Protein AF-A0A2G8K2G1-F1 (afdb_monomer)

Foldseek 3Di:
DDDDDDDDDDDDPPPDDPPDLPQADWECDPNDTHRAQDWDAPAQFWIWHDHRHDIDIGGHDEDPDQLDDPVQWADDRNHPYTHGFFEWEWAAKDKAPWDADEEEAQDKDKTWIKMWTHTDPVNGDQKWFFWQFKFKWKFFALDFLCDDDGALIDRGQDDRCRSGQMDHPVCDPTRMDHGGIRTGGNYDDEVSGGFKIKMFMDTGDPTGTVPNGHYDYAYVVNPRSRRMGIDTNHDYDAWEWEDKDKDKDFDPQDAPWWGKMWMKIWIFTDLPHDFDFFWQWKFKKKFFALDQLRPDDTHQIDGGQDDRVLSGDDGHRGISIRGGRIDTGNLQCACVDSGGQKMKMKMFTDPCIVPDYDYAYPPPQADPVRTIGMGIDGDHNDPDD

Radius of gyration: 37.78 Å; Cα contacts (8 Å, |Δi|>4): 906; chains: 1; bounding box: 91×85×99 Å

Sequence (385 aa):
MAIVAHGVNPGPNNNENSVSILDKNPCSFRGSFLLHKQSTRLDPCTECLCLNGTTTCEIESCPSDAGCAPKEIVVIDSECCPQCPYRMFVADTEIINTQPLVFKEGDKKRIKFGLDITVDKRRTSRIVRGENLWKLGAWISDNDEGTGEKFSFQENVFSEKDTAQEYSKPAYPPWEWSNLKFNAEFTGGVCEDYQYFCVEFNQADEPISTFDLNFTFTAVDNELERLVDCVSLGECQGMIATDLDWEMEAQDPNFGTATPVTMDVDVSFTQDSVDRKGENMWRVGVFASANEDGSGPRIDQVYQTLDEAGASTAKKGSNLELADVSTNFEIGTVGCTPESSYVCVEFAKVDNPDPDFTLGIESGLVSESGDSLIKCKPQKCYPSK

Mean predicted aligned error: 11.45 Å

Solvent-accessible surface area (backbone atoms only — not comparable to full-atom values): 21502 Å² total; per-residue (Å²): 135,90,86,90,88,87,81,84,90,83,84,83,90,79,79,76,88,73,83,59,89,79,82,49,40,54,13,82,52,98,93,41,79,34,48,55,75,37,70,49,71,82,51,57,34,32,42,31,38,16,57,58,47,41,72,49,70,51,73,66,78,68,72,94,68,71,86,60,58,84,91,55,56,42,80,47,92,80,45,62,51,65,42,47,56,32,36,42,29,41,56,36,39,43,81,35,82,60,70,72,39,81,49,41,56,65,38,74,49,74,50,52,28,24,38,39,49,42,60,40,72,87,73,24,44,65,53,44,53,36,45,41,44,40,29,31,26,37,30,31,8,55,42,71,83,55,58,84,70,64,42,50,62,36,76,57,56,57,50,79,69,60,14,30,60,65,47,41,54,93,64,48,83,70,55,67,49,75,80,42,58,44,75,40,46,43,60,95,61,37,49,75,47,53,37,15,43,25,37,34,62,43,71,28,82,83,54,41,38,60,91,74,42,59,73,46,78,43,41,53,95,69,44,61,67,38,28,43,32,49,42,71,35,57,50,63,38,38,34,33,42,68,48,73,49,73,51,76,50,66,68,79,65,39,74,88,39,62,26,62,31,38,29,36,38,38,35,35,44,41,79,84,28,51,74,54,75,39,47,40,44,50,28,38,23,42,27,28,9,52,35,72,73,49,56,78,71,70,40,75,62,39,74,64,43,57,51,76,75,69,12,40,59,51,60,62,67,40,65,37,74,44,68,75,38,54,43,71,39,52,62,25,50,29,29,66,41,73,68,22,30,17,43,28,41,35,42,31,69,38,98,76,30,42,65,71,72,38,70,45,52,46,89,92,53,59,39,100,84,50,60,33,43,54,50,44,48,80,38,73,46,60,79,86,127

Organism: Stichopus japonicus (NCBI:txid307972)

InterPro domains:
  IPR001007 VWFC domain [PS01208] (45-84)
  IPR001007 VWFC domain [PS50184] (25-85)
  IPR001007 VWFC domain [SM00214] (27-84)
  IPR052624 Cysteine-rich motor neuron 1 [PTHR46439] (23-350)

p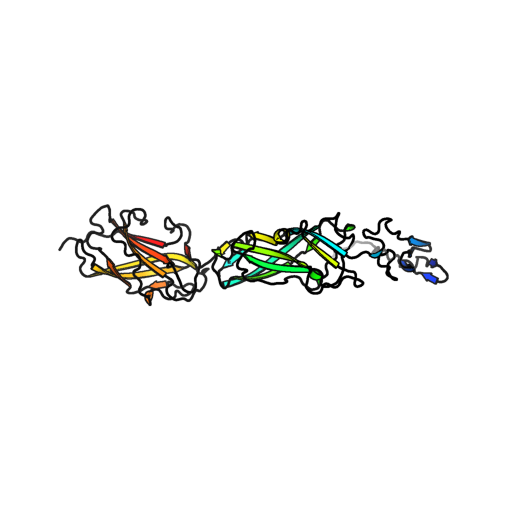LDDT: mean 86.43, std 15.34, range [30.36, 98.88]

Nearest PDB structures (foldseek):
  5nir-assembly2_B  TM=8.638E-01  e=6.352E-03  Homo sapiens
  5nb8-assembly2_B  TM=6.043E-01  e=1.929E-02  Rattus norvegicus
  8wa2-assembly1_C  TM=3.390E-01  e=2.092E-03  Chlamydomonas reinhardtii
  4u4j-assembly1_A  TM=2.643E-01  e=8.139E-04  Salmonella enterica subsp. enterica serovar Typhimurium str. LT2
  5a42-assembly1_A  TM=2.326E-01  e=2.338E-03  Escherichia coli K-12

Structure (mmCIF, N/CA/C/O backbone):
data_AF-A0A2G8K2G1-F1
#
_entry.id   AF-A0A2G8K2G1-F1
#
loop_
_atom_site.group_PDB
_atom_site.id
_atom_site.type_symbol
_atom_site.label_atom_id
_atom_site.label_alt_id
_atom_site.label_comp_id
_atom_site.label_asym_id
_atom_site.label_entity_id
_atom_site.label_seq_id
_atom_site.pdbx_PDB_ins_code
_atom_site.Cartn_x
_atom_site.Cartn_y
_atom_site.Cartn_z
_atom_site.occupancy
_atom_site.B_iso_or_equiv
_atom_site.auth_seq_id
_atom_site.auth_comp_id
_atom_site.auth_asym_id
_atom_site.auth_atom_id
_atom_site.pdbx_PDB_model_num
ATOM 1 N N . MET A 1 1 ? 47.973 66.598 19.229 1.00 32.72 1 MET A N 1
ATOM 2 C CA . MET A 1 1 ? 49.372 66.619 19.700 1.00 32.72 1 MET A CA 1
ATOM 3 C C . MET A 1 1 ? 49.827 65.166 19.781 1.00 32.72 1 MET A C 1
ATOM 5 O O . MET A 1 1 ? 49.277 64.469 20.616 1.00 32.72 1 MET A O 1
ATOM 9 N N . ALA A 1 2 ? 50.744 64.762 18.877 1.00 30.58 2 ALA A N 1
ATOM 10 C CA . ALA A 1 2 ? 51.479 63.475 18.766 1.00 30.58 2 ALA A CA 1
ATOM 11 C C . ALA A 1 2 ? 50.611 62.198 18.521 1.00 30.58 2 ALA A C 1
ATOM 13 O O . ALA A 1 2 ? 49.490 62.154 18.998 1.00 30.58 2 ALA A O 1
ATOM 14 N N . ILE A 1 3 ? 50.957 61.136 17.764 1.00 32.41 3 ILE A N 1
ATOM 15 C CA . ILE A 1 3 ? 52.202 60.445 17.323 1.00 32.41 3 ILE A CA 1
ATOM 16 C C . ILE A 1 3 ? 51.839 59.679 16.002 1.00 32.41 3 ILE A C 1
ATOM 18 O O . ILE A 1 3 ? 50.763 59.096 15.959 1.00 32.41 3 ILE A O 1
ATOM 22 N N . VAL A 1 4 ? 52.460 59.858 14.820 1.00 33.06 4 VAL A N 1
ATOM 23 C CA . VAL A 1 4 ? 53.692 59.275 14.196 1.00 33.06 4 VAL A CA 1
ATOM 24 C C . VAL A 1 4 ? 53.656 57.771 13.776 1.00 33.06 4 VAL A C 1
ATOM 26 O O . VAL A 1 4 ? 53.865 56.894 14.598 1.00 33.06 4 VAL A O 1
ATOM 29 N N . ALA A 1 5 ? 53.491 57.570 12.451 1.00 32.97 5 ALA A N 1
ATOM 30 C CA . ALA A 1 5 ? 54.269 56.796 11.440 1.00 32.97 5 ALA A CA 1
ATOM 31 C C . ALA A 1 5 ? 54.313 55.245 11.276 1.00 32.97 5 ALA A C 1
ATOM 33 O O . ALA A 1 5 ? 54.378 54.479 12.229 1.00 32.97 5 ALA A O 1
ATOM 34 N N . HIS A 1 6 ? 54.498 54.899 9.976 1.00 31.67 6 HIS A N 1
ATOM 35 C CA . HIS A 1 6 ? 55.039 53.691 9.293 1.00 31.67 6 HIS A CA 1
ATOM 36 C C . HIS A 1 6 ? 54.028 52.614 8.830 1.00 31.67 6 HIS A C 1
ATOM 38 O O . HIS A 1 6 ? 53.173 52.218 9.600 1.00 31.67 6 HIS A O 1
ATOM 44 N N . GLY A 1 7 ? 54.050 52.063 7.603 1.00 30.64 7 GLY A N 1
ATOM 45 C CA . GLY A 1 7 ? 54.909 52.222 6.419 1.00 30.64 7 GLY A CA 1
ATOM 46 C C . GLY A 1 7 ? 54.519 51.244 5.271 1.00 30.64 7 GLY A C 1
ATOM 47 O O . GLY A 1 7 ? 53.864 50.246 5.523 1.00 30.64 7 GLY A O 1
ATOM 48 N N . VAL A 1 8 ? 54.945 51.578 4.037 1.00 33.25 8 VAL A N 1
ATOM 49 C CA . VAL A 1 8 ? 55.442 50.727 2.911 1.00 33.25 8 VAL A CA 1
ATOM 50 C C . VAL A 1 8 ? 54.567 49.597 2.281 1.00 33.25 8 VAL A C 1
ATOM 52 O O . VAL A 1 8 ? 54.452 48.537 2.871 1.00 33.25 8 VAL A O 1
ATOM 55 N N . ASN A 1 9 ? 54.110 49.834 1.021 1.00 34.28 9 ASN A N 1
ATOM 56 C CA . ASN A 1 9 ? 54.101 49.022 -0.250 1.00 34.28 9 ASN A CA 1
ATOM 57 C C . ASN A 1 9 ? 53.797 47.486 -0.269 1.00 34.28 9 ASN A C 1
ATOM 59 O O . ASN A 1 9 ? 54.025 46.813 0.722 1.00 34.28 9 ASN A O 1
ATOM 63 N N . PRO A 1 10 ? 53.590 46.828 -1.444 1.00 43.62 10 PRO A N 1
ATOM 64 C CA . PRO A 1 10 ? 52.780 47.129 -2.644 1.00 43.62 10 PRO A CA 1
ATOM 65 C C . PRO A 1 10 ? 51.954 45.904 -3.173 1.00 43.62 10 PRO A C 1
ATOM 67 O O . PRO A 1 10 ? 52.283 44.754 -2.907 1.00 43.62 10 PRO A O 1
ATOM 70 N N . GLY A 1 11 ? 50.962 46.155 -4.043 1.00 30.36 11 GLY A N 1
ATOM 71 C CA . GLY A 1 11 ? 50.523 45.234 -5.116 1.00 30.36 11 GLY A CA 1
ATOM 72 C C . GLY A 1 11 ? 49.373 44.244 -4.835 1.00 30.36 11 GLY A C 1
ATOM 73 O O . GLY A 1 11 ? 49.423 43.494 -3.866 1.00 30.36 11 GLY A O 1
ATOM 74 N N . PRO A 1 12 ? 48.382 44.131 -5.741 1.00 38.91 12 PRO A N 1
ATOM 75 C CA . PRO A 1 12 ? 47.663 42.887 -5.963 1.00 38.91 12 PRO A CA 1
ATOM 76 C C . PRO A 1 12 ? 48.327 42.127 -7.123 1.00 38.91 12 PRO A C 1
ATOM 78 O O . PRO A 1 12 ? 48.314 42.573 -8.271 1.00 38.91 12 PRO A O 1
ATOM 81 N N . ASN A 1 13 ? 48.916 40.969 -6.820 1.00 39.47 13 ASN A N 1
ATOM 82 C CA . ASN A 1 13 ? 49.239 39.952 -7.820 1.00 39.47 13 ASN A CA 1
ATOM 83 C C . ASN A 1 13 ? 47.923 39.330 -8.307 1.00 39.47 13 ASN A C 1
ATOM 85 O O . ASN A 1 13 ? 47.479 38.310 -7.787 1.00 39.47 13 ASN A O 1
ATOM 89 N N . ASN A 1 14 ? 47.304 39.952 -9.307 1.00 44.00 14 ASN A N 1
ATOM 90 C CA . ASN A 1 14 ? 46.308 39.293 -10.140 1.00 44.00 14 ASN A CA 1
ATOM 91 C C . ASN A 1 14 ? 47.049 38.600 -11.280 1.00 44.00 14 ASN A C 1
ATOM 93 O O . ASN A 1 14 ? 47.441 39.242 -12.250 1.00 44.00 14 ASN A O 1
ATOM 97 N N . ASN A 1 15 ? 47.238 37.291 -11.158 1.00 38.72 15 ASN A N 1
ATOM 98 C CA . ASN A 1 15 ? 47.496 36.444 -12.315 1.00 38.72 15 ASN A CA 1
ATOM 99 C C . ASN A 1 15 ? 46.545 35.247 -12.244 1.00 38.72 15 ASN A C 1
ATOM 101 O O . ASN A 1 15 ? 46.936 34.101 -12.033 1.00 38.72 15 ASN A O 1
ATOM 105 N N . GLU A 1 16 ? 45.254 35.561 -12.348 1.00 39.06 16 GLU A N 1
ATOM 106 C CA . GLU A 1 16 ? 44.244 34.588 -12.731 1.00 39.06 16 GLU A CA 1
ATOM 107 C C . GLU A 1 16 ? 44.497 34.186 -14.185 1.00 39.06 16 GLU A C 1
ATOM 109 O O . GLU A 1 16 ? 44.569 35.020 -15.091 1.00 39.06 16 GLU A O 1
ATOM 114 N N . ASN A 1 17 ? 44.650 32.877 -14.374 1.00 46.44 17 ASN A N 1
ATOM 115 C CA . ASN A 1 17 ? 44.736 32.185 -15.649 1.00 46.44 17 ASN A CA 1
ATOM 116 C C . ASN A 1 17 ? 43.580 32.579 -16.579 1.00 46.44 17 ASN A C 1
ATOM 118 O O . ASN A 1 17 ? 42.537 31.932 -16.620 1.00 46.44 17 ASN A O 1
ATOM 122 N N . SER A 1 18 ? 43.821 33.592 -17.399 1.00 49.34 18 SER A N 1
ATOM 123 C CA . SER A 1 18 ? 43.101 33.852 -18.640 1.00 49.34 18 SER A CA 1
ATOM 124 C C . SER A 1 18 ? 43.949 33.353 -19.811 1.00 49.34 18 SER A C 1
ATOM 126 O O . SER A 1 18 ? 44.316 34.103 -20.712 1.00 49.34 18 SER A O 1
ATOM 128 N N . VAL A 1 19 ? 44.281 32.053 -19.820 1.00 51.22 19 VAL A N 1
ATOM 129 C CA . VAL A 1 19 ? 44.788 31.415 -21.045 1.00 51.22 19 VAL A CA 1
ATOM 130 C C . VAL A 1 19 ? 43.600 31.255 -21.982 1.00 51.22 19 VAL A C 1
ATOM 132 O O . VAL A 1 19 ? 42.831 30.294 -21.935 1.00 51.22 19 VAL A O 1
ATOM 135 N N . SER A 1 20 ? 43.426 32.313 -22.760 1.00 51.44 20 SER A N 1
ATOM 136 C CA . SER A 1 20 ? 42.393 32.510 -23.754 1.00 51.44 20 SER A CA 1
ATOM 137 C C . SER A 1 20 ? 42.336 31.357 -24.760 1.00 51.44 20 SER A C 1
ATOM 139 O O . SER A 1 20 ? 43.337 30.740 -25.120 1.00 51.44 20 SER A O 1
ATOM 141 N N . ILE A 1 21 ? 41.137 31.107 -25.276 1.00 54.19 21 ILE A N 1
ATOM 142 C CA . ILE A 1 21 ? 40.820 30.155 -26.352 1.00 54.19 21 ILE A CA 1
ATOM 143 C C . ILE A 1 21 ? 41.544 30.521 -27.682 1.00 54.19 21 ILE A C 1
ATOM 145 O O . ILE A 1 21 ? 41.388 29.830 -28.683 1.00 54.19 21 ILE A O 1
ATOM 149 N N . LEU A 1 22 ? 42.373 31.574 -27.690 1.00 52.59 22 LEU A N 1
ATOM 150 C CA . LEU A 1 22 ? 43.020 32.170 -28.860 1.00 52.59 22 LEU A CA 1
ATOM 151 C C . LEU A 1 22 ? 44.378 31.555 -29.257 1.00 52.59 22 LEU A C 1
ATOM 153 O O . LEU A 1 22 ? 44.794 31.762 -30.390 1.00 52.59 22 LEU A O 1
ATOM 157 N N . ASP A 1 23 ? 45.046 30.785 -28.389 1.00 57.75 23 ASP A N 1
ATOM 158 C CA . ASP A 1 23 ? 46.375 30.191 -28.681 1.00 57.75 23 ASP A CA 1
ATOM 159 C C . ASP A 1 23 ? 46.315 28.754 -29.218 1.00 57.75 23 ASP A C 1
ATOM 161 O O . ASP A 1 23 ? 47.323 28.047 -29.294 1.00 57.75 23 ASP A O 1
ATOM 165 N N . LYS A 1 24 ? 45.119 28.272 -29.560 1.00 75.31 24 LYS A N 1
ATOM 166 C CA . LYS A 1 24 ? 44.932 26.885 -29.980 1.00 75.31 24 LYS A CA 1
ATOM 167 C C . LYS A 1 24 ? 44.692 26.805 -31.472 1.00 75.31 24 LYS A C 1
ATOM 169 O O . LYS A 1 24 ? 43.738 27.376 -31.993 1.00 75.31 24 LYS A O 1
ATOM 174 N N . ASN A 1 25 ? 45.562 26.064 -32.146 1.00 87.12 25 ASN A N 1
ATOM 175 C CA . ASN A 1 25 ? 45.575 25.999 -33.597 1.00 87.12 25 ASN A CA 1
ATOM 176 C C . ASN A 1 25 ? 44.291 25.333 -34.126 1.00 87.12 25 ASN A C 1
ATOM 178 O O . ASN A 1 25 ? 43.897 24.276 -33.609 1.00 87.12 25 ASN A O 1
ATOM 182 N N . PRO A 1 26 ? 43.646 25.910 -35.157 1.00 88.75 26 PRO A N 1
ATOM 183 C CA . PRO A 1 26 ? 42.595 25.224 -35.891 1.00 88.75 26 PRO A CA 1
ATOM 184 C C . PRO A 1 26 ? 43.195 24.052 -36.670 1.00 88.75 26 PRO A C 1
ATOM 186 O O . PRO A 1 26 ? 44.374 24.055 -37.031 1.00 88.75 26 PRO A O 1
ATOM 189 N N . CYS A 1 27 ? 42.378 23.048 -36.950 1.00 92.19 27 CYS A N 1
ATOM 190 C CA . CYS A 1 27 ? 42.776 21.909 -37.754 1.00 92.19 27 CYS A CA 1
ATOM 191 C C . CYS A 1 27 ? 42.309 22.102 -39.195 1.00 92.19 27 CYS A C 1
ATOM 193 O O . CYS A 1 27 ? 41.158 22.460 -39.437 1.00 92.19 27 CYS A O 1
ATOM 195 N N . SER A 1 28 ? 43.191 21.832 -40.154 1.00 91.19 28 SER A N 1
ATOM 196 C CA . SER A 1 28 ? 42.801 21.672 -41.556 1.00 91.19 28 SER A CA 1
ATOM 197 C C . SER A 1 28 ? 42.460 20.204 -41.792 1.00 91.19 28 SER A C 1
ATOM 199 O O . SER A 1 28 ? 43.329 19.340 -41.665 1.00 91.19 28 SER A O 1
ATOM 201 N N . PHE A 1 29 ? 41.196 19.907 -42.098 1.00 88.69 29 PHE A N 1
ATOM 202 C CA . PHE A 1 29 ? 40.702 18.543 -42.260 1.00 88.69 29 PHE A CA 1
ATOM 203 C C . PHE A 1 29 ? 39.797 18.416 -43.490 1.00 88.69 29 PHE A C 1
ATOM 205 O O . PHE A 1 29 ? 38.765 19.078 -43.592 1.00 88.69 29 PHE A O 1
ATOM 212 N N . ARG A 1 30 ? 40.206 17.574 -44.453 1.00 85.25 30 ARG A N 1
ATOM 213 C CA . ARG A 1 30 ? 39.497 17.311 -45.727 1.00 85.25 30 ARG A CA 1
ATOM 214 C C . ARG A 1 30 ? 39.030 18.576 -46.475 1.00 85.25 30 ARG A C 1
ATOM 216 O O . ARG A 1 30 ? 37.959 18.597 -47.067 1.00 85.25 30 ARG A O 1
ATOM 223 N N . GLY A 1 31 ? 39.844 19.634 -46.459 1.00 82.56 31 GLY A N 1
ATOM 224 C CA . GLY A 1 31 ? 39.539 20.903 -47.136 1.00 82.56 31 GLY A CA 1
ATOM 225 C C . GLY A 1 31 ? 38.622 21.850 -46.351 1.00 82.56 31 GLY A C 1
ATOM 226 O O . GLY A 1 31 ? 38.282 22.914 -46.859 1.00 82.56 31 GLY A O 1
ATOM 227 N N . SER A 1 32 ? 38.260 21.495 -45.116 1.00 84.00 32 SER A N 1
ATOM 228 C CA . SER A 1 32 ? 37.520 22.337 -44.171 1.00 84.00 32 SER A CA 1
ATOM 229 C C . SER A 1 32 ? 38.389 22.703 -42.964 1.00 84.00 32 SER A C 1
ATOM 231 O O . SER A 1 32 ? 39.358 22.006 -42.653 1.00 84.00 32 SER A O 1
ATOM 233 N N . PHE A 1 33 ? 38.058 23.803 -42.286 1.00 89.44 33 PHE A N 1
ATOM 234 C CA . PHE A 1 33 ? 38.725 24.206 -41.049 1.00 89.44 33 PHE A CA 1
ATOM 235 C C . PHE A 1 33 ? 37.840 23.864 -39.854 1.00 89.44 33 PHE A C 1
ATOM 237 O O . PHE A 1 33 ? 36.700 24.319 -39.778 1.00 89.44 33 PHE A O 1
ATOM 244 N N . LEU A 1 34 ? 38.383 23.082 -38.924 1.00 90.12 34 LEU A N 1
ATOM 245 C CA . LEU A 1 34 ? 37.762 22.781 -37.639 1.00 90.12 34 LEU A CA 1
ATOM 246 C C . LEU A 1 34 ? 38.435 23.626 -36.557 1.00 90.12 34 LEU A C 1
ATOM 248 O O . LEU A 1 34 ? 39.664 23.676 -36.468 1.00 90.12 34 LEU A O 1
ATOM 252 N N . LEU A 1 35 ? 37.644 24.289 -35.722 1.00 92.12 35 LEU A N 1
ATOM 253 C CA . LEU A 1 35 ? 38.145 24.997 -34.548 1.00 92.12 35 LEU A CA 1
ATOM 254 C C . LEU A 1 35 ? 38.609 24.001 -33.478 1.00 92.12 35 LEU A C 1
ATOM 256 O O . LEU A 1 35 ? 38.166 22.854 -33.433 1.00 92.12 35 LEU A O 1
ATOM 260 N N . HIS A 1 36 ? 39.492 24.432 -32.575 1.00 90.00 36 HIS A N 1
ATOM 261 C CA . HIS A 1 36 ? 39.878 23.596 -31.437 1.00 90.00 36 HIS A CA 1
ATOM 262 C C . HIS A 1 36 ? 38.644 23.174 -30.615 1.00 90.00 36 HIS A C 1
ATOM 264 O O . HIS A 1 36 ? 37.829 24.019 -30.253 1.00 90.00 36 HIS A O 1
ATOM 270 N N . LYS A 1 37 ? 38.559 21.877 -30.285 1.00 90.69 37 LYS A N 1
ATOM 271 C CA . LYS A 1 37 ? 37.426 21.162 -29.660 1.00 90.69 37 LYS A CA 1
ATOM 272 C C . LYS A 1 37 ? 36.180 21.004 -30.529 1.00 90.69 37 LYS A C 1
ATOM 274 O O . LYS A 1 37 ? 35.185 20.477 -30.044 1.00 90.69 37 LYS A O 1
ATOM 279 N N . GLN A 1 38 ? 36.216 21.416 -31.791 1.00 92.62 38 GLN A N 1
ATOM 280 C CA . GLN A 1 38 ? 35.135 21.109 -32.717 1.00 92.62 38 GLN A CA 1
ATOM 281 C C . GLN A 1 38 ? 35.224 19.638 -33.135 1.00 92.62 38 GLN A C 1
ATOM 283 O O . GLN A 1 38 ? 36.295 19.188 -33.563 1.00 92.62 38 GLN A O 1
ATOM 288 N N . SER A 1 39 ? 34.107 18.914 -33.026 1.00 91.56 39 SER A N 1
ATOM 289 C CA . SER A 1 39 ? 33.941 17.596 -33.635 1.00 91.56 39 SER A CA 1
ATOM 290 C C . SER A 1 39 ? 33.160 17.681 -34.948 1.00 91.56 39 SER A C 1
ATOM 292 O O . SER A 1 39 ? 32.408 18.628 -35.196 1.00 91.56 39 SER A O 1
ATOM 294 N N . THR A 1 40 ? 33.397 16.716 -35.831 1.00 91.94 40 THR A N 1
ATOM 295 C CA . THR A 1 40 ? 32.649 16.528 -37.075 1.00 91.94 40 THR A CA 1
ATOM 296 C C . THR A 1 40 ? 32.505 15.039 -37.366 1.00 91.94 40 THR A C 1
ATOM 298 O O . THR A 1 40 ? 33.449 14.274 -37.165 1.00 91.94 40 THR A O 1
ATOM 301 N N . ARG A 1 41 ? 31.337 14.623 -37.858 1.00 89.00 41 ARG A N 1
ATOM 302 C CA . ARG A 1 41 ? 31.081 13.247 -38.300 1.00 89.00 41 ARG A CA 1
ATOM 303 C C . ARG A 1 41 ? 31.281 13.147 -39.808 1.00 89.00 41 ARG A C 1
ATOM 305 O O . ARG A 1 41 ? 30.709 13.931 -40.561 1.00 89.00 41 ARG A O 1
ATOM 312 N N . LEU A 1 42 ? 32.109 12.200 -40.242 1.00 89.88 42 LEU A N 1
ATOM 313 C CA . LEU A 1 42 ? 32.363 11.942 -41.664 1.00 89.88 42 LEU A CA 1
ATOM 314 C C . LEU A 1 42 ? 31.345 10.981 -42.272 1.00 89.88 42 LEU A C 1
ATOM 316 O O . LEU A 1 42 ? 30.938 11.143 -43.420 1.00 89.88 42 LEU A O 1
ATOM 320 N N . ASP A 1 43 ? 30.980 9.983 -41.487 1.00 88.62 43 ASP A N 1
ATOM 321 C CA . ASP A 1 43 ? 30.010 8.939 -41.768 1.00 88.62 43 ASP A CA 1
ATOM 322 C C . ASP A 1 43 ? 29.450 8.459 -40.414 1.00 88.62 43 ASP A C 1
ATOM 324 O O . ASP A 1 43 ? 29.933 8.911 -39.365 1.00 88.62 43 ASP A O 1
ATOM 328 N N . PRO A 1 44 ? 28.429 7.586 -40.392 1.00 89.19 44 PRO A N 1
ATOM 329 C CA . PRO A 1 44 ? 27.847 7.117 -39.137 1.00 89.19 44 PRO A CA 1
ATOM 330 C C . PRO A 1 44 ? 28.846 6.464 -38.165 1.00 89.19 44 PRO A C 1
ATOM 332 O O . PRO A 1 44 ? 28.602 6.493 -36.961 1.00 89.19 44 PRO A O 1
ATOM 335 N N . CYS A 1 45 ? 29.975 5.935 -38.654 1.00 92.25 45 CYS A N 1
ATOM 336 C CA . CYS A 1 45 ? 30.991 5.235 -37.863 1.00 92.25 45 CYS A CA 1
ATOM 337 C C . CYS A 1 45 ? 32.215 6.078 -37.497 1.00 92.25 45 CYS A C 1
ATOM 339 O O . CYS A 1 45 ? 33.031 5.623 -36.702 1.00 92.25 45 CYS A O 1
ATOM 341 N N . THR A 1 46 ? 32.387 7.268 -38.073 1.00 92.56 46 THR A N 1
ATOM 342 C CA . THR A 1 46 ? 33.642 8.021 -37.957 1.00 92.56 46 THR A CA 1
ATOM 343 C C . THR A 1 46 ? 33.394 9.427 -37.427 1.00 92.56 46 THR A C 1
ATOM 345 O O . THR A 1 46 ? 32.902 10.300 -38.152 1.00 92.56 46 THR A O 1
ATOM 348 N N . GLU A 1 47 ? 33.800 9.677 -36.181 1.00 93.12 47 GLU A N 1
ATOM 349 C CA . GLU A 1 47 ? 33.807 11.011 -35.573 1.00 93.12 47 GLU A CA 1
ATOM 350 C C . GLU A 1 47 ? 35.239 11.534 -35.439 1.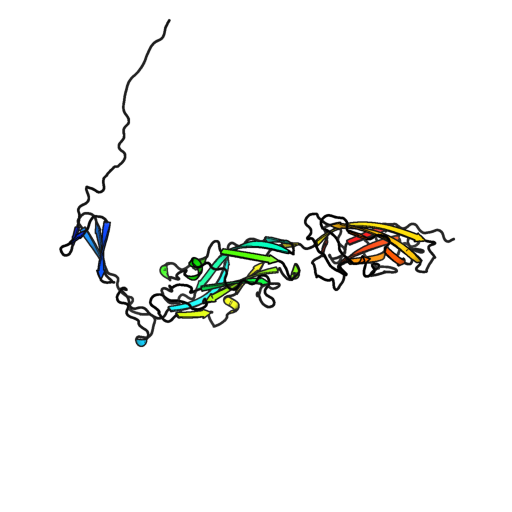00 93.12 47 GLU A C 1
ATOM 352 O O . GLU A 1 47 ? 36.143 10.836 -34.993 1.00 93.12 47 GLU A O 1
ATOM 357 N N . CYS A 1 48 ? 35.460 12.782 -35.840 1.00 93.94 48 CYS A N 1
ATOM 358 C CA . CYS A 1 48 ? 36.765 13.425 -35.807 1.00 93.94 48 CYS A CA 1
ATOM 359 C C . CYS A 1 48 ? 36.741 14.655 -34.907 1.00 93.94 48 CYS A C 1
ATOM 361 O O . CYS A 1 48 ? 35.909 15.539 -35.095 1.00 93.94 48 CYS A O 1
ATOM 363 N N . LEU A 1 49 ? 37.695 14.750 -33.982 1.00 94.75 49 LEU A N 1
ATOM 364 C CA . LEU A 1 49 ? 37.875 15.863 -33.055 1.00 94.75 49 LEU A CA 1
ATOM 365 C C . LEU A 1 49 ? 39.147 16.647 -33.391 1.00 94.75 49 LEU A C 1
ATOM 367 O O . LEU A 1 49 ? 40.238 16.085 -33.512 1.00 94.75 49 LEU A O 1
ATOM 371 N N . CYS A 1 50 ? 39.023 17.969 -33.483 1.00 94.25 50 CYS A N 1
ATOM 372 C CA . CYS A 1 50 ? 40.176 18.850 -33.611 1.00 94.25 50 CYS A CA 1
ATOM 373 C C . CYS A 1 50 ? 40.768 19.212 -32.242 1.00 94.25 50 CYS A C 1
ATOM 375 O O . CYS A 1 50 ? 40.161 19.931 -31.445 1.00 94.25 50 CYS A O 1
ATOM 377 N N . LEU A 1 51 ? 42.010 18.806 -31.984 1.00 93.06 51 LEU A N 1
ATOM 378 C CA . LEU A 1 51 ? 42.775 19.173 -30.797 1.00 93.06 51 LEU A CA 1
ATOM 379 C C . LEU A 1 51 ? 44.078 19.879 -31.190 1.00 93.06 51 LEU A C 1
ATOM 381 O O . LEU A 1 51 ? 45.094 19.251 -31.460 1.00 93.06 51 LEU A O 1
ATOM 385 N N . ASN A 1 52 ? 44.048 21.217 -31.164 1.00 90.12 52 ASN A N 1
ATOM 386 C CA . ASN A 1 52 ? 45.227 22.085 -31.234 1.00 90.12 52 ASN A CA 1
ATOM 387 C C . ASN A 1 52 ? 46.098 21.805 -32.473 1.00 90.12 52 ASN A C 1
ATOM 389 O O . ASN A 1 52 ? 47.270 21.452 -32.369 1.00 90.12 52 ASN A O 1
ATOM 393 N N . GLY A 1 53 ? 45.492 21.928 -33.655 1.00 89.75 53 GLY A N 1
ATOM 394 C CA . GLY A 1 53 ? 46.132 21.693 -34.950 1.00 89.75 53 GLY A CA 1
ATOM 395 C C . GLY A 1 53 ? 46.161 20.231 -35.403 1.00 89.75 53 GLY A C 1
ATOM 396 O O . GLY A 1 53 ? 46.434 19.978 -36.572 1.00 89.75 53 GLY A O 1
ATOM 397 N N . THR A 1 54 ? 45.833 19.276 -34.526 1.00 91.81 54 THR A N 1
ATOM 398 C CA . THR A 1 54 ? 45.763 17.846 -34.867 1.00 91.81 54 THR A CA 1
ATOM 399 C C . THR A 1 54 ? 44.314 17.379 -34.918 1.00 91.81 54 THR A C 1
ATOM 401 O O . THR A 1 54 ? 43.567 17.592 -33.966 1.00 91.81 54 THR A O 1
ATOM 404 N N . THR A 1 55 ? 43.912 16.734 -36.015 1.00 93.31 55 THR A N 1
ATOM 405 C CA . THR A 1 55 ? 42.608 16.055 -36.088 1.00 93.31 55 THR A CA 1
ATOM 406 C C . THR A 1 55 ? 42.792 14.592 -35.724 1.00 93.31 55 THR A C 1
ATOM 408 O O . THR A 1 55 ? 43.559 13.897 -36.389 1.00 93.31 55 THR A O 1
ATOM 411 N N . THR A 1 56 ? 42.079 14.130 -34.703 1.00 94.12 56 THR A N 1
ATOM 412 C CA . THR A 1 56 ? 42.026 12.717 -34.317 1.00 94.12 56 THR A CA 1
ATOM 413 C C . THR A 1 56 ? 40.648 12.187 -34.664 1.00 94.12 56 THR A C 1
ATOM 415 O O . THR A 1 56 ? 39.658 12.780 -34.248 1.00 94.12 56 THR A O 1
ATOM 418 N N . CYS A 1 57 ? 40.581 11.102 -35.431 1.00 93.75 57 CYS A N 1
ATOM 419 C CA . CYS A 1 57 ? 39.324 10.438 -35.756 1.00 93.75 57 CYS A CA 1
ATOM 420 C C . CYS A 1 57 ? 39.211 9.122 -35.000 1.00 93.75 57 CYS A C 1
ATOM 422 O O . CYS A 1 57 ? 40.148 8.323 -35.005 1.00 93.75 57 CYS A O 1
ATOM 424 N N . GLU A 1 58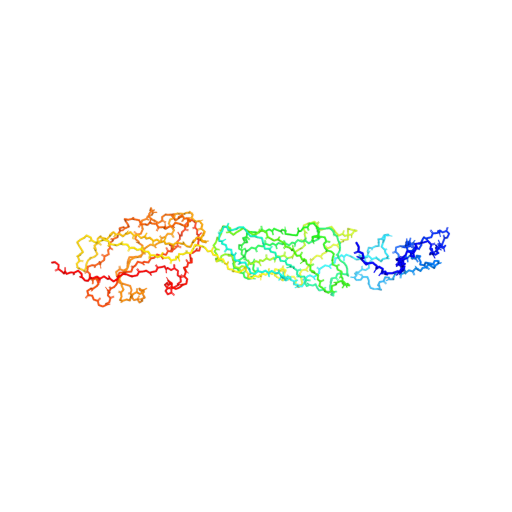 ? 38.056 8.905 -34.396 1.00 92.88 58 GLU A N 1
ATOM 425 C CA . GLU A 1 58 ? 37.657 7.653 -33.780 1.00 92.88 58 GLU A CA 1
ATOM 426 C C . GLU A 1 58 ? 36.698 6.942 -34.732 1.00 92.88 58 GLU A C 1
ATOM 428 O O . GLU A 1 58 ? 35.730 7.530 -35.220 1.00 92.88 58 GLU A O 1
ATOM 433 N N . ILE A 1 59 ? 37.028 5.690 -35.051 1.00 91.38 59 ILE A N 1
ATOM 434 C CA . ILE A 1 59 ? 36.229 4.832 -35.923 1.00 91.38 59 ILE A CA 1
ATOM 435 C C . ILE A 1 59 ? 35.588 3.764 -35.045 1.00 91.38 59 ILE A C 1
ATOM 437 O O . ILE A 1 59 ? 36.285 2.949 -34.437 1.00 91.38 59 ILE A O 1
ATOM 441 N N . GLU A 1 60 ? 34.264 3.759 -34.999 1.00 88.69 60 GLU A N 1
ATOM 442 C CA . GLU A 1 60 ? 33.483 2.724 -34.343 1.00 88.69 60 GLU A CA 1
ATOM 443 C C . GLU A 1 60 ? 33.473 1.450 -35.199 1.00 88.69 60 GLU A C 1
ATOM 445 O O . GLU A 1 60 ? 33.300 1.485 -36.417 1.00 88.69 60 GLU A O 1
ATOM 450 N N . SER A 1 61 ? 33.702 0.302 -34.561 1.00 86.19 61 SER A N 1
ATOM 451 C CA . SER A 1 61 ? 33.638 -1.013 -35.204 1.00 86.19 61 SER A CA 1
ATOM 452 C C . SER A 1 61 ? 32.470 -1.806 -34.641 1.00 86.19 61 SER A C 1
ATOM 454 O O . SER A 1 61 ? 32.316 -1.913 -33.423 1.00 86.19 61 SER A O 1
ATOM 456 N N . CYS A 1 62 ? 31.675 -2.401 -35.525 1.00 82.44 62 CYS A N 1
ATOM 457 C CA . CYS A 1 62 ? 30.501 -3.155 -35.112 1.00 82.44 62 CYS A CA 1
ATOM 458 C C . CYS A 1 62 ? 30.858 -4.541 -34.565 1.00 82.44 62 CYS A C 1
ATOM 460 O O . CYS A 1 62 ? 31.792 -5.177 -35.066 1.00 82.44 62 CYS A O 1
ATOM 462 N N . PRO A 1 63 ? 30.118 -5.040 -33.557 1.00 77.75 63 PRO A N 1
ATOM 463 C CA . PRO A 1 63 ? 30.279 -6.403 -33.068 1.00 77.75 63 PRO A CA 1
ATOM 464 C C . PRO A 1 63 ? 30.123 -7.427 -34.198 1.00 77.75 63 PRO A C 1
ATOM 466 O O . PRO A 1 63 ? 29.270 -7.273 -35.070 1.00 77.75 63 PRO A O 1
ATOM 469 N N . SER A 1 64 ? 30.923 -8.496 -34.172 1.00 75.44 64 SER A N 1
ATOM 470 C CA . SER A 1 64 ? 30.846 -9.563 -35.179 1.00 75.44 64 SER A CA 1
ATOM 471 C C . SER A 1 64 ? 29.583 -10.423 -35.064 1.00 75.44 64 SER A C 1
ATOM 473 O O . SER A 1 64 ? 29.227 -11.109 -36.017 1.00 75.44 64 SER A O 1
ATOM 475 N N . ASP A 1 65 ? 28.921 -10.396 -33.907 1.00 74.44 65 ASP A N 1
ATOM 476 C CA . ASP A 1 65 ? 27.608 -10.995 -33.688 1.00 74.44 65 ASP A CA 1
ATOM 477 C C . ASP A 1 65 ? 26.567 -9.877 -33.551 1.00 74.44 65 ASP A C 1
ATOM 479 O O . ASP A 1 65 ? 26.648 -9.056 -32.635 1.00 74.44 65 ASP A O 1
ATOM 483 N N . ALA A 1 66 ? 25.605 -9.841 -34.475 1.00 68.69 66 ALA A N 1
ATOM 484 C CA . ALA A 1 66 ? 24.506 -8.880 -34.451 1.00 68.69 66 ALA A CA 1
ATOM 485 C C . ALA A 1 66 ? 23.523 -9.155 -33.296 1.00 68.69 66 ALA A C 1
ATOM 487 O O . ALA A 1 66 ? 22.799 -8.256 -32.879 1.00 68.69 66 ALA A O 1
ATOM 488 N N . GLY A 1 67 ? 23.499 -10.380 -32.755 1.00 74.00 67 GLY A N 1
ATOM 489 C CA . GLY A 1 67 ? 22.584 -10.778 -31.683 1.00 74.00 67 GLY A CA 1
ATOM 490 C C . GLY A 1 67 ? 21.178 -11.169 -32.158 1.00 74.00 67 GLY A C 1
ATOM 491 O O . GLY A 1 67 ? 20.298 -11.403 -31.330 1.00 74.00 67 GLY A O 1
ATOM 492 N N . CYS A 1 68 ? 20.949 -11.269 -33.471 1.00 82.81 68 CYS A N 1
ATOM 493 C CA . CYS A 1 68 ? 19.713 -11.777 -34.068 1.00 82.81 68 CYS A CA 1
ATOM 494 C C . CYS A 1 68 ? 19.976 -12.508 -35.396 1.00 82.81 68 CYS A C 1
ATOM 496 O O . CYS A 1 68 ? 21.093 -12.514 -35.919 1.00 82.81 68 CYS A O 1
ATOM 498 N N . ALA A 1 69 ? 18.948 -13.166 -35.943 1.00 85.06 69 ALA A N 1
ATOM 499 C CA . ALA A 1 69 ? 19.078 -13.859 -37.222 1.00 85.06 69 ALA A CA 1
ATOM 500 C C . ALA A 1 69 ? 19.313 -12.852 -38.368 1.00 85.06 69 ALA A C 1
ATOM 502 O O . ALA A 1 69 ? 18.725 -11.774 -38.338 1.00 85.06 69 ALA A O 1
ATOM 503 N N . PRO A 1 70 ? 20.054 -13.204 -39.442 1.00 84.56 70 PRO A N 1
ATOM 504 C CA . PRO A 1 70 ? 20.362 -12.274 -40.537 1.00 84.56 70 PRO A CA 1
ATOM 505 C C . PRO A 1 70 ? 19.153 -11.577 -41.178 1.00 84.56 70 PRO A C 1
ATOM 507 O O . PRO A 1 70 ? 19.269 -10.462 -41.668 1.00 84.56 70 PRO A O 1
ATOM 510 N N . LYS A 1 71 ? 17.984 -12.228 -41.162 1.00 86.00 71 LYS A N 1
ATOM 511 C CA . LYS A 1 71 ? 16.718 -11.694 -41.691 1.00 86.00 71 LYS A CA 1
ATOM 512 C C . LYS A 1 71 ? 16.070 -10.612 -40.812 1.00 86.00 71 LYS A C 1
ATOM 514 O O . LYS A 1 71 ? 15.157 -9.943 -41.271 1.00 86.00 71 LYS A O 1
ATOM 519 N N . GLU A 1 72 ? 16.472 -10.519 -39.546 1.00 86.00 72 GLU A N 1
ATOM 520 C CA . GLU A 1 72 ? 15.944 -9.573 -38.551 1.00 86.00 72 GLU A CA 1
ATOM 521 C C . GLU A 1 72 ? 16.828 -8.325 -38.440 1.00 86.00 72 GLU A C 1
ATOM 523 O O . GLU A 1 72 ? 16.467 -7.380 -37.751 1.00 86.00 72 GLU A O 1
ATOM 528 N N . ILE A 1 73 ? 17.984 -8.320 -39.106 1.00 86.88 73 ILE A N 1
ATOM 529 C CA . ILE A 1 73 ? 18.935 -7.216 -39.072 1.00 86.88 73 ILE A CA 1
ATOM 530 C C . ILE A 1 73 ? 18.348 -6.012 -39.816 1.00 86.88 73 ILE A C 1
ATOM 532 O O . ILE A 1 73 ? 17.992 -6.107 -40.991 1.00 86.88 73 ILE A O 1
ATOM 536 N N . VAL A 1 74 ? 18.312 -4.867 -39.139 1.00 86.94 74 VAL A N 1
ATOM 537 C CA . VAL A 1 74 ? 17.847 -3.586 -39.673 1.00 86.94 74 VAL A CA 1
ATOM 538 C C . VAL A 1 74 ? 19.044 -2.651 -39.831 1.00 86.94 74 VAL A C 1
ATOM 540 O O . VAL A 1 74 ? 19.741 -2.339 -38.866 1.00 86.94 74 VAL A O 1
ATOM 543 N N . VAL A 1 75 ? 19.304 -2.207 -41.061 1.00 86.75 75 VAL A N 1
ATOM 544 C CA . VAL A 1 75 ? 20.336 -1.203 -41.361 1.00 86.75 75 VAL A CA 1
ATOM 545 C C . VAL A 1 75 ? 19.697 0.177 -41.291 1.00 86.75 75 VAL A C 1
ATOM 547 O O . VAL A 1 75 ? 18.641 0.394 -41.881 1.00 86.75 75 VAL A O 1
ATOM 550 N N . ILE A 1 76 ? 20.330 1.093 -40.564 1.00 87.19 76 ILE A N 1
ATOM 551 C CA . ILE A 1 76 ? 19.796 2.426 -40.284 1.00 87.19 76 ILE A CA 1
ATOM 552 C C . ILE A 1 76 ? 20.826 3.446 -40.749 1.00 87.19 76 ILE A C 1
ATOM 554 O O . ILE A 1 76 ? 21.945 3.457 -40.248 1.00 87.19 76 ILE A O 1
ATOM 558 N N . ASP A 1 77 ? 20.450 4.308 -41.693 1.00 84.81 77 ASP A N 1
ATOM 559 C CA . ASP A 1 77 ? 21.387 5.184 -42.412 1.00 84.81 77 ASP A CA 1
ATOM 560 C C . ASP A 1 77 ? 22.191 6.138 -41.507 1.00 84.81 77 ASP A C 1
ATOM 562 O O . ASP A 1 77 ? 23.282 6.569 -41.875 1.00 84.81 77 ASP A O 1
ATOM 566 N N . SER A 1 78 ? 21.666 6.486 -40.328 1.00 84.75 78 SER A N 1
ATOM 567 C CA . SER A 1 78 ? 22.310 7.387 -39.363 1.00 84.75 78 SER A CA 1
ATOM 568 C C . SER A 1 78 ? 23.126 6.682 -38.275 1.00 84.75 78 SER A C 1
ATOM 570 O O . SER A 1 78 ? 23.756 7.363 -37.464 1.00 84.75 78 SER A O 1
ATOM 572 N N . GLU A 1 79 ? 23.103 5.350 -38.223 1.00 86.25 79 GLU A N 1
ATOM 573 C CA . GLU A 1 79 ? 23.791 4.547 -37.208 1.00 86.25 79 GLU A CA 1
ATOM 574 C C . GLU A 1 79 ? 24.971 3.796 -37.821 1.00 86.25 79 GLU A C 1
ATOM 576 O O . GLU A 1 79 ? 24.894 3.294 -38.941 1.00 86.25 79 GLU A O 1
ATOM 581 N N . CYS A 1 80 ? 26.078 3.702 -37.078 1.00 87.31 80 CYS A N 1
ATOM 582 C CA . CYS A 1 80 ? 27.241 2.947 -37.543 1.00 87.31 80 CYS A CA 1
ATOM 583 C C . CYS A 1 80 ? 26.911 1.463 -37.717 1.00 87.31 80 CYS A C 1
ATOM 585 O O . CYS A 1 80 ? 27.281 0.832 -38.710 1.00 87.31 80 CYS A O 1
ATOM 587 N N . CYS A 1 81 ? 26.214 0.909 -36.725 1.00 85.06 81 CYS A N 1
ATOM 588 C CA . CYS A 1 81 ? 25.997 -0.519 -36.619 1.00 85.06 81 CYS A CA 1
ATOM 589 C C . CYS A 1 81 ? 24.553 -0.901 -36.895 1.00 85.06 81 CYS A C 1
ATOM 591 O O . CYS A 1 81 ? 23.635 -0.239 -36.394 1.00 85.06 81 CYS A O 1
ATOM 593 N N . PRO A 1 82 ? 24.344 -1.996 -37.647 1.00 85.38 82 PRO A N 1
ATOM 594 C CA . PRO A 1 82 ? 23.011 -2.504 -37.868 1.00 85.38 82 PRO A CA 1
ATOM 595 C C . PRO A 1 82 ? 22.395 -2.934 -36.535 1.00 85.38 82 PRO A C 1
ATOM 597 O O . PRO A 1 82 ? 23.084 -3.428 -35.638 1.00 85.38 82 PRO A O 1
ATOM 600 N N . GLN A 1 83 ? 21.093 -2.722 -36.414 1.00 85.81 83 GLN A N 1
ATOM 601 C CA . GLN A 1 83 ? 20.328 -2.998 -35.209 1.00 85.81 83 GLN A CA 1
ATOM 602 C C . GLN A 1 83 ? 19.521 -4.283 -35.370 1.00 85.81 83 GLN A C 1
ATOM 604 O O . GLN A 1 83 ? 19.227 -4.735 -36.476 1.00 85.81 83 GLN A O 1
ATOM 609 N N . CYS A 1 84 ? 19.145 -4.858 -34.239 1.00 88.50 84 CYS A N 1
ATOM 610 C CA . CYS A 1 84 ? 18.212 -5.971 -34.156 1.00 88.50 84 CYS A CA 1
ATOM 611 C C . CYS A 1 84 ? 16.955 -5.515 -33.408 1.00 88.50 84 CYS A C 1
ATOM 613 O O . CYS A 1 84 ? 17.041 -4.565 -32.623 1.00 88.50 84 CYS A O 1
ATOM 615 N N . PRO A 1 85 ? 15.817 -6.213 -33.581 1.00 91.56 85 PRO A N 1
ATOM 616 C CA . PRO A 1 85 ? 14.654 -6.060 -32.721 1.00 91.56 85 PRO A CA 1
ATOM 617 C C . PRO A 1 85 ? 15.042 -6.021 -31.242 1.00 91.56 85 PRO A C 1
ATOM 619 O O . PRO A 1 85 ? 15.901 -6.787 -30.784 1.00 91.56 85 PRO A O 1
ATOM 622 N N . TYR A 1 86 ? 14.414 -5.128 -30.489 1.00 94.38 86 TYR A N 1
ATOM 623 C CA . TYR A 1 86 ? 14.665 -4.995 -29.065 1.00 94.38 86 TYR A CA 1
ATOM 624 C C . TYR A 1 86 ? 13.943 -6.100 -28.301 1.00 94.38 86 TYR A C 1
ATOM 626 O O . TYR A 1 86 ? 12.734 -6.277 -28.416 1.00 94.38 86 TYR A O 1
ATOM 634 N N . ARG A 1 87 ? 14.703 -6.855 -27.508 1.00 94.94 87 ARG A N 1
ATOM 635 C CA . ARG A 1 87 ? 14.181 -7.882 -26.611 1.00 94.94 87 ARG A CA 1
ATOM 636 C C . ARG A 1 87 ? 14.553 -7.518 -25.189 1.00 94.94 87 ARG A C 1
ATOM 638 O O . ARG A 1 87 ? 15.733 -7.301 -24.916 1.00 94.94 87 ARG A O 1
ATOM 645 N N . MET A 1 88 ? 13.566 -7.479 -24.306 1.00 97.12 88 MET A N 1
ATOM 646 C CA . MET A 1 88 ? 13.733 -7.184 -22.892 1.00 97.12 88 MET A CA 1
ATOM 647 C C . MET A 1 88 ? 13.286 -8.377 -22.058 1.00 97.12 88 MET A C 1
ATOM 649 O O . MET A 1 88 ? 12.129 -8.781 -22.142 1.00 97.12 88 MET A O 1
ATOM 653 N N . PHE A 1 89 ? 14.207 -8.932 -21.269 1.00 97.56 89 PHE A N 1
ATOM 654 C CA . PHE A 1 89 ? 13.935 -10.030 -20.345 1.00 97.56 89 PHE A CA 1
ATOM 655 C C . PHE A 1 89 ? 14.155 -9.563 -18.909 1.00 97.56 89 PHE A C 1
ATOM 657 O O . PHE A 1 89 ? 15.302 -9.464 -18.463 1.00 97.56 89 PHE A O 1
ATOM 664 N N . VAL A 1 90 ? 13.062 -9.285 -18.200 1.00 98.25 90 VAL A N 1
ATOM 665 C CA . VAL A 1 90 ? 13.097 -8.879 -16.790 1.00 98.25 90 VAL A CA 1
ATOM 666 C C . VAL A 1 90 ? 13.037 -10.114 -15.909 1.00 98.25 90 VAL A C 1
ATOM 668 O O . VAL A 1 90 ? 12.180 -10.975 -16.094 1.00 98.25 90 VAL A O 1
ATOM 671 N N . ALA A 1 91 ? 14.002 -10.221 -15.006 1.00 97.75 91 ALA A N 1
ATOM 672 C CA . ALA A 1 91 ? 14.141 -11.335 -14.087 1.00 97.75 91 ALA A CA 1
ATOM 673 C C . ALA A 1 91 ? 13.480 -11.066 -12.737 1.00 97.75 91 ALA A C 1
ATOM 675 O O . ALA A 1 91 ? 12.997 -12.021 -12.148 1.00 97.75 91 ALA A O 1
ATOM 676 N N . ASP A 1 92 ? 13.495 -9.820 -12.266 1.00 98.00 92 ASP A N 1
ATOM 677 C CA . ASP A 1 92 ? 12.976 -9.459 -10.948 1.00 98.00 92 ASP A CA 1
ATOM 678 C C . ASP A 1 92 ? 12.708 -7.955 -10.858 1.00 98.00 92 ASP A C 1
ATOM 680 O O . ASP A 1 92 ? 13.333 -7.170 -11.586 1.00 98.00 92 ASP A O 1
ATOM 684 N N . THR A 1 93 ? 11.812 -7.574 -9.955 1.00 98.25 93 THR A N 1
ATOM 685 C CA . THR A 1 93 ? 11.470 -6.186 -9.624 1.00 98.25 93 THR A CA 1
ATOM 686 C C . THR A 1 93 ? 11.646 -5.988 -8.126 1.00 98.25 93 THR A C 1
ATOM 688 O O . THR A 1 93 ? 11.181 -6.817 -7.362 1.00 98.25 93 THR A O 1
ATOM 691 N N . GLU A 1 94 ? 12.300 -4.906 -7.699 1.00 98.62 94 GLU A N 1
ATOM 692 C CA . GLU A 1 94 ? 12.535 -4.643 -6.274 1.00 98.62 94 GLU A CA 1
ATOM 693 C C . GLU A 1 94 ? 12.241 -3.176 -5.929 1.00 98.62 94 GLU A C 1
ATOM 695 O O . GLU A 1 94 ? 12.821 -2.240 -6.495 1.00 98.62 94 GLU A O 1
ATOM 700 N N . ILE A 1 95 ? 11.341 -2.955 -4.973 1.00 98.62 95 ILE A N 1
ATOM 701 C CA . ILE A 1 95 ? 11.078 -1.661 -4.356 1.00 98.62 95 ILE A CA 1
ATOM 702 C C . ILE A 1 95 ? 12.243 -1.340 -3.420 1.00 98.62 95 ILE A C 1
ATOM 704 O O . ILE A 1 95 ? 12.463 -1.971 -2.390 1.00 98.62 95 ILE A O 1
ATOM 708 N N . ILE A 1 96 ? 12.941 -0.252 -3.722 1.00 98.31 96 ILE A N 1
ATOM 709 C CA . ILE A 1 96 ? 14.063 0.244 -2.924 1.00 98.31 96 ILE A CA 1
ATOM 710 C C . ILE A 1 96 ? 13.739 1.612 -2.324 1.00 98.31 96 ILE A C 1
ATOM 712 O O . ILE A 1 96 ? 12.864 2.335 -2.793 1.00 98.31 96 ILE A O 1
ATOM 716 N N . ASN A 1 97 ? 14.474 2.027 -1.289 1.00 96.25 97 ASN A N 1
ATOM 717 C CA . ASN A 1 97 ? 14.393 3.384 -0.719 1.00 96.25 97 ASN A CA 1
ATOM 718 C C . ASN A 1 97 ? 12.979 3.837 -0.285 1.00 96.25 97 ASN A C 1
ATOM 720 O O . ASN A 1 97 ? 12.694 5.038 -0.257 1.00 96.25 97 ASN A O 1
ATOM 724 N N . THR A 1 98 ? 12.101 2.891 0.049 1.00 95.81 98 THR A N 1
ATOM 725 C CA . THR A 1 98 ? 10.800 3.148 0.677 1.00 95.81 98 THR A CA 1
ATOM 726 C C . THR A 1 98 ? 10.947 3.241 2.199 1.00 95.81 98 THR A C 1
ATOM 728 O O . THR A 1 98 ? 11.926 2.758 2.771 1.00 95.81 98 THR A O 1
ATOM 731 N N . GLN A 1 99 ? 10.004 3.898 2.870 1.00 93.69 99 GLN A N 1
ATOM 732 C CA . GLN A 1 99 ? 10.000 4.041 4.327 1.00 93.69 99 GLN A CA 1
ATOM 733 C C . GLN A 1 99 ? 8.664 3.568 4.894 1.00 93.69 99 GLN A C 1
ATOM 735 O O . GLN A 1 99 ? 7.635 3.871 4.283 1.00 93.69 99 GLN A O 1
ATOM 740 N N . PRO A 1 100 ? 8.664 2.913 6.072 1.00 94.00 100 PRO A N 1
ATOM 741 C CA . PRO A 1 100 ? 7.434 2.625 6.789 1.00 94.00 100 PRO A CA 1
ATOM 742 C C . PRO A 1 100 ? 6.637 3.904 7.028 1.00 94.00 100 PRO A C 1
ATOM 744 O O . PRO A 1 100 ? 7.183 4.964 7.354 1.00 94.00 100 PRO A O 1
ATOM 747 N N . LEU A 1 101 ? 5.332 3.789 6.860 1.00 94.62 101 LEU A N 1
ATOM 748 C CA . LEU A 1 101 ? 4.375 4.867 6.961 1.00 94.62 101 LEU A CA 1
ATOM 749 C C . LEU A 1 101 ? 3.546 4.683 8.229 1.00 94.62 101 LEU A C 1
ATOM 751 O O . LEU A 1 101 ? 3.101 3.583 8.529 1.00 94.62 101 LEU A O 1
ATOM 755 N N . VAL A 1 102 ? 3.302 5.781 8.942 1.00 92.31 102 VAL A N 1
ATOM 756 C CA . VAL A 1 102 ? 2.239 5.847 9.951 1.00 92.31 102 VAL A CA 1
ATOM 757 C C . VAL A 1 102 ? 1.079 6.612 9.334 1.00 92.31 102 VAL A C 1
ATOM 759 O O . VAL A 1 102 ? 1.229 7.766 8.899 1.00 92.31 102 VAL A O 1
ATOM 762 N N . PHE A 1 103 ? -0.070 5.962 9.238 1.00 92.75 103 PHE A N 1
ATOM 763 C CA . PHE A 1 103 ? -1.248 6.513 8.582 1.00 92.75 103 PHE A CA 1
ATOM 764 C C . PHE A 1 103 ? -2.523 6.019 9.240 1.00 92.75 103 PHE A C 1
ATOM 766 O O . PHE A 1 103 ? -2.515 5.110 10.064 1.00 92.75 103 PHE A O 1
ATOM 773 N N . LYS A 1 104 ? -3.621 6.677 8.893 1.00 89.88 104 LYS A N 1
ATOM 774 C CA . LYS A 1 104 ? -4.938 6.382 9.430 1.00 89.88 104 LYS A CA 1
ATOM 775 C C . LYS A 1 104 ? -5.886 5.965 8.320 1.00 89.88 104 LYS A C 1
ATOM 777 O O . LYS A 1 104 ? -5.710 6.377 7.171 1.00 89.88 104 LYS A O 1
ATOM 782 N N . GLU A 1 105 ? -6.917 5.203 8.660 1.00 91.75 105 GLU A N 1
ATOM 783 C CA . GLU A 1 105 ? -8.025 4.989 7.729 1.00 91.75 105 GLU A CA 1
ATOM 784 C C . GLU A 1 105 ? -8.595 6.335 7.250 1.00 91.75 105 GLU A C 1
ATOM 786 O O . GLU A 1 105 ? -8.738 7.294 8.009 1.00 91.75 105 GLU A O 1
ATOM 791 N N . GLY A 1 106 ? -8.905 6.429 5.963 1.00 89.62 106 GLY A N 1
ATOM 792 C CA . GLY A 1 106 ? -9.366 7.647 5.304 1.00 89.62 106 GLY A CA 1
ATOM 793 C C . GLY A 1 106 ? -8.268 8.661 4.962 1.00 89.62 106 GLY A C 1
ATOM 794 O O . GLY A 1 106 ? -8.565 9.663 4.306 1.00 89.62 106 GLY A O 1
ATOM 795 N N . ASP A 1 107 ? -7.010 8.433 5.360 1.00 93.44 107 ASP A N 1
ATOM 796 C CA . ASP A 1 107 ? -5.910 9.329 5.004 1.00 93.44 107 ASP A CA 1
ATOM 797 C C . ASP A 1 107 ? -5.622 9.317 3.496 1.00 93.44 107 ASP A C 1
ATOM 799 O O . ASP A 1 107 ? -5.835 8.340 2.777 1.00 93.44 107 ASP A O 1
ATOM 803 N N . LYS A 1 108 ? -5.013 10.413 3.033 1.00 96.12 108 LYS A N 1
ATOM 804 C CA . LYS A 1 108 ? -4.288 10.460 1.761 1.00 96.12 108 LYS A CA 1
ATOM 805 C C . LYS A 1 108 ? -2.809 10.651 2.049 1.00 96.12 108 LYS A C 1
ATOM 807 O O . LYS A 1 108 ? -2.425 11.645 2.674 1.00 96.12 108 LYS A O 1
ATOM 812 N N . LYS A 1 109 ? -1.965 9.724 1.603 1.00 97.25 109 LYS A N 1
ATOM 813 C CA . LYS A 1 109 ? -0.511 9.797 1.799 1.00 97.25 109 LYS A CA 1
ATOM 814 C C . LYS A 1 109 ? 0.210 9.680 0.472 1.00 97.25 109 LYS A C 1
ATOM 816 O O . LYS A 1 109 ? -0.259 9.064 -0.475 1.00 97.25 109 LYS A O 1
ATOM 821 N N . ARG A 1 110 ? 1.396 10.279 0.418 1.00 97.56 110 ARG A N 1
ATOM 822 C CA . ARG A 1 110 ? 2.286 10.157 -0.732 1.00 97.56 110 ARG A CA 1
ATOM 823 C C . ARG A 1 110 ? 3.475 9.290 -0.358 1.00 97.56 110 ARG A C 1
ATOM 825 O O . ARG A 1 110 ? 4.352 9.755 0.372 1.00 97.56 110 ARG A O 1
ATOM 832 N N . ILE A 1 111 ? 3.506 8.081 -0.899 1.00 98.00 111 ILE A N 1
ATOM 833 C CA . ILE A 1 111 ? 4.594 7.121 -0.742 1.00 98.00 111 ILE A CA 1
ATOM 834 C C . ILE A 1 111 ? 5.698 7.501 -1.727 1.00 98.00 111 ILE A C 1
ATOM 836 O O . ILE A 1 111 ? 5.440 7.727 -2.911 1.00 98.00 111 ILE A O 1
ATOM 840 N N . LYS A 1 112 ? 6.923 7.648 -1.220 1.00 98.06 112 LYS A N 1
ATOM 841 C CA . LYS A 1 112 ? 8.120 7.876 -2.033 1.00 98.06 112 LYS A CA 1
ATOM 842 C C . LYS A 1 112 ? 8.958 6.614 -2.010 1.00 98.06 112 LYS A C 1
ATOM 844 O O . LYS A 1 112 ? 9.219 6.096 -0.931 1.00 98.06 112 LYS A O 1
ATOM 849 N N . PHE A 1 113 ? 9.400 6.186 -3.179 1.00 98.56 113 PHE A N 1
ATOM 850 C CA . PHE A 1 113 ? 10.168 4.963 -3.333 1.00 98.56 113 PHE A CA 1
ATOM 851 C C . PHE A 1 113 ? 11.104 5.074 -4.543 1.00 98.56 113 PHE A C 1
ATOM 853 O O . PHE A 1 113 ? 11.065 6.046 -5.309 1.00 98.56 113 PHE A O 1
ATOM 860 N N . GLY A 1 114 ? 11.996 4.108 -4.679 1.00 98.62 114 GLY A N 1
ATOM 861 C CA . GLY A 1 114 ? 12.723 3.801 -5.899 1.00 98.62 114 GLY A CA 1
ATOM 862 C C . GLY A 1 114 ? 12.397 2.381 -6.346 1.00 98.62 114 GLY A C 1
ATOM 863 O O . GLY A 1 114 ? 11.761 1.625 -5.616 1.00 98.62 114 GLY A O 1
ATOM 864 N N . LEU A 1 115 ? 12.838 2.039 -7.545 1.00 98.62 115 LEU A N 1
ATOM 865 C CA . LEU A 1 115 ? 12.625 0.728 -8.146 1.00 98.62 115 LEU A CA 1
ATOM 866 C C . LEU A 1 115 ? 13.938 0.282 -8.780 1.00 98.62 115 LEU A C 1
ATOM 868 O O . LEU A 1 115 ? 14.483 1.054 -9.568 1.00 98.62 115 LEU A O 1
ATOM 872 N N . ASP A 1 116 ? 14.429 -0.911 -8.459 1.00 98.62 116 ASP A N 1
ATOM 873 C CA . ASP A 1 116 ? 15.478 -1.586 -9.230 1.00 98.62 116 ASP A CA 1
ATOM 874 C C . ASP A 1 116 ? 14.856 -2.719 -10.044 1.00 98.62 116 ASP A C 1
ATOM 876 O O . ASP A 1 116 ? 13.936 -3.403 -9.595 1.00 98.62 116 ASP A O 1
ATOM 880 N N . ILE A 1 117 ? 15.349 -2.900 -11.265 1.00 98.50 117 ILE A N 1
ATOM 881 C CA . ILE A 1 117 ? 14.893 -3.953 -12.164 1.00 98.50 117 ILE A CA 1
ATOM 882 C C . ILE A 1 117 ? 16.076 -4.848 -12.510 1.00 98.50 117 ILE A C 1
ATOM 884 O O . ILE A 1 117 ? 17.036 -4.452 -13.187 1.00 98.50 117 ILE A O 1
ATOM 888 N N . THR A 1 118 ? 15.973 -6.115 -12.115 1.00 98.44 118 THR A N 1
ATOM 889 C CA . THR A 1 118 ? 16.954 -7.125 -12.497 1.00 98.44 118 THR A CA 1
ATOM 890 C C . THR A 1 118 ? 16.652 -7.625 -13.902 1.00 98.44 118 THR A C 1
ATOM 892 O O . THR A 1 118 ? 15.550 -8.064 -14.217 1.00 98.44 118 THR A O 1
ATOM 895 N N . VAL A 1 119 ? 17.659 -7.602 -14.773 1.00 98.19 119 VAL A N 1
ATOM 896 C CA . VAL A 1 119 ? 17.529 -7.936 -16.193 1.00 98.19 119 VAL A CA 1
ATOM 897 C C . VAL A 1 119 ? 18.420 -9.122 -16.536 1.00 98.19 119 VAL A C 1
ATOM 899 O O . VAL A 1 119 ? 19.620 -9.130 -16.236 1.00 98.19 119 VAL A O 1
ATOM 902 N N . ASP A 1 120 ? 17.883 -10.102 -17.267 1.00 97.06 120 ASP A N 1
ATOM 903 C CA . ASP A 1 120 ? 18.706 -11.166 -17.838 1.00 97.06 120 ASP A CA 1
ATOM 904 C C . ASP A 1 120 ? 19.561 -10.607 -18.985 1.00 97.06 120 ASP A C 1
ATOM 906 O O . ASP A 1 120 ? 19.149 -10.529 -20.150 1.00 97.06 120 ASP A O 1
ATOM 910 N N . LYS A 1 121 ? 20.806 -10.248 -18.652 1.00 93.75 121 LYS A N 1
ATOM 911 C CA . LYS A 1 121 ? 21.800 -9.712 -19.594 1.00 93.75 121 LYS A CA 1
ATOM 912 C C . LYS A 1 121 ? 22.085 -10.630 -20.780 1.00 93.75 121 LYS A C 1
ATOM 914 O O . LYS A 1 121 ? 22.575 -10.141 -21.800 1.00 93.75 121 LYS A O 1
ATOM 919 N N . ARG A 1 122 ? 21.895 -11.948 -20.660 1.00 91.75 122 ARG A N 1
ATOM 920 C CA . ARG A 1 122 ? 22.222 -12.893 -21.739 1.00 91.75 122 ARG A CA 1
ATOM 921 C C . ARG A 1 122 ? 21.160 -12.862 -22.828 1.00 91.75 122 ARG A C 1
ATOM 923 O O . ARG A 1 122 ? 21.517 -12.927 -23.999 1.00 91.75 122 ARG A O 1
ATOM 930 N N . ARG A 1 123 ? 19.887 -12.743 -22.440 1.00 92.00 123 ARG A N 1
ATOM 931 C CA . ARG A 1 123 ? 18.742 -12.746 -23.364 1.00 92.00 123 ARG A CA 1
ATOM 932 C C . ARG A 1 123 ? 18.317 -11.351 -23.827 1.00 92.00 123 ARG A C 1
ATOM 934 O O . ARG A 1 123 ? 17.788 -11.221 -24.927 1.00 92.00 123 ARG A O 1
ATOM 941 N N . THR A 1 124 ? 18.570 -10.321 -23.022 1.00 93.19 124 THR A N 1
ATOM 942 C CA . THR A 1 124 ? 18.201 -8.933 -23.337 1.00 93.19 124 THR A CA 1
ATOM 943 C C . THR A 1 124 ? 19.117 -8.320 -24.399 1.00 93.19 124 THR A C 1
ATOM 945 O O . THR A 1 124 ? 20.321 -8.603 -24.436 1.00 93.19 124 THR A O 1
ATOM 948 N N . SER A 1 125 ? 18.568 -7.462 -25.263 1.00 91.44 125 SER A N 1
ATOM 949 C CA . SER A 1 125 ? 19.324 -6.686 -26.255 1.00 91.44 125 SER A CA 1
ATOM 950 C C . SER A 1 125 ? 20.380 -5.792 -25.592 1.00 91.44 125 SER A C 1
ATOM 952 O O . SER A 1 125 ? 20.306 -5.469 -24.409 1.00 91.44 125 SER A O 1
ATOM 954 N N . ARG A 1 126 ? 21.437 -5.413 -26.326 1.00 88.69 126 ARG A N 1
ATOM 955 C CA . ARG A 1 126 ? 22.522 -4.581 -25.761 1.00 88.69 126 ARG A CA 1
ATOM 956 C C . ARG A 1 126 ? 22.011 -3.229 -25.257 1.00 88.69 126 ARG A C 1
ATOM 958 O O . ARG A 1 126 ? 22.506 -2.754 -24.238 1.00 88.69 126 ARG A O 1
ATOM 965 N N . ILE A 1 127 ? 21.071 -2.649 -25.995 1.00 90.38 127 ILE A N 1
ATOM 966 C CA . ILE A 1 127 ? 20.391 -1.387 -25.714 1.00 90.38 127 ILE A CA 1
ATOM 967 C C . ILE A 1 127 ? 18.902 -1.609 -25.999 1.00 90.38 127 ILE A C 1
ATOM 969 O O . ILE A 1 127 ? 18.571 -2.337 -26.940 1.00 90.38 127 ILE A O 1
ATOM 973 N N . VAL A 1 128 ? 18.029 -1.000 -25.200 1.00 95.00 128 VAL A N 1
ATOM 974 C CA . VAL A 1 128 ? 16.589 -0.885 -25.456 1.00 95.00 128 VAL A CA 1
ATOM 975 C C . VAL A 1 128 ? 16.191 0.559 -25.177 1.00 95.00 128 VAL A C 1
ATOM 977 O O . VAL A 1 128 ? 16.321 1.026 -24.048 1.00 95.00 128 VAL A O 1
ATOM 980 N N . ARG A 1 129 ? 15.746 1.265 -26.218 1.00 95.00 129 ARG A N 1
ATOM 981 C CA . ARG A 1 129 ? 15.439 2.700 -26.179 1.00 95.00 129 ARG A CA 1
ATOM 982 C C . ARG A 1 129 ? 14.221 3.035 -27.025 1.00 95.00 129 ARG A C 1
ATOM 984 O O . ARG A 1 129 ? 13.923 2.347 -28.005 1.00 95.00 129 ARG A O 1
ATOM 991 N N . GLY A 1 130 ? 13.522 4.088 -26.638 1.00 94.62 130 GLY A N 1
ATOM 992 C CA . GLY A 1 130 ? 12.248 4.456 -27.225 1.00 94.62 130 GLY A CA 1
ATOM 993 C C . GLY A 1 130 ? 11.478 5.411 -26.331 1.00 94.62 130 GLY A C 1
ATOM 994 O O . GLY A 1 130 ? 11.991 5.889 -25.321 1.00 94.62 130 GLY A O 1
ATOM 995 N N . GLU A 1 131 ? 10.242 5.660 -26.718 1.00 95.56 131 GLU A N 1
ATOM 996 C CA . GLU A 1 131 ? 9.271 6.445 -25.976 1.00 95.56 131 GLU A CA 1
ATOM 997 C C . GLU A 1 131 ? 8.186 5.508 -25.454 1.00 95.56 131 GLU A C 1
ATOM 999 O O . GLU A 1 131 ? 7.789 4.563 -26.143 1.00 95.56 131 GLU A O 1
ATOM 1004 N N . ASN A 1 132 ? 7.716 5.777 -24.234 1.00 96.44 132 ASN A N 1
ATOM 1005 C CA . ASN A 1 132 ? 6.620 5.036 -23.620 1.00 96.44 132 ASN A CA 1
ATOM 1006 C C . ASN A 1 132 ? 6.825 3.510 -23.673 1.00 96.44 132 ASN A C 1
ATOM 1008 O O . ASN A 1 132 ? 5.982 2.780 -24.171 1.00 96.44 132 ASN A O 1
ATOM 1012 N N . LEU A 1 133 ? 7.980 3.015 -23.229 1.00 97.88 133 LEU A N 1
ATOM 1013 C CA . LEU A 1 133 ? 8.283 1.580 -23.256 1.00 97.88 133 LEU A CA 1
ATOM 1014 C C . LEU A 1 133 ? 7.781 0.855 -22.005 1.00 97.88 133 LEU A C 1
ATOM 1016 O O . LEU A 1 133 ? 7.415 -0.320 -22.075 1.00 97.88 133 LEU A O 1
ATOM 1020 N N . TRP A 1 134 ? 7.766 1.552 -20.868 1.00 98.19 134 TRP A N 1
ATOM 1021 C CA . TRP A 1 134 ? 7.556 0.963 -19.545 1.00 98.19 134 TRP A CA 1
ATOM 1022 C C . TRP A 1 134 ? 6.341 1.563 -18.849 1.00 98.19 134 TRP A C 1
ATOM 1024 O O . TRP A 1 134 ? 6.125 2.773 -18.918 1.00 98.19 134 TRP A O 1
ATOM 1034 N N . LYS A 1 135 ? 5.593 0.734 -18.124 1.00 98.06 135 LYS A N 1
ATOM 1035 C CA . LYS A 1 135 ? 4.574 1.168 -17.167 1.00 98.06 135 LYS A CA 1
ATOM 1036 C C . LYS A 1 135 ? 4.818 0.527 -15.809 1.00 98.06 135 LYS A C 1
ATOM 1038 O O . LYS A 1 135 ? 5.350 -0.579 -15.732 1.00 98.06 135 LYS A O 1
ATOM 1043 N N . LEU A 1 136 ? 4.429 1.235 -14.756 1.00 98.75 136 LEU A N 1
ATOM 1044 C CA . LEU A 1 136 ? 4.518 0.753 -13.382 1.00 98.75 136 LEU A CA 1
ATOM 1045 C C . LEU A 1 136 ? 3.156 0.878 -12.711 1.00 98.75 136 LEU A C 1
ATOM 1047 O O . LEU A 1 136 ? 2.747 1.984 -12.353 1.00 98.75 136 LEU A O 1
ATOM 1051 N N . GLY A 1 137 ? 2.473 -0.249 -12.540 1.00 98.69 137 GLY A N 1
ATOM 1052 C CA . GLY A 1 137 ? 1.267 -0.316 -11.724 1.00 98.69 137 GLY A CA 1
ATOM 1053 C C . GLY A 1 137 ? 1.622 -0.201 -10.243 1.00 98.69 137 GLY A C 1
ATOM 1054 O O . GLY A 1 137 ? 2.686 -0.656 -9.836 1.00 98.69 137 GLY A O 1
ATOM 1055 N N . ALA A 1 138 ? 0.750 0.399 -9.436 1.00 98.81 138 ALA A N 1
ATOM 1056 C CA . ALA A 1 138 ? 0.937 0.513 -7.990 1.00 98.81 138 ALA A CA 1
ATOM 1057 C C . ALA A 1 138 ? -0.399 0.400 -7.245 1.00 98.81 138 ALA A C 1
ATOM 1059 O O . ALA A 1 138 ? -1.403 0.962 -7.691 1.00 98.81 138 ALA A O 1
ATOM 1060 N N . TRP A 1 139 ? -0.422 -0.321 -6.124 1.00 98.81 139 TRP A N 1
ATOM 1061 C CA . TRP A 1 139 ? -1.612 -0.485 -5.281 1.00 98.81 139 TRP A CA 1
ATOM 1062 C C . TRP A 1 139 ? -1.262 -0.825 -3.833 1.00 98.81 139 TRP A C 1
ATOM 1064 O O . TRP A 1 139 ? -0.106 -1.074 -3.490 1.00 98.81 139 TRP A O 1
ATOM 1074 N N . ILE A 1 140 ? -2.290 -0.809 -2.989 1.00 98.62 140 ILE A N 1
ATOM 1075 C CA . ILE A 1 140 ? -2.262 -1.301 -1.617 1.00 98.62 140 ILE A CA 1
ATOM 1076 C C . ILE A 1 140 ? -2.977 -2.656 -1.547 1.00 98.62 140 ILE A C 1
ATOM 1078 O O . ILE A 1 140 ? -4.010 -2.834 -2.197 1.00 98.62 140 ILE A O 1
ATOM 1082 N N . SER A 1 141 ? -2.400 -3.585 -0.787 1.00 98.50 141 SER A N 1
ATOM 1083 C CA . SER A 1 141 ? -2.808 -4.988 -0.659 1.00 98.50 141 SER A CA 1
ATOM 1084 C C . SER A 1 141 ? -2.871 -5.413 0.813 1.00 98.50 141 SER A C 1
ATOM 1086 O O . SER A 1 141 ? -2.138 -4.880 1.652 1.00 98.50 141 SER A O 1
ATOM 1088 N N . ASP A 1 142 ? -3.701 -6.409 1.106 1.00 98.12 142 ASP A N 1
ATOM 1089 C CA . ASP A 1 142 ? -3.788 -7.102 2.398 1.00 98.12 142 ASP A CA 1
ATOM 1090 C C . ASP A 1 142 ? -2.714 -8.202 2.546 1.00 98.12 142 ASP A C 1
ATOM 1092 O O . ASP A 1 142 ? -2.363 -8.593 3.657 1.00 98.12 142 ASP A O 1
ATOM 1096 N N . ASN A 1 143 ? -2.139 -8.666 1.430 1.00 98.06 143 ASN A N 1
ATOM 1097 C CA . ASN A 1 143 ? -1.123 -9.723 1.373 1.00 98.06 143 ASN A CA 1
ATOM 1098 C C . ASN A 1 143 ? 0.175 -9.288 0.672 1.00 98.06 143 ASN A C 1
ATOM 1100 O O . ASN A 1 143 ? 0.176 -8.368 -0.154 1.00 98.06 143 ASN A O 1
ATOM 1104 N N . ASP A 1 144 ? 1.264 -9.993 0.987 1.00 97.50 144 ASP A N 1
ATOM 1105 C CA . ASP A 1 144 ? 2.623 -9.788 0.466 1.00 97.50 144 ASP A CA 1
ATOM 1106 C C . ASP A 1 144 ? 2.823 -10.257 -0.979 1.00 97.50 144 ASP A C 1
ATOM 1108 O O . ASP A 1 144 ? 3.815 -9.899 -1.599 1.00 97.50 144 ASP A O 1
ATOM 1112 N N . GLU A 1 145 ? 1.874 -10.991 -1.549 1.00 97.25 145 GLU A N 1
ATOM 1113 C CA . GLU A 1 145 ? 1.893 -11.385 -2.964 1.00 97.25 145 GLU A CA 1
ATOM 1114 C C . GLU A 1 145 ? 1.201 -10.341 -3.867 1.00 97.25 145 GLU A C 1
ATOM 1116 O O . GLU A 1 145 ? 1.207 -10.448 -5.095 1.00 97.25 145 GLU A O 1
ATOM 1121 N N . GLY A 1 146 ? 0.542 -9.333 -3.280 1.00 97.25 146 GLY A N 1
ATOM 1122 C CA . GLY A 1 146 ? -0.166 -8.287 -4.024 1.00 97.25 146 GLY A CA 1
ATOM 1123 C C . GLY A 1 146 ? -1.402 -8.775 -4.787 1.00 97.25 146 GLY A C 1
ATOM 1124 O O . GLY A 1 146 ? -1.854 -8.110 -5.726 1.00 97.25 146 GLY A O 1
ATOM 1125 N N . THR A 1 147 ? -1.936 -9.941 -4.424 1.00 96.88 147 THR A N 1
ATOM 1126 C CA . THR A 1 147 ? -3.090 -10.567 -5.088 1.00 96.88 147 THR A CA 1
ATOM 1127 C C . THR A 1 147 ? -4.420 -10.080 -4.508 1.00 96.88 147 THR A C 1
ATOM 1129 O O . THR A 1 147 ? -4.452 -9.483 -3.441 1.00 96.88 147 THR A O 1
ATOM 1132 N N . GLY A 1 148 ? -5.538 -10.342 -5.192 1.00 96.62 148 GLY A N 1
ATOM 1133 C CA . GLY A 1 148 ? -6.868 -9.993 -4.679 1.00 96.62 148 GLY A CA 1
ATOM 1134 C C . GLY A 1 148 ? -7.297 -8.558 -4.992 1.00 96.62 148 GLY A C 1
ATOM 1135 O O . GLY A 1 148 ? -7.086 -8.068 -6.107 1.00 96.62 148 GLY A O 1
ATOM 1136 N N . GLU A 1 149 ? -7.988 -7.923 -4.045 1.00 97.38 149 GLU A N 1
ATOM 1137 C CA . GLU A 1 149 ? -8.490 -6.557 -4.196 1.00 97.38 149 GLU A CA 1
ATOM 1138 C C . GLU A 1 149 ? -7.339 -5.543 -4.160 1.00 97.38 149 GLU A C 1
ATOM 1140 O O . GLU A 1 149 ? -6.449 -5.607 -3.319 1.00 97.38 149 GLU A O 1
ATOM 1145 N N . LYS A 1 150 ? -7.346 -4.595 -5.105 1.00 98.12 150 LYS A N 1
ATOM 1146 C CA . LYS A 1 150 ? -6.298 -3.578 -5.234 1.00 98.12 150 LYS A CA 1
ATOM 1147 C C . LYS A 1 150 ? -6.816 -2.223 -4.767 1.00 98.12 150 LYS A C 1
ATOM 1149 O O . LYS A 1 150 ? -7.472 -1.506 -5.528 1.00 98.12 150 LYS A O 1
ATOM 1154 N N . PHE A 1 151 ? -6.470 -1.830 -3.548 1.00 98.25 151 PHE A N 1
ATOM 1155 C CA . PHE A 1 151 ? -6.816 -0.512 -3.020 1.00 98.25 151 PHE A CA 1
ATOM 1156 C C . PHE A 1 151 ? -5.906 0.569 -3.612 1.00 98.25 151 PHE A C 1
ATOM 1158 O O . PHE A 1 151 ? -4.724 0.344 -3.875 1.00 98.25 151 PHE A O 1
ATOM 1165 N N . SER A 1 152 ? -6.442 1.775 -3.830 1.00 97.69 152 SER A N 1
ATOM 1166 C CA . SER A 1 152 ? -5.692 2.901 -4.422 1.00 97.69 152 SER A CA 1
ATOM 1167 C C . SER A 1 152 ? -5.012 2.608 -5.769 1.00 97.69 152 SER A C 1
ATOM 1169 O O . SER A 1 152 ? -4.022 3.258 -6.106 1.00 97.69 152 SER A O 1
ATOM 1171 N N . PHE A 1 153 ? -5.517 1.644 -6.541 1.00 98.44 153 PHE A N 1
ATOM 1172 C CA . PHE A 1 153 ? -4.842 1.192 -7.754 1.00 98.44 153 PHE A CA 1
ATOM 1173 C C . PHE A 1 153 ? -4.613 2.325 -8.765 1.00 98.44 153 PHE A C 1
ATOM 1175 O O . PHE A 1 153 ? -5.539 3.027 -9.175 1.00 98.44 153 PHE A O 1
ATOM 1182 N N . GLN A 1 154 ? -3.359 2.467 -9.191 1.00 98.44 154 GLN A N 1
ATOM 1183 C CA . GLN A 1 154 ? -2.941 3.308 -10.305 1.00 98.44 154 GLN A CA 1
ATOM 1184 C C . GLN A 1 154 ? -2.250 2.432 -11.342 1.00 98.44 154 GLN A C 1
ATOM 1186 O O . GLN A 1 154 ? -1.265 1.764 -11.037 1.00 98.44 154 GLN A O 1
ATOM 1191 N N . GLU A 1 155 ? -2.762 2.453 -12.572 1.00 97.62 155 GLU A N 1
ATOM 1192 C CA . GLU A 1 155 ? -2.248 1.624 -13.668 1.00 97.62 155 GLU A CA 1
ATOM 1193 C C . GLU A 1 155 ? -0.830 2.018 -14.097 1.00 97.62 155 GLU A C 1
ATOM 1195 O O . GLU A 1 155 ? -0.039 1.160 -14.483 1.00 97.62 155 GLU A O 1
ATOM 1200 N N . ASN A 1 156 ? -0.496 3.309 -14.019 1.00 97.94 156 ASN A N 1
ATOM 1201 C CA . ASN A 1 156 ? 0.848 3.780 -14.309 1.00 97.94 156 ASN A CA 1
ATOM 1202 C C . ASN A 1 156 ? 1.229 4.974 -13.427 1.00 97.94 156 ASN A C 1
ATOM 1204 O O . ASN A 1 156 ? 0.609 6.035 -13.511 1.00 97.94 156 ASN A O 1
ATOM 1208 N N . VAL A 1 157 ? 2.267 4.810 -12.606 1.00 98.06 157 VAL A N 1
ATOM 1209 C CA . VAL A 1 157 ? 2.832 5.884 -11.768 1.00 98.06 157 VAL A CA 1
ATOM 1210 C C . VAL A 1 157 ? 4.107 6.502 -12.348 1.00 98.06 157 VAL A C 1
ATOM 1212 O O . VAL A 1 157 ? 4.645 7.453 -11.778 1.00 98.06 157 VAL A O 1
ATOM 1215 N N . PHE A 1 158 ? 4.601 5.989 -13.478 1.00 98.19 158 PHE A N 1
ATOM 1216 C CA . PHE A 1 158 ? 5.729 6.582 -14.189 1.00 98.19 158 PHE A CA 1
ATOM 1217 C C . PHE A 1 158 ? 5.347 7.894 -14.880 1.00 98.19 158 PHE A C 1
ATOM 1219 O O . PHE A 1 158 ? 4.272 8.033 -15.460 1.00 98.19 158 PHE A O 1
ATOM 1226 N N . SER A 1 159 ? 6.263 8.865 -14.850 1.00 96.75 159 SER A N 1
ATOM 1227 C CA . SER A 1 159 ? 6.180 10.049 -15.710 1.00 96.75 159 SER A CA 1
ATOM 1228 C C . SER A 1 159 ? 6.640 9.731 -17.136 1.00 96.75 159 SER A C 1
ATOM 1230 O O . SER A 1 159 ? 7.325 8.737 -17.353 1.00 96.75 159 SER A O 1
ATOM 1232 N N . GLU A 1 160 ? 6.371 10.614 -18.104 1.00 94.56 160 GLU A N 1
ATOM 1233 C CA . GLU A 1 160 ? 6.854 10.470 -19.495 1.00 94.56 160 GLU A CA 1
ATOM 1234 C C . GLU A 1 160 ? 8.370 10.229 -19.592 1.00 94.56 160 GLU A C 1
ATOM 1236 O O . GLU A 1 160 ? 8.849 9.511 -20.465 1.00 94.56 160 GLU A O 1
ATOM 1241 N N . LYS A 1 161 ? 9.146 10.816 -18.674 1.00 96.00 161 LYS A N 1
ATOM 1242 C CA . LYS A 1 161 ? 10.591 10.590 -18.615 1.00 96.00 161 LYS A CA 1
ATOM 1243 C C . LYS A 1 161 ? 10.918 9.173 -18.140 1.00 96.00 161 LYS A C 1
ATOM 1245 O O . LYS A 1 161 ? 11.847 8.558 -18.656 1.00 96.00 161 LYS A O 1
ATOM 1250 N N . ASP A 1 162 ? 10.187 8.686 -17.144 1.00 98.00 162 ASP A N 1
ATOM 1251 C CA . ASP A 1 162 ? 10.416 7.375 -16.540 1.00 98.00 162 ASP A CA 1
ATOM 1252 C C . ASP A 1 162 ? 10.023 6.253 -17.513 1.00 98.00 162 ASP A C 1
ATOM 1254 O O . ASP A 1 162 ? 10.758 5.272 -17.635 1.00 98.00 162 ASP A O 1
ATOM 1258 N N . THR A 1 163 ? 8.930 6.428 -18.270 1.00 97.44 163 THR A N 1
ATOM 1259 C CA . THR A 1 163 ? 8.480 5.458 -19.287 1.00 97.44 163 THR A CA 1
ATOM 1260 C C . THR A 1 163 ? 9.434 5.353 -20.480 1.00 97.44 163 THR A C 1
ATOM 1262 O O . THR A 1 163 ? 9.439 4.337 -21.173 1.00 97.44 163 THR A O 1
ATOM 1265 N N . ALA A 1 164 ? 10.262 6.373 -20.718 1.00 97.12 164 ALA A N 1
ATOM 1266 C CA . ALA A 1 164 ? 11.264 6.423 -21.784 1.00 97.12 164 ALA A CA 1
ATOM 1267 C C . ALA A 1 164 ? 12.689 6.078 -21.305 1.00 97.12 164 ALA A C 1
ATOM 1269 O O . ALA A 1 164 ? 13.659 6.273 -22.042 1.00 97.12 164 ALA A O 1
ATOM 1270 N N . GLN A 1 165 ? 12.855 5.594 -20.067 1.00 97.31 165 GLN A N 1
ATOM 1271 C CA . GLN A 1 165 ? 14.176 5.281 -19.524 1.00 97.31 165 GLN A CA 1
ATOM 1272 C C . GLN A 1 165 ? 14.881 4.195 -20.357 1.00 97.31 165 GLN A C 1
ATOM 1274 O O . GLN A 1 165 ? 14.405 3.071 -20.482 1.00 97.31 165 GLN A O 1
ATOM 1279 N N . GLU A 1 166 ? 16.041 4.520 -20.927 1.00 96.94 166 GLU A N 1
ATOM 1280 C CA . GLU A 1 166 ? 16.823 3.576 -21.731 1.00 96.94 166 GLU A CA 1
ATOM 1281 C C . GLU A 1 166 ? 17.451 2.485 -20.849 1.00 96.94 166 GLU A C 1
ATOM 1283 O O . GLU A 1 166 ? 18.011 2.764 -19.785 1.00 96.94 166 GLU A O 1
ATOM 1288 N N . TYR A 1 167 ? 17.413 1.241 -21.326 1.00 97.00 167 TYR A N 1
ATOM 1289 C CA . TYR A 1 167 ? 18.256 0.164 -20.814 1.00 97.00 167 TYR A CA 1
ATOM 1290 C C . TYR A 1 167 ? 19.518 0.034 -21.670 1.00 97.00 167 TYR A C 1
ATOM 1292 O O . TYR A 1 167 ? 19.445 -0.005 -22.899 1.00 97.00 167 T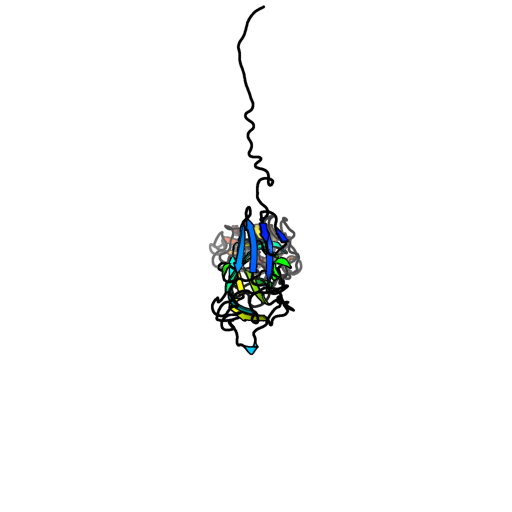YR A O 1
ATOM 1300 N N . SER A 1 168 ? 20.680 -0.121 -21.031 1.00 94.00 168 SER A N 1
ATOM 1301 C CA . SER A 1 168 ? 21.962 -0.288 -21.720 1.00 94.00 168 SER A CA 1
ATOM 1302 C C . SER A 1 168 ? 22.904 -1.189 -20.920 1.00 94.00 168 SER A C 1
ATOM 1304 O O . SER A 1 168 ? 23.247 -0.890 -19.777 1.00 94.00 168 SER A O 1
ATOM 1306 N N . LYS A 1 169 ? 23.382 -2.292 -21.518 1.00 91.75 169 LYS A N 1
ATOM 1307 C CA . LYS A 1 169 ? 24.295 -3.241 -20.845 1.00 91.75 169 LYS A CA 1
ATOM 1308 C C . LYS A 1 169 ? 25.564 -2.590 -20.269 1.00 91.75 169 LYS A C 1
ATOM 1310 O O . LYS A 1 169 ? 25.954 -2.994 -19.178 1.00 91.75 169 LYS A O 1
ATOM 1315 N N . PRO A 1 170 ? 26.230 -1.634 -20.951 1.00 91.00 170 PRO A N 1
ATOM 1316 C CA . PRO A 1 170 ? 27.373 -0.913 -20.387 1.00 91.00 170 PRO A CA 1
ATOM 1317 C C . PRO A 1 170 ? 27.074 -0.129 -19.104 1.00 91.00 170 PRO A C 1
ATOM 1319 O O . PRO A 1 170 ? 27.983 0.052 -18.301 1.00 91.00 170 PRO A O 1
ATOM 1322 N N . ALA A 1 171 ? 25.833 0.330 -18.919 1.00 92.38 171 ALA A N 1
ATOM 1323 C CA . ALA A 1 171 ? 25.405 1.095 -17.748 1.00 92.38 171 ALA A CA 1
ATOM 1324 C C . ALA A 1 171 ? 24.751 0.221 -16.658 1.00 92.38 171 ALA A C 1
ATOM 1326 O O . ALA A 1 171 ? 24.406 0.739 -15.605 1.00 92.38 171 ALA A O 1
ATOM 1327 N N . TYR A 1 172 ? 24.597 -1.087 -16.899 1.00 94.75 172 TYR A N 1
ATOM 1328 C CA . TYR A 1 172 ? 23.879 -2.021 -16.029 1.00 94.75 172 TYR A CA 1
ATOM 1329 C C . TYR A 1 172 ? 24.827 -3.077 -15.412 1.00 94.75 172 TYR A C 1
ATOM 1331 O O . TYR A 1 172 ? 25.621 -3.688 -16.146 1.00 94.75 172 TYR A O 1
ATOM 1339 N N . PRO A 1 173 ? 24.723 -3.426 -14.110 1.00 94.06 173 PRO A N 1
ATOM 1340 C CA . PRO A 1 173 ? 23.821 -2.877 -13.089 1.00 94.06 173 PRO A CA 1
ATOM 1341 C C . PRO A 1 173 ? 24.319 -1.569 -12.451 1.00 94.06 173 PRO A C 1
ATOM 1343 O O . PRO A 1 173 ? 25.531 -1.323 -12.478 1.00 94.06 173 PRO A O 1
ATOM 1346 N N . PRO A 1 174 ? 23.421 -0.785 -11.821 1.00 95.25 174 PRO A N 1
ATOM 1347 C CA . PRO A 1 174 ? 21.972 -1.027 -11.672 1.00 95.25 174 PRO A CA 1
ATOM 1348 C C . PRO A 1 174 ? 21.118 -0.440 -12.816 1.00 95.25 174 PRO A C 1
ATOM 1350 O O . PRO A 1 174 ? 21.634 0.304 -13.651 1.00 95.25 174 PRO A O 1
ATOM 1353 N N . TRP A 1 175 ? 19.826 -0.787 -12.892 1.00 98.00 175 TRP A N 1
ATOM 1354 C CA . TRP A 1 175 ? 18.865 -0.110 -13.779 1.00 98.00 175 TRP A CA 1
ATOM 1355 C C . TRP A 1 175 ? 17.660 0.338 -12.958 1.00 98.00 175 TRP A C 1
ATOM 1357 O O . TRP A 1 175 ? 16.659 -0.361 -12.841 1.00 98.00 175 TRP A O 1
ATOM 1367 N N . GLU A 1 176 ? 17.812 1.525 -12.378 1.00 97.69 176 GLU A N 1
ATOM 1368 C CA . GLU A 1 176 ? 16.958 2.010 -11.300 1.00 97.69 176 GLU A CA 1
ATOM 1369 C C . GLU A 1 176 ? 16.179 3.269 -11.676 1.00 97.69 176 GLU A C 1
ATOM 1371 O O . GLU A 1 176 ? 16.670 4.149 -12.393 1.00 97.69 176 GLU A O 1
ATOM 1376 N N . TRP A 1 177 ? 15.000 3.408 -11.077 1.00 98.31 177 TRP A N 1
ATOM 1377 C CA . TRP A 1 177 ? 14.268 4.662 -10.972 1.00 98.31 177 TRP A CA 1
ATOM 1378 C C . TRP A 1 177 ? 14.394 5.202 -9.555 1.00 98.31 177 TRP A C 1
ATOM 1380 O O . TRP A 1 177 ? 14.268 4.480 -8.566 1.00 98.31 177 TRP A O 1
ATOM 1390 N N . SER A 1 178 ? 14.590 6.512 -9.448 1.00 95.88 178 SER A N 1
ATOM 1391 C CA . SER A 1 178 ? 14.692 7.194 -8.160 1.00 95.88 178 SER A CA 1
ATOM 1392 C C . SER A 1 178 ? 13.596 8.239 -8.013 1.00 95.88 178 SER A C 1
ATOM 1394 O O . SER A 1 178 ? 13.233 8.920 -8.970 1.00 95.88 178 SER A O 1
ATOM 1396 N N . ASN A 1 179 ? 13.133 8.440 -6.778 1.00 95.25 179 ASN A N 1
ATOM 1397 C CA . ASN A 1 179 ? 12.150 9.469 -6.427 1.00 95.25 179 ASN A CA 1
ATOM 1398 C C . ASN A 1 179 ? 10.767 9.279 -7.074 1.00 95.25 179 ASN A C 1
ATOM 1400 O O . ASN A 1 179 ? 10.062 10.271 -7.310 1.00 95.25 179 ASN A O 1
ATOM 1404 N N . LEU A 1 180 ? 10.372 8.026 -7.308 1.00 98.31 180 LEU A N 1
ATOM 1405 C CA . LEU A 1 180 ? 9.014 7.673 -7.701 1.00 98.31 180 LEU A CA 1
ATOM 1406 C C . LEU A 1 180 ? 8.031 8.045 -6.589 1.00 98.31 180 LEU A C 1
ATOM 1408 O O . LEU A 1 180 ? 8.389 8.148 -5.408 1.00 98.31 180 LEU A O 1
ATOM 1412 N N . LYS A 1 181 ? 6.787 8.322 -6.982 1.00 98.06 181 LYS A N 1
ATOM 1413 C CA . LYS A 1 181 ? 5.738 8.790 -6.076 1.00 98.06 181 LYS A CA 1
ATOM 1414 C C . LYS A 1 181 ? 4.435 8.086 -6.393 1.00 98.06 181 LYS A C 1
ATOM 1416 O O . LYS A 1 181 ? 3.953 8.179 -7.514 1.00 98.06 181 LYS A O 1
ATOM 1421 N N . PHE A 1 182 ? 3.835 7.505 -5.369 1.00 98.31 182 PHE A N 1
ATOM 1422 C CA . PHE A 1 182 ? 2.491 6.955 -5.419 1.00 98.31 182 PHE A CA 1
ATOM 1423 C C . PHE A 1 182 ? 1.611 7.712 -4.421 1.00 98.31 182 PHE A C 1
ATOM 1425 O O . PHE A 1 182 ? 1.990 7.903 -3.263 1.00 98.31 182 PHE A O 1
ATOM 1432 N N . ASN A 1 183 ? 0.470 8.222 -4.883 1.00 97.88 183 ASN A N 1
ATOM 1433 C CA . ASN A 1 183 ? -0.498 8.897 -4.018 1.00 97.88 183 ASN A CA 1
ATOM 1434 C C . ASN A 1 183 ? -1.562 7.878 -3.600 1.00 97.88 183 ASN A C 1
ATOM 1436 O O . ASN A 1 183 ? -2.440 7.572 -4.399 1.00 97.88 183 ASN A O 1
ATOM 1440 N N . ALA A 1 184 ? -1.461 7.363 -2.378 1.00 97.81 184 ALA A N 1
ATOM 1441 C CA . ALA A 1 184 ? -2.392 6.393 -1.815 1.00 97.81 184 ALA A CA 1
ATOM 1442 C C . ALA A 1 184 ? -3.545 7.095 -1.078 1.00 97.81 184 ALA A C 1
ATOM 1444 O O . ALA A 1 184 ? -3.331 8.077 -0.357 1.00 97.81 184 ALA A O 1
ATOM 1445 N N . GLU A 1 185 ? -4.751 6.562 -1.239 1.00 97.06 185 GLU A N 1
ATOM 1446 C CA . GLU A 1 185 ? -5.979 6.915 -0.527 1.00 97.06 185 GLU A CA 1
ATOM 1447 C C . GLU A 1 185 ? -6.485 5.694 0.265 1.00 97.06 185 GLU A C 1
ATOM 1449 O O . GLU A 1 185 ? -6.929 4.698 -0.303 1.00 97.06 185 GLU A O 1
ATOM 1454 N N . PHE A 1 186 ? -6.440 5.761 1.594 1.00 95.19 186 PHE A N 1
ATOM 1455 C CA . PHE A 1 186 ? -6.800 4.643 2.477 1.00 95.19 186 PHE A CA 1
ATOM 1456 C C . PHE A 1 186 ? -8.306 4.612 2.758 1.00 95.19 186 PHE A C 1
ATOM 1458 O O . PHE A 1 186 ? -8.750 4.652 3.902 1.00 95.19 186 PHE A O 1
ATOM 1465 N N . THR A 1 187 ? -9.111 4.625 1.698 1.00 92.19 187 THR A N 1
ATOM 1466 C CA . THR A 1 187 ? -10.578 4.624 1.755 1.00 92.19 187 THR A CA 1
ATOM 1467 C C . THR A 1 187 ? -11.143 3.359 1.122 1.00 92.19 187 THR A C 1
ATOM 1469 O O . THR A 1 187 ? -10.612 2.901 0.116 1.00 92.19 187 THR A O 1
ATOM 1472 N N . GLY A 1 188 ? -12.278 2.874 1.629 1.00 89.88 188 GLY A N 1
ATOM 1473 C CA . GLY A 1 188 ? -12.989 1.717 1.067 1.00 89.88 188 GLY A CA 1
ATOM 1474 C C . GLY A 1 188 ? -12.729 0.396 1.794 1.00 89.88 188 GLY A C 1
ATOM 1475 O O . GLY A 1 188 ? -13.516 -0.520 1.622 1.00 89.88 188 GLY A O 1
ATOM 1476 N N . GLY A 1 189 ? -11.705 0.347 2.643 1.00 92.31 189 GLY A N 1
ATOM 1477 C CA . GLY A 1 189 ? -11.373 -0.762 3.542 1.00 92.31 189 GLY A CA 1
ATOM 1478 C C . GLY A 1 189 ? -10.925 -0.297 4.936 1.00 92.31 189 GLY A C 1
ATOM 1479 O O . GLY A 1 189 ? -10.977 0.906 5.254 1.00 92.31 189 GLY A O 1
ATOM 1480 N N . VAL A 1 190 ? -10.474 -1.256 5.738 1.00 93.12 190 VAL A N 1
ATOM 1481 C CA . VAL A 1 190 ? -9.989 -1.128 7.122 1.00 93.12 190 VAL A CA 1
ATOM 1482 C C . VAL A 1 190 ? -8.480 -1.370 7.210 1.00 93.12 190 VAL A C 1
ATOM 1484 O O . VAL A 1 190 ? -7.838 -1.693 6.216 1.00 93.12 190 VAL A O 1
ATOM 1487 N N . CYS A 1 191 ? -7.868 -1.212 8.386 1.00 93.75 191 CYS A N 1
ATOM 1488 C CA . CYS A 1 191 ? -6.418 -1.388 8.503 1.00 93.75 191 CYS A CA 1
ATOM 1489 C C . CYS A 1 191 ? -5.909 -2.773 8.079 1.00 93.75 191 CYS A C 1
ATOM 1491 O O . CYS A 1 191 ? -4.811 -2.849 7.532 1.00 93.75 191 CYS A O 1
ATOM 1493 N N . GLU A 1 192 ? -6.679 -3.844 8.278 1.00 94.19 192 GLU A N 1
ATOM 1494 C CA . GLU A 1 192 ? -6.318 -5.197 7.818 1.00 94.19 192 GLU A CA 1
ATOM 1495 C C . GLU A 1 192 ? -6.205 -5.297 6.287 1.00 94.19 192 GLU A C 1
ATOM 1497 O O . GLU A 1 192 ? -5.419 -6.099 5.796 1.00 94.19 192 GLU A O 1
ATOM 1502 N N . ASP A 1 193 ? -6.876 -4.414 5.541 1.00 96.88 193 ASP A N 1
ATOM 1503 C CA . ASP A 1 193 ? -6.789 -4.346 4.078 1.00 96.88 193 ASP A CA 1
ATOM 1504 C C . ASP A 1 193 ? -5.545 -3.577 3.586 1.00 96.88 193 ASP A C 1
ATOM 1506 O O . ASP A 1 193 ? -5.186 -3.615 2.407 1.00 96.88 193 ASP A O 1
ATOM 1510 N N . TYR A 1 194 ? -4.882 -2.827 4.475 1.00 97.44 194 TYR A N 1
ATOM 1511 C CA . TYR A 1 194 ? -3.804 -1.892 4.140 1.00 97.44 194 TYR A CA 1
ATOM 1512 C C . TYR A 1 194 ? -2.449 -2.324 4.712 1.00 97.44 194 TYR A C 1
ATOM 1514 O O . TYR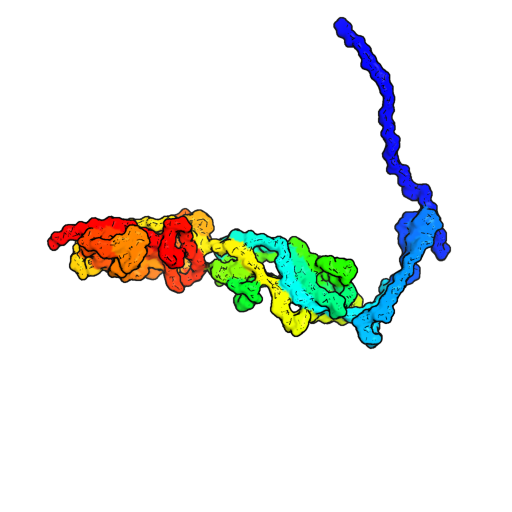 A 1 194 ? -1.817 -1.586 5.472 1.00 97.44 194 TYR A O 1
ATOM 1522 N N . GLN A 1 195 ? -1.984 -3.515 4.343 1.00 97.81 195 GLN A N 1
ATOM 1523 C CA . GLN A 1 195 ? -0.783 -4.122 4.933 1.00 97.81 195 GLN A CA 1
ATOM 1524 C C . GLN A 1 195 ? 0.474 -3.934 4.072 1.00 97.81 195 GLN A C 1
ATOM 1526 O O . GLN A 1 195 ? 1.567 -3.699 4.600 1.00 97.81 195 GLN A O 1
ATOM 1531 N N . TYR A 1 196 ? 0.325 -3.972 2.746 1.00 98.56 196 TYR A N 1
ATOM 1532 C CA . TYR A 1 196 ? 1.434 -3.958 1.793 1.00 98.56 196 TYR A CA 1
ATOM 1533 C C . TYR A 1 196 ? 1.261 -2.895 0.710 1.00 98.56 196 TYR A C 1
ATOM 1535 O O . TYR A 1 196 ? 0.166 -2.656 0.203 1.00 98.56 196 TYR A O 1
ATOM 1543 N N . PHE A 1 197 ? 2.367 -2.252 0.344 1.00 98.75 197 PHE A N 1
ATOM 1544 C CA . PHE A 1 197 ? 2.486 -1.405 -0.835 1.00 98.75 197 PHE A CA 1
ATOM 1545 C C . PHE A 1 197 ? 3.145 -2.224 -1.936 1.00 98.75 197 PHE A C 1
ATOM 1547 O O . PHE A 1 197 ? 4.284 -2.657 -1.775 1.00 98.75 197 PHE A O 1
ATOM 1554 N N . CYS A 1 198 ? 2.426 -2.405 -3.037 1.00 98.88 198 CYS A N 1
ATOM 1555 C CA . CYS A 1 198 ? 2.833 -3.258 -4.138 1.00 98.88 198 CYS A CA 1
ATOM 1556 C C . CYS A 1 198 ? 3.010 -2.463 -5.429 1.00 98.88 198 CYS A C 1
ATOM 1558 O O . CYS A 1 198 ? 2.301 -1.479 -5.677 1.00 98.88 198 CYS A O 1
ATOM 1560 N N . VAL A 1 199 ? 3.926 -2.926 -6.276 1.00 98.81 199 VAL A N 1
ATOM 1561 C CA . VAL A 1 199 ? 4.133 -2.414 -7.632 1.00 98.81 199 VAL A CA 1
ATOM 1562 C C . VAL A 1 199 ? 4.209 -3.552 -8.641 1.00 98.81 199 VAL A C 1
ATOM 1564 O O . VAL A 1 199 ? 4.594 -4.657 -8.288 1.00 98.81 199 VAL A O 1
ATOM 1567 N N . GLU A 1 200 ? 3.871 -3.275 -9.900 1.00 98.69 200 GLU A N 1
ATOM 1568 C CA . GLU A 1 200 ? 4.021 -4.211 -11.020 1.00 98.69 200 GLU A CA 1
ATOM 1569 C C . GLU A 1 200 ? 4.726 -3.522 -12.189 1.00 98.69 200 GLU A C 1
ATOM 1571 O O . GLU A 1 200 ? 4.183 -2.577 -12.772 1.00 98.69 200 GLU A O 1
ATOM 1576 N N . PHE A 1 201 ? 5.920 -3.991 -12.551 1.00 98.62 201 PHE A N 1
ATOM 1577 C CA . PHE A 1 201 ? 6.647 -3.476 -13.710 1.00 98.62 201 PHE A CA 1
ATOM 1578 C C . PHE A 1 201 ? 6.212 -4.188 -14.990 1.00 98.62 201 PHE A C 1
ATOM 1580 O O . PHE A 1 201 ? 6.288 -5.408 -15.096 1.00 98.62 201 PHE A O 1
ATOM 1587 N N . ASN A 1 202 ? 5.793 -3.438 -16.006 1.00 97.62 202 ASN A N 1
ATOM 1588 C CA . ASN A 1 202 ? 5.312 -4.030 -17.249 1.00 97.62 202 ASN A CA 1
ATOM 1589 C C . ASN A 1 202 ? 5.676 -3.180 -18.475 1.00 97.62 202 ASN A C 1
ATOM 1591 O O . ASN A 1 202 ? 6.151 -2.046 -18.379 1.00 97.62 202 ASN A O 1
ATOM 1595 N N . GLN A 1 203 ? 5.435 -3.734 -19.659 1.00 97.00 203 GLN A N 1
ATOM 1596 C CA . GLN A 1 203 ? 5.470 -2.989 -20.909 1.00 97.00 203 GLN A CA 1
ATOM 1597 C C . GLN A 1 203 ? 4.301 -1.996 -20.960 1.00 97.00 203 GLN A C 1
ATOM 1599 O O . GLN A 1 203 ? 3.165 -2.361 -20.654 1.00 97.00 203 GLN A O 1
ATOM 1604 N N . ALA A 1 204 ? 4.567 -0.756 -21.375 1.00 96.75 204 ALA A N 1
ATOM 1605 C CA . ALA A 1 204 ? 3.515 0.239 -21.560 1.00 96.75 204 ALA A CA 1
ATOM 1606 C C . ALA A 1 204 ? 2.576 -0.106 -22.724 1.00 96.75 204 ALA A C 1
ATOM 1608 O O . ALA A 1 204 ? 2.899 -0.900 -23.613 1.00 96.75 204 ALA A O 1
ATOM 1609 N N . ASP A 1 205 ? 1.415 0.539 -22.740 1.00 94.12 205 ASP A N 1
ATOM 1610 C CA . ASP A 1 205 ? 0.496 0.435 -23.866 1.00 94.12 205 ASP A CA 1
ATOM 1611 C C . ASP A 1 205 ? 1.069 1.232 -25.046 1.00 94.12 205 ASP A C 1
ATOM 1613 O O . ASP A 1 205 ? 1.527 2.354 -24.862 1.00 94.12 205 ASP A O 1
ATOM 1617 N N . GLU A 1 206 ? 1.066 0.653 -26.248 1.00 93.69 206 GLU A N 1
ATOM 1618 C CA . GLU A 1 206 ? 1.616 1.280 -27.466 1.00 93.69 206 GLU A CA 1
ATOM 1619 C C . GLU A 1 206 ? 3.095 1.725 -27.341 1.00 93.69 206 GLU A C 1
ATOM 1621 O O . GLU A 1 206 ? 3.408 2.912 -27.469 1.00 93.69 206 GLU A O 1
ATOM 1626 N N . PRO A 1 207 ? 4.042 0.794 -27.110 1.00 95.75 207 PRO A N 1
ATOM 1627 C CA . PRO A 1 207 ? 5.451 1.146 -26.985 1.00 95.75 207 PRO A CA 1
ATOM 1628 C C . PRO A 1 207 ? 6.057 1.563 -28.324 1.00 95.75 207 PRO A C 1
ATOM 1630 O O . PRO A 1 207 ? 5.904 0.869 -29.333 1.00 95.75 207 PRO A O 1
ATOM 1633 N N . ILE A 1 208 ? 6.815 2.659 -28.317 1.00 95.25 208 ILE A N 1
ATOM 1634 C CA . ILE A 1 208 ? 7.453 3.206 -29.517 1.00 95.25 208 ILE A CA 1
ATOM 1635 C C . ILE A 1 208 ? 8.961 3.037 -29.382 1.00 95.25 208 ILE A C 1
ATOM 1637 O O . ILE A 1 208 ? 9.645 3.816 -28.723 1.00 95.25 208 ILE A O 1
ATOM 1641 N N . SER A 1 209 ? 9.518 2.012 -30.015 1.00 93.81 209 SER A N 1
ATOM 1642 C CA . SER A 1 209 ? 10.968 1.832 -30.052 1.00 93.81 209 SER A CA 1
ATOM 1643 C C . SER A 1 209 ? 11.629 2.846 -30.993 1.00 93.81 209 SER A C 1
ATOM 1645 O O . SER A 1 209 ? 11.054 3.307 -31.985 1.00 93.81 209 SER A O 1
ATOM 1647 N N . THR A 1 210 ? 12.889 3.187 -30.722 1.00 91.00 210 THR A N 1
ATOM 1648 C CA . THR A 1 210 ? 13.655 4.010 -31.663 1.00 91.00 210 THR A CA 1
ATOM 1649 C C . THR A 1 210 ? 13.781 3.298 -33.013 1.00 91.00 210 THR A C 1
ATOM 1651 O O . THR A 1 210 ? 14.134 2.121 -33.068 1.00 91.00 210 THR A O 1
ATOM 1654 N N . PHE A 1 211 ? 13.538 4.042 -34.097 1.00 87.62 211 PHE A N 1
ATOM 1655 C CA . PHE A 1 211 ? 13.532 3.555 -35.484 1.00 87.62 211 PHE A CA 1
ATOM 1656 C C . PHE A 1 211 ? 12.449 2.518 -35.815 1.00 87.62 211 PHE A C 1
ATOM 1658 O O . PHE A 1 211 ? 12.590 1.821 -36.818 1.00 87.62 211 PHE A O 1
ATOM 1665 N N . ASP A 1 212 ? 11.387 2.430 -35.006 1.00 84.94 212 ASP A N 1
ATOM 1666 C CA . ASP A 1 212 ? 10.259 1.514 -35.237 1.00 84.94 212 ASP A CA 1
ATOM 1667 C C . ASP A 1 212 ? 10.704 0.040 -35.332 1.00 84.94 212 ASP A C 1
ATOM 1669 O O . ASP A 1 212 ? 10.215 -0.770 -36.119 1.00 84.94 212 ASP A O 1
ATOM 1673 N N . LEU A 1 213 ? 11.718 -0.310 -34.536 1.00 88.38 213 LEU A N 1
ATOM 1674 C CA . LEU A 1 213 ? 12.191 -1.680 -34.404 1.00 88.38 213 LEU A CA 1
ATOM 1675 C C . LEU A 1 213 ? 11.150 -2.518 -33.657 1.00 88.38 213 LEU A C 1
ATOM 1677 O O . LEU A 1 213 ? 10.615 -2.100 -32.631 1.00 88.38 213 LEU A O 1
ATOM 1681 N N . ASN A 1 214 ? 10.931 -3.760 -34.084 1.00 90.88 214 ASN A N 1
ATOM 1682 C CA . ASN A 1 214 ? 10.108 -4.684 -33.303 1.00 90.88 214 ASN A CA 1
ATOM 1683 C C . ASN A 1 214 ? 10.623 -4.770 -31.857 1.00 90.88 214 ASN A C 1
ATOM 1685 O O . ASN A 1 214 ? 11.822 -4.957 -31.631 1.00 90.88 214 ASN A O 1
ATOM 1689 N N . PHE A 1 215 ? 9.709 -4.662 -30.896 1.00 93.88 215 PHE A N 1
ATOM 1690 C CA . PHE A 1 215 ? 10.004 -4.694 -29.471 1.00 93.88 215 PHE A CA 1
ATOM 1691 C C . PHE A 1 215 ? 9.222 -5.815 -28.786 1.00 93.88 215 PHE A C 1
ATOM 1693 O O . PHE A 1 215 ? 8.035 -6.005 -29.047 1.00 93.88 215 PHE A O 1
ATOM 1700 N N . THR A 1 216 ? 9.898 -6.575 -27.927 1.00 94.81 216 THR A N 1
ATOM 1701 C CA . THR A 1 216 ? 9.281 -7.626 -27.114 1.00 94.81 216 THR A CA 1
ATOM 1702 C C . THR A 1 216 ? 9.745 -7.528 -25.670 1.00 94.81 216 THR A C 1
ATOM 1704 O O . THR A 1 216 ? 10.950 -7.586 -25.405 1.00 94.81 216 THR A O 1
ATOM 1707 N N . PHE A 1 217 ? 8.789 -7.474 -24.751 1.00 97.31 217 PHE A N 1
ATOM 1708 C CA . PHE A 1 217 ? 8.992 -7.594 -23.314 1.00 97.31 217 PHE A CA 1
ATOM 1709 C C . PHE A 1 217 ? 8.597 -8.990 -22.822 1.00 97.31 217 PHE A C 1
ATOM 1711 O O . PHE A 1 217 ? 7.621 -9.573 -23.297 1.00 97.31 217 PHE A O 1
ATOM 1718 N N . THR A 1 218 ? 9.367 -9.570 -21.904 1.00 97.12 218 THR A N 1
ATOM 1719 C CA . THR A 1 218 ? 9.104 -10.911 -21.371 1.00 97.12 218 THR A CA 1
ATOM 1720 C C . THR A 1 218 ? 9.632 -11.036 -19.944 1.00 97.12 218 THR A C 1
ATOM 1722 O O . THR A 1 218 ? 10.797 -10.731 -19.685 1.00 97.12 218 THR A O 1
ATOM 1725 N N . ALA A 1 219 ? 8.801 -11.533 -19.026 1.00 97.56 219 ALA A N 1
ATOM 1726 C CA . ALA A 1 219 ? 9.273 -12.002 -17.727 1.00 97.56 219 ALA A CA 1
ATOM 1727 C C . ALA A 1 219 ? 10.113 -13.270 -17.914 1.00 97.56 219 ALA A C 1
ATOM 1729 O O . ALA A 1 219 ? 9.773 -14.143 -18.720 1.00 97.56 219 ALA A O 1
ATOM 1730 N N . VAL A 1 220 ? 11.217 -13.398 -17.186 1.00 96.31 220 VAL A N 1
ATOM 1731 C CA . VAL A 1 220 ? 12.034 -14.611 -17.234 1.00 96.31 220 VAL A CA 1
ATOM 1732 C C . VAL A 1 220 ? 11.181 -15.822 -16.852 1.00 96.31 220 VAL A C 1
ATOM 1734 O O . VAL A 1 220 ? 10.503 -15.823 -15.834 1.00 96.31 220 VAL A O 1
ATOM 1737 N N . ASP A 1 221 ? 11.225 -16.844 -17.708 1.00 94.50 221 ASP A N 1
ATOM 1738 C CA . ASP A 1 221 ? 10.459 -18.096 -17.596 1.00 94.50 221 ASP A CA 1
ATOM 1739 C C . ASP A 1 221 ? 8.933 -17.927 -17.741 1.00 94.50 221 ASP A C 1
ATOM 1741 O O . ASP A 1 221 ? 8.190 -18.899 -17.644 1.00 94.50 221 ASP A O 1
ATOM 1745 N N . ASN A 1 222 ? 8.481 -16.726 -18.128 1.00 93.50 222 ASN A N 1
ATOM 1746 C CA . ASN A 1 222 ? 7.078 -16.300 -18.175 1.00 93.50 222 ASN A CA 1
ATOM 1747 C C . ASN A 1 222 ? 6.383 -16.303 -16.799 1.00 93.50 222 ASN A C 1
ATOM 1749 O O . ASN A 1 222 ? 5.160 -16.406 -16.740 1.00 93.50 222 ASN A O 1
ATOM 1753 N N . GLU A 1 223 ? 7.158 -16.175 -15.722 1.00 94.75 223 GLU A N 1
ATOM 1754 C CA . GLU A 1 223 ? 6.677 -16.005 -14.346 1.00 94.75 223 GLU A CA 1
ATOM 1755 C C . GLU A 1 223 ? 6.391 -14.513 -14.114 1.00 94.75 223 GLU A C 1
ATOM 1757 O O . GLU A 1 223 ? 7.296 -13.734 -13.811 1.00 94.75 223 GLU A O 1
ATOM 1762 N N . LEU A 1 224 ? 5.149 -14.088 -14.366 1.00 94.38 224 LEU A N 1
ATOM 1763 C CA . LEU A 1 224 ? 4.735 -12.679 -14.275 1.00 94.38 224 LEU A CA 1
ATOM 1764 C C . LEU A 1 224 ? 4.733 -12.164 -12.832 1.00 94.38 224 LEU A C 1
ATOM 1766 O O . LEU A 1 224 ? 4.922 -10.974 -12.613 1.00 94.38 224 LEU A O 1
ATOM 1770 N N . GLU A 1 225 ? 4.569 -13.056 -11.862 1.00 95.19 225 GLU A N 1
ATOM 1771 C CA . GLU A 1 225 ? 4.661 -12.782 -10.430 1.00 95.19 225 GLU A CA 1
ATOM 1772 C C . GLU A 1 225 ? 6.013 -12.172 -10.028 1.00 95.19 225 GLU A C 1
ATOM 1774 O O . GLU A 1 225 ? 6.052 -11.335 -9.140 1.00 95.19 225 GLU A O 1
ATOM 1779 N N . ARG A 1 226 ? 7.104 -12.466 -10.755 1.00 96.06 226 ARG A N 1
ATOM 1780 C CA . ARG A 1 226 ? 8.432 -11.846 -10.544 1.00 96.06 226 ARG A CA 1
ATOM 1781 C C . ARG A 1 226 ? 8.492 -10.362 -10.903 1.00 96.06 226 ARG A C 1
ATOM 1783 O O . ARG A 1 226 ? 9.499 -9.692 -10.690 1.00 96.06 226 ARG A O 1
ATOM 1790 N N . LEU A 1 227 ? 7.462 -9.867 -11.581 1.00 98.06 227 LEU A N 1
ATOM 1791 C CA . LEU A 1 227 ? 7.344 -8.459 -11.933 1.00 98.06 227 LEU A CA 1
ATOM 1792 C C . LEU A 1 227 ? 6.558 -7.674 -10.884 1.00 98.06 227 LEU A C 1
ATOM 1794 O O . LEU A 1 227 ? 6.428 -6.458 -11.028 1.00 98.06 227 LEU A O 1
ATOM 1798 N N . VAL A 1 228 ? 6.037 -8.367 -9.868 1.00 98.69 228 VAL A N 1
ATOM 1799 C CA . VAL A 1 228 ? 5.353 -7.789 -8.722 1.00 98.69 228 VAL A CA 1
ATOM 1800 C C . VAL A 1 228 ? 6.299 -7.806 -7.533 1.00 98.69 228 VAL A C 1
ATOM 1802 O O . VAL A 1 228 ? 6.915 -8.826 -7.246 1.00 98.69 228 VAL A O 1
ATOM 1805 N N . ASP A 1 229 ? 6.386 -6.680 -6.838 1.00 98.75 229 ASP A N 1
ATOM 1806 C CA . ASP A 1 229 ? 7.057 -6.609 -5.545 1.00 98.75 229 ASP A CA 1
ATOM 1807 C C . ASP A 1 229 ? 6.189 -5.859 -4.547 1.00 98.75 229 ASP A C 1
ATOM 1809 O O . ASP A 1 229 ? 5.512 -4.888 -4.904 1.00 98.75 229 ASP A O 1
ATOM 1813 N N . CYS A 1 230 ? 6.212 -6.321 -3.303 1.00 98.75 230 CYS A N 1
ATOM 1814 C CA . CYS A 1 230 ? 5.383 -5.822 -2.224 1.00 98.75 230 CYS A CA 1
ATOM 1815 C C . CYS A 1 230 ? 6.214 -5.645 -0.959 1.00 98.75 230 CYS A C 1
ATOM 1817 O O . CYS A 1 230 ? 6.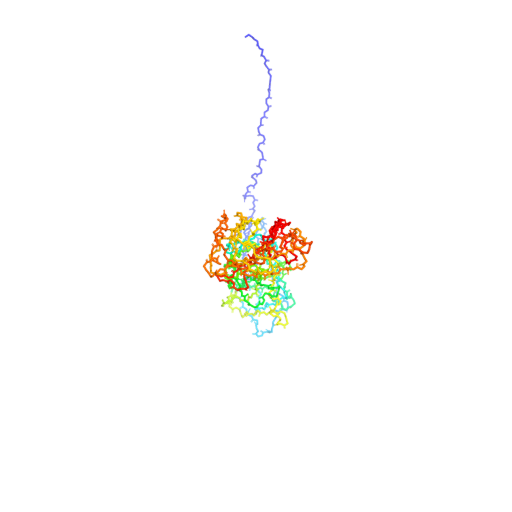900 -6.547 -0.482 1.00 98.75 230 CYS A O 1
ATOM 1819 N N . VAL A 1 231 ? 6.080 -4.473 -0.352 1.00 98.44 231 VAL A N 1
ATOM 1820 C CA . VAL A 1 231 ? 6.753 -4.124 0.900 1.00 98.44 231 VAL A CA 1
ATOM 1821 C C . VAL A 1 231 ? 5.727 -3.769 1.960 1.00 98.44 231 VAL A C 1
ATOM 1823 O O . VAL A 1 231 ? 4.683 -3.191 1.662 1.00 98.44 231 VAL A O 1
ATOM 1826 N N . SER A 1 232 ? 6.032 -4.079 3.219 1.00 97.94 232 SER A N 1
ATOM 1827 C CA . SER A 1 232 ? 5.167 -3.689 4.335 1.00 97.94 232 SER A CA 1
ATOM 1828 C C . SER A 1 232 ? 4.981 -2.168 4.367 1.00 97.94 232 SER A C 1
ATOM 1830 O O . SER A 1 232 ? 5.951 -1.404 4.311 1.00 97.94 232 SER A O 1
ATOM 1832 N N . LEU A 1 233 ? 3.724 -1.730 4.457 1.00 96.12 233 LEU A N 1
ATOM 1833 C CA . LEU A 1 233 ? 3.349 -0.317 4.484 1.00 96.12 233 LEU A CA 1
ATOM 1834 C C . LEU A 1 233 ? 3.771 0.381 5.777 1.00 96.12 233 LEU A C 1
ATOM 1836 O O . LEU A 1 233 ? 4.107 1.563 5.736 1.00 96.12 233 LEU A O 1
ATOM 1840 N N . GLY A 1 234 ? 3.754 -0.321 6.910 1.00 94.81 234 GLY A N 1
ATOM 1841 C CA . GLY A 1 234 ? 3.981 0.242 8.240 1.00 94.81 234 GLY A CA 1
ATOM 1842 C C . GLY A 1 234 ? 2.752 0.121 9.141 1.00 94.81 234 GLY A C 1
ATOM 1843 O O . GLY A 1 234 ? 2.076 -0.901 9.138 1.00 94.81 234 GLY A O 1
ATOM 1844 N N . GLU A 1 235 ? 2.486 1.153 9.939 1.00 92.50 235 GLU A N 1
ATOM 1845 C CA . GLU A 1 235 ? 1.444 1.137 10.969 1.00 92.50 235 GLU A CA 1
ATOM 1846 C C . GLU A 1 235 ? 0.193 1.890 10.499 1.00 92.50 235 GLU A C 1
ATOM 1848 O O . GLU A 1 235 ? 0.217 3.110 10.289 1.00 92.50 235 GLU A O 1
ATOM 1853 N N . CYS A 1 236 ? -0.913 1.156 10.380 1.00 92.56 236 CYS A N 1
ATOM 1854 C CA . CYS A 1 236 ? -2.240 1.716 10.160 1.00 92.56 236 CYS A CA 1
ATOM 1855 C C . CYS A 1 236 ? -2.979 1.906 11.490 1.00 92.56 236 CYS A C 1
ATOM 1857 O O . CYS A 1 236 ? -2.943 1.046 12.368 1.00 92.56 236 CYS A O 1
ATOM 1859 N N . GLN A 1 237 ? -3.673 3.034 11.626 1.00 88.06 237 GLN A N 1
ATOM 1860 C CA . GLN A 1 237 ? -4.475 3.375 12.796 1.00 88.06 237 GLN A CA 1
ATOM 1861 C C . GLN A 1 237 ? -5.943 3.602 12.412 1.00 88.06 237 GLN A C 1
ATOM 1863 O O . GLN A 1 237 ? -6.267 4.448 11.576 1.00 88.06 237 GLN A O 1
ATOM 1868 N N . GLY A 1 238 ? -6.836 2.869 13.071 1.00 86.88 238 GLY A N 1
ATOM 1869 C CA . GLY A 1 238 ? -8.274 3.117 13.027 1.00 86.88 238 GLY A CA 1
ATOM 1870 C C . GLY A 1 238 ? -8.721 4.108 14.108 1.00 86.88 238 GLY A C 1
ATOM 1871 O O . GLY A 1 238 ? -8.062 5.114 14.389 1.00 86.88 238 GLY A O 1
ATOM 1872 N N . MET A 1 239 ? -9.856 3.824 14.741 1.00 84.75 239 MET A N 1
ATOM 1873 C CA . MET A 1 239 ? -10.282 4.516 15.960 1.00 84.75 239 MET A CA 1
ATOM 1874 C C . MET A 1 239 ? -9.580 3.911 17.170 1.00 84.75 239 MET A C 1
ATOM 1876 O O .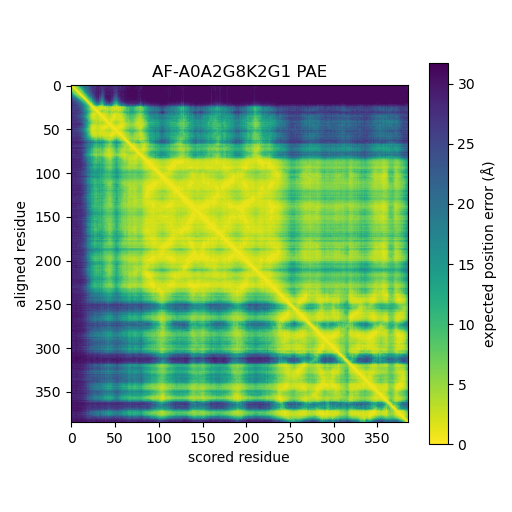 MET A 1 239 ? -9.517 2.696 17.274 1.00 84.75 239 MET A O 1
ATOM 1880 N N . ILE A 1 240 ? -9.068 4.730 18.087 1.00 84.38 240 ILE A N 1
ATOM 1881 C CA . ILE A 1 240 ? -8.337 4.258 19.268 1.00 84.38 240 ILE A CA 1
ATOM 1882 C C . ILE A 1 240 ? -9.073 4.710 20.522 1.00 84.38 240 ILE A C 1
ATOM 1884 O O . ILE A 1 240 ? -9.107 5.907 20.821 1.00 84.38 240 ILE A O 1
ATOM 1888 N N . ALA A 1 241 ? -9.650 3.757 21.246 1.00 86.62 241 ALA A N 1
ATOM 1889 C CA . ALA A 1 241 ? -10.312 4.013 22.516 1.00 86.62 241 ALA A CA 1
ATOM 1890 C C . ALA A 1 241 ? -9.288 4.016 23.668 1.00 86.62 241 ALA A C 1
ATOM 1892 O O . ALA A 1 241 ? -8.388 3.174 23.714 1.00 86.62 241 ALA A O 1
ATOM 1893 N N . THR A 1 242 ? -9.406 4.986 24.576 1.00 86.56 242 THR A N 1
ATOM 1894 C CA . THR A 1 242 ? -8.409 5.265 25.629 1.00 86.56 242 THR A CA 1
ATOM 1895 C C . THR A 1 242 ? -8.959 5.160 27.035 1.00 86.56 242 THR A C 1
ATOM 1897 O O . THR A 1 242 ? -8.204 4.906 27.959 1.00 86.56 242 THR A O 1
ATOM 1900 N N . ASP A 1 243 ? -10.247 5.426 27.230 1.00 88.56 243 ASP A N 1
ATOM 1901 C CA . ASP A 1 243 ? -10.871 5.319 28.543 1.00 88.56 243 ASP A CA 1
ATOM 1902 C C . ASP A 1 243 ? -12.331 4.918 28.384 1.00 88.56 243 ASP A C 1
ATOM 1904 O O . ASP A 1 243 ? -12.972 5.208 27.371 1.00 88.56 243 ASP A O 1
ATOM 1908 N N . LEU A 1 244 ? -12.829 4.245 29.407 1.00 91.50 244 LEU A N 1
ATOM 1909 C CA . LEU A 1 244 ? -14.219 3.870 29.569 1.00 91.50 244 LEU A CA 1
ATOM 1910 C C . LEU A 1 244 ? -14.617 4.357 30.956 1.00 91.50 244 LEU A C 1
ATOM 1912 O O . LEU A 1 244 ? -13.964 4.013 31.935 1.00 91.50 244 LEU A O 1
ATOM 1916 N N . ASP A 1 245 ? -15.681 5.128 31.088 1.00 93.25 245 ASP A N 1
ATOM 1917 C CA . ASP A 1 245 ? -16.326 5.382 32.367 1.00 93.25 245 ASP A CA 1
ATOM 1918 C C . ASP A 1 245 ? -17.806 5.062 32.276 1.00 93.25 245 ASP A C 1
ATOM 1920 O O . ASP A 1 245 ? -18.388 5.039 31.197 1.00 93.25 245 ASP A O 1
ATOM 1924 N N . TRP A 1 246 ? -18.396 4.701 33.407 1.00 95.38 246 TRP A N 1
ATOM 1925 C CA . TRP A 1 246 ? -19.800 4.325 33.424 1.00 95.38 246 TRP A CA 1
ATOM 1926 C C . TRP A 1 246 ? -20.435 4.511 34.793 1.00 95.38 246 TRP A C 1
ATOM 1928 O O . TRP A 1 246 ? -19.814 4.234 35.822 1.00 95.38 246 TRP A O 1
ATOM 1938 N N . GLU A 1 247 ? -21.695 4.906 34.822 1.00 94.94 247 GLU A N 1
ATOM 1939 C CA . GLU A 1 247 ? -22.531 4.909 36.020 1.00 94.94 247 GLU A CA 1
ATOM 1940 C C . GLU A 1 247 ? -23.707 3.957 35.811 1.00 94.94 247 GLU A C 1
ATOM 1942 O O . GLU A 1 247 ? -24.152 3.750 34.687 1.00 94.94 247 GLU A O 1
ATOM 1947 N N . MET A 1 248 ? -24.165 3.300 36.878 1.00 93.06 248 MET A N 1
ATOM 1948 C CA . MET A 1 248 ? -25.284 2.361 36.808 1.00 93.06 248 MET A CA 1
ATOM 1949 C C . MET A 1 248 ? -26.217 2.565 37.988 1.00 93.06 248 MET A C 1
ATOM 1951 O O . MET A 1 248 ? -25.785 2.613 39.143 1.00 93.06 248 MET A O 1
ATOM 1955 N N . GLU A 1 249 ? -27.507 2.594 37.689 1.00 91.81 249 GLU A N 1
ATOM 1956 C CA . GLU A 1 249 ? -28.576 2.670 38.664 1.00 91.81 249 GLU A CA 1
ATOM 1957 C C . GLU A 1 249 ? -29.488 1.447 38.548 1.00 91.81 249 GLU A C 1
ATOM 1959 O O . GLU A 1 249 ? -29.874 1.018 37.461 1.00 91.81 249 GLU A O 1
ATOM 1964 N N . ALA A 1 250 ? -29.846 0.878 39.699 1.00 87.62 250 ALA A N 1
ATOM 1965 C CA . ALA A 1 250 ? -30.783 -0.231 39.800 1.00 87.62 250 ALA A CA 1
ATOM 1966 C C . ALA A 1 250 ? -31.991 0.197 40.636 1.00 87.62 250 ALA A C 1
ATOM 1968 O O . ALA A 1 250 ? -31.840 0.622 41.787 1.00 87.62 250 ALA A O 1
ATOM 1969 N N . GLN A 1 251 ? -33.193 0.056 40.079 1.00 80.50 251 GLN A N 1
ATOM 1970 C CA . GLN A 1 251 ? -34.433 0.291 40.818 1.00 80.50 251 GLN A CA 1
ATOM 1971 C C . GLN A 1 251 ? -34.887 -1.014 41.477 1.00 80.50 251 GLN A C 1
ATOM 1973 O O . GLN A 1 251 ? -35.220 -1.973 40.788 1.00 80.50 251 GLN A O 1
ATOM 1978 N N . ASP A 1 252 ? -34.890 -1.039 42.814 1.00 81.69 252 ASP A N 1
ATOM 1979 C CA . ASP A 1 252 ? -35.323 -2.180 43.637 1.00 81.69 252 ASP A CA 1
ATOM 1980 C C . ASP A 1 252 ? -34.695 -3.534 43.220 1.00 81.69 252 ASP A C 1
ATOM 1982 O O . ASP A 1 252 ? -35.402 -4.447 42.783 1.00 81.69 252 ASP A O 1
ATOM 1986 N N . PRO A 1 253 ? -33.362 -3.693 43.362 1.00 81.94 253 PRO A N 1
ATOM 1987 C CA . PRO A 1 253 ? -32.659 -4.912 42.971 1.00 81.94 253 PRO A CA 1
ATOM 1988 C C . PRO A 1 253 ? -33.188 -6.142 43.723 1.00 81.94 253 PRO A C 1
ATOM 1990 O O . PRO A 1 253 ? -33.188 -6.193 44.956 1.00 81.94 253 PRO A O 1
ATOM 1993 N N . ASN A 1 254 ? -33.631 -7.146 42.964 1.00 81.62 254 ASN A N 1
ATOM 1994 C CA . ASN A 1 254 ? -34.200 -8.386 43.479 1.00 81.62 254 ASN A CA 1
ATOM 1995 C C . ASN A 1 254 ? -33.155 -9.499 43.447 1.00 81.62 254 ASN A C 1
ATOM 1997 O O . ASN A 1 254 ? -32.524 -9.748 42.424 1.00 81.62 254 ASN A O 1
ATOM 2001 N N . PHE A 1 255 ? -33.008 -10.205 44.564 1.00 84.69 255 PHE A N 1
ATOM 2002 C CA . PHE A 1 255 ? -32.058 -11.306 44.687 1.00 84.69 255 PHE A CA 1
ATOM 2003 C C . PHE A 1 255 ? -32.386 -12.468 43.742 1.00 84.69 255 PHE A C 1
ATOM 2005 O O . PHE A 1 255 ? -33.467 -13.054 43.8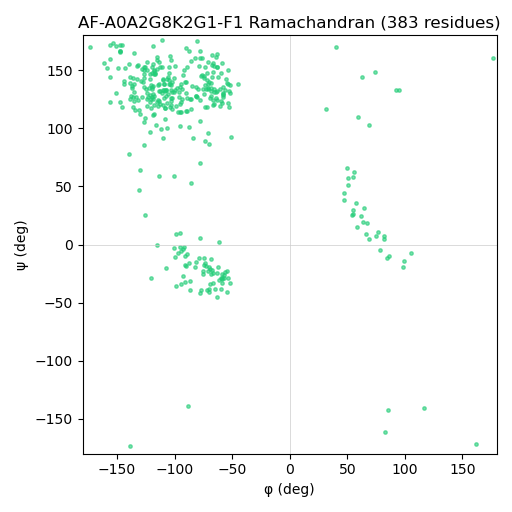27 1.00 84.69 255 PHE A O 1
ATOM 2012 N N . GLY A 1 256 ? -31.415 -12.857 42.912 1.00 82.44 256 GLY A N 1
ATOM 2013 C CA . GLY A 1 256 ? -31.486 -14.050 42.068 1.00 82.44 256 GLY A CA 1
ATOM 2014 C C . GLY A 1 256 ? -32.359 -13.890 40.823 1.00 82.44 256 GLY A C 1
ATOM 2015 O O . GLY A 1 256 ? -32.667 -14.885 40.168 1.00 82.44 256 GLY A O 1
ATOM 2016 N N . THR A 1 257 ? -32.779 -12.665 40.498 1.00 86.31 257 THR A N 1
ATOM 2017 C CA . THR A 1 257 ? -33.551 -12.360 39.288 1.00 86.31 257 THR A CA 1
ATOM 2018 C C . THR A 1 257 ? -33.027 -11.098 38.628 1.00 86.31 257 THR A C 1
ATOM 2020 O O . THR A 1 257 ? -32.811 -10.100 39.313 1.00 86.31 257 THR A O 1
ATOM 2023 N N . ALA A 1 258 ? -32.895 -11.114 37.302 1.00 90.56 258 ALA A N 1
ATOM 2024 C CA . ALA A 1 258 ? -32.519 -9.927 36.550 1.00 90.56 258 ALA A CA 1
ATOM 2025 C C . ALA A 1 258 ? -33.523 -8.786 36.784 1.00 90.56 258 ALA A C 1
ATOM 2027 O O . ALA A 1 258 ? -34.737 -8.980 36.665 1.00 90.56 258 ALA A O 1
ATOM 2028 N N . THR A 1 259 ? -33.011 -7.605 37.122 1.00 89.88 259 THR A N 1
ATOM 2029 C CA . THR A 1 259 ? -33.801 -6.383 37.308 1.00 89.88 259 THR A CA 1
ATOM 2030 C C . THR A 1 259 ? -33.425 -5.336 36.270 1.00 89.88 259 THR A C 1
ATOM 2032 O O . THR A 1 259 ? -32.269 -5.322 35.841 1.00 89.88 259 THR A O 1
ATOM 2035 N N . PRO A 1 260 ? -34.355 -4.443 35.888 1.00 91.25 260 PRO A N 1
ATOM 2036 C CA . PRO A 1 260 ? -34.025 -3.311 35.039 1.00 91.25 260 PRO A CA 1
ATOM 2037 C C . PRO A 1 260 ? -32.948 -2.445 35.697 1.00 91.25 260 PRO A C 1
ATOM 2039 O O . PRO A 1 260 ? -33.130 -1.945 36.811 1.00 91.25 260 PRO A O 1
ATOM 2042 N N . VAL A 1 261 ? -31.838 -2.278 34.992 1.00 92.06 261 VAL A N 1
ATOM 2043 C CA . VAL A 1 261 ? -30.779 -1.328 35.317 1.00 92.06 261 VAL A CA 1
ATOM 2044 C C . VAL A 1 261 ? -30.677 -0.305 34.194 1.00 92.06 261 VAL A C 1
ATOM 2046 O O . VAL A 1 261 ? -30.930 -0.620 33.027 1.00 92.06 261 VAL A O 1
ATOM 2049 N N . THR A 1 262 ? -30.334 0.922 34.559 1.00 92.00 262 THR A N 1
ATOM 2050 C CA . THR A 1 262 ? -29.994 1.999 33.627 1.00 92.00 262 THR A CA 1
ATOM 2051 C C . THR A 1 262 ? -28.527 2.337 33.798 1.00 92.00 262 THR A C 1
ATOM 2053 O O . THR A 1 262 ? -28.029 2.354 34.924 1.00 92.00 262 THR A O 1
ATOM 2056 N N . MET A 1 263 ? -27.825 2.561 32.695 1.00 92.44 263 MET A N 1
ATOM 2057 C CA . MET A 1 263 ? -26.409 2.885 32.704 1.00 92.44 263 MET A CA 1
ATOM 2058 C C . MET A 1 263 ? -26.099 4.036 31.755 1.00 92.44 263 MET A C 1
ATOM 2060 O O . MET A 1 263 ? -26.593 4.069 30.629 1.00 92.44 263 MET A O 1
ATOM 2064 N N . ASP A 1 264 ? -25.245 4.935 32.223 1.00 91.81 264 ASP A N 1
ATOM 2065 C CA . ASP A 1 264 ? -24.623 5.972 31.411 1.00 91.81 264 ASP A CA 1
ATOM 2066 C C . ASP A 1 264 ? -23.189 5.524 31.136 1.00 91.81 264 ASP A C 1
ATOM 2068 O O . ASP A 1 264 ? -22.473 5.159 32.070 1.00 91.81 264 ASP A O 1
ATOM 2072 N N . VAL A 1 265 ? -22.788 5.469 29.866 1.00 91.50 265 VAL A N 1
ATOM 2073 C CA . VAL A 1 265 ? -21.467 4.983 29.444 1.00 91.50 265 VAL A CA 1
ATOM 2074 C C . VAL A 1 265 ? -20.753 6.044 28.628 1.00 91.50 265 VAL A C 1
ATOM 2076 O O . VAL A 1 265 ? -21.241 6.483 27.592 1.00 91.50 265 VAL A O 1
ATOM 2079 N N . ASP A 1 266 ? -19.554 6.385 29.068 1.00 90.81 266 ASP A N 1
ATOM 2080 C CA . ASP A 1 266 ? -18.680 7.377 28.474 1.00 90.81 266 ASP A CA 1
ATOM 2081 C C . ASP A 1 266 ? -17.421 6.705 27.932 1.00 90.81 266 ASP A C 1
ATOM 2083 O O . ASP A 1 266 ? -16.647 6.113 28.683 1.00 90.81 266 ASP A O 1
ATOM 2087 N N . VAL A 1 267 ? -17.177 6.811 26.626 1.00 89.62 267 VAL A N 1
ATOM 2088 C CA . VAL A 1 267 ? -15.957 6.278 26.001 1.00 89.62 267 VAL A CA 1
ATOM 2089 C C . VAL A 1 267 ? -15.122 7.414 25.440 1.00 89.62 267 VAL A C 1
ATOM 2091 O O . VAL A 1 267 ? -15.578 8.167 24.577 1.00 89.62 267 VAL A O 1
ATOM 2094 N N . SER A 1 268 ? -13.878 7.518 25.897 1.00 87.69 268 SER A N 1
ATOM 2095 C CA . SER A 1 268 ? -12.905 8.467 25.363 1.00 87.69 268 SER A CA 1
ATOM 2096 C C . SER A 1 268 ? -12.091 7.842 24.237 1.00 87.69 268 SER A C 1
ATOM 2098 O O . SER A 1 268 ? -11.656 6.693 24.324 1.00 87.69 268 SER A O 1
ATOM 2100 N N . PHE A 1 269 ? -11.830 8.634 23.200 1.00 85.44 269 PHE A N 1
ATOM 2101 C CA . PHE A 1 269 ? -10.965 8.267 22.081 1.00 85.44 269 PHE A CA 1
ATOM 2102 C C . PHE A 1 269 ? -9.780 9.227 21.978 1.00 85.44 269 PHE A C 1
ATOM 2104 O O . PHE A 1 269 ? -9.887 10.406 22.337 1.00 85.44 269 PHE A O 1
ATOM 2111 N N . THR A 1 270 ? -8.657 8.761 21.425 1.00 82.25 270 THR A N 1
ATOM 2112 C CA . THR A 1 270 ? -7.505 9.638 21.167 1.00 82.25 270 THR A CA 1
ATOM 2113 C C . THR A 1 270 ? -7.897 10.774 20.212 1.00 82.25 270 THR A C 1
ATOM 2115 O O . THR A 1 270 ? -8.678 10.585 19.276 1.00 82.25 270 THR A O 1
ATOM 2118 N N . GLN A 1 271 ? -7.290 11.957 20.365 1.00 76.38 271 GLN A N 1
ATOM 2119 C CA . GLN A 1 271 ? -7.445 13.047 19.380 1.00 76.38 271 GLN A CA 1
ATOM 2120 C C . GLN A 1 271 ? -6.909 12.666 17.990 1.00 76.38 271 GLN A C 1
ATOM 2122 O O . GLN A 1 271 ? -7.270 13.274 16.979 1.00 76.38 271 GLN A O 1
ATOM 2127 N N . ASP A 1 272 ? -6.056 11.644 17.952 1.00 71.38 272 ASP A N 1
ATOM 2128 C CA . ASP A 1 272 ? -5.516 11.057 16.744 1.00 71.38 272 ASP A CA 1
ATOM 2129 C C . ASP A 1 272 ? -6.485 10.103 16.034 1.00 71.38 272 ASP A C 1
ATOM 2131 O O . ASP A 1 272 ? -6.246 9.787 14.873 1.00 71.38 272 ASP A O 1
ATOM 2135 N N . SER A 1 273 ? -7.594 9.702 16.647 1.00 72.75 273 SER A N 1
ATOM 2136 C CA . SER A 1 273 ? -8.555 8.788 16.024 1.00 72.75 273 SER A CA 1
ATOM 2137 C C . SER A 1 273 ? -9.218 9.370 14.770 1.00 72.75 273 SER A C 1
ATOM 2139 O O . SER A 1 273 ? -9.368 10.589 14.607 1.00 72.75 273 SER A O 1
ATOM 2141 N N . VAL A 1 274 ? -9.633 8.479 13.869 1.00 70.44 274 VAL A N 1
ATOM 2142 C CA . VAL A 1 274 ? -10.393 8.825 12.660 1.00 70.44 274 VAL A CA 1
ATOM 2143 C C . VAL A 1 274 ? -11.840 9.167 13.015 1.00 70.44 274 VAL A C 1
ATOM 2145 O O . VAL A 1 274 ? -12.437 8.563 13.901 1.00 70.44 274 VAL A O 1
ATOM 2148 N N . ASP A 1 275 ? -12.413 10.140 12.306 1.00 69.50 275 ASP A N 1
ATOM 2149 C CA . ASP A 1 275 ? -13.855 10.392 12.325 1.00 69.50 275 ASP A CA 1
ATOM 2150 C C . ASP A 1 275 ? -14.584 9.276 11.572 1.00 69.50 275 ASP A C 1
ATOM 2152 O O . ASP A 1 275 ? -14.412 9.146 10.357 1.00 69.50 275 ASP A O 1
ATOM 2156 N N . ARG A 1 276 ? -15.453 8.521 12.246 1.00 72.25 276 ARG A N 1
ATOM 2157 C CA . ARG A 1 276 ? -16.336 7.554 11.583 1.00 72.25 276 ARG A CA 1
ATOM 2158 C C . ARG A 1 276 ? -17.794 7.843 11.898 1.00 72.25 276 ARG A C 1
ATOM 2160 O O . ARG A 1 276 ? -18.193 7.966 13.049 1.00 72.25 276 ARG A O 1
ATOM 2167 N N . LYS A 1 277 ? -18.588 7.956 10.835 1.00 74.62 277 LYS A N 1
ATOM 2168 C CA . LYS A 1 277 ? -20.048 8.023 10.902 1.00 74.62 277 LYS A CA 1
ATOM 2169 C C . LYS A 1 277 ? -20.601 6.724 10.359 1.00 74.62 277 LYS A C 1
ATOM 2171 O O . LYS A 1 277 ? -20.173 6.312 9.285 1.00 74.62 277 LYS A O 1
ATOM 2176 N N . GLY A 1 278 ? -21.540 6.145 11.087 1.00 75.25 278 GLY A N 1
ATOM 2177 C CA . GLY A 1 278 ? -22.120 4.858 10.761 1.00 75.25 278 GLY A CA 1
ATOM 2178 C C . GLY A 1 278 ? -23.280 4.507 11.675 1.00 75.25 278 GLY A C 1
ATOM 2179 O O . GLY A 1 278 ? -23.534 5.180 12.685 1.00 75.25 278 GLY A O 1
ATOM 2180 N N . GLU A 1 279 ? -23.964 3.448 11.287 1.00 75.31 279 GLU A N 1
ATOM 2181 C CA . GLU A 1 279 ? -25.035 2.801 12.026 1.00 75.31 279 GLU A CA 1
ATOM 2182 C C . GLU A 1 279 ? -24.494 1.503 12.626 1.00 75.31 279 GLU A C 1
ATOM 2184 O O . GLU A 1 279 ? -23.609 0.867 12.054 1.00 75.31 279 GLU A O 1
ATOM 2189 N N . ASN A 1 280 ? -25.016 1.120 13.794 1.00 80.25 280 ASN A N 1
ATOM 2190 C CA . ASN A 1 280 ? -24.632 -0.118 14.468 1.00 80.25 280 ASN A CA 1
ATOM 2191 C C . ASN A 1 280 ? -23.104 -0.277 14.598 1.00 80.25 280 ASN A C 1
ATOM 2193 O O . ASN A 1 280 ? -22.520 -1.222 14.095 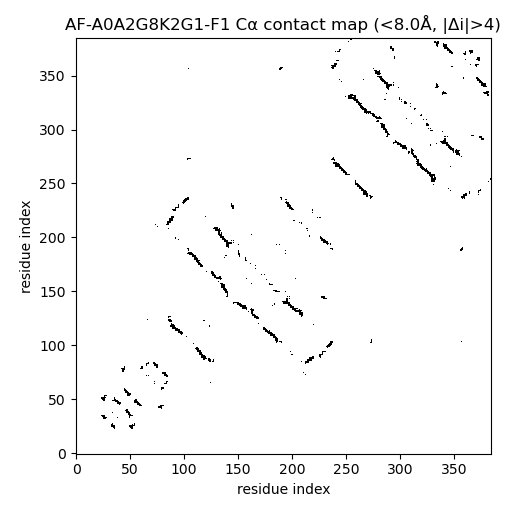1.00 80.25 280 ASN A O 1
ATOM 2197 N N . MET A 1 281 ? -22.432 0.680 15.227 1.00 84.31 281 MET A N 1
ATOM 2198 C CA . MET A 1 281 ? -20.968 0.703 15.322 1.00 84.31 281 MET A CA 1
ATOM 2199 C C . MET A 1 281 ? -20.460 -0.004 16.584 1.00 84.31 281 MET A C 1
ATOM 2201 O O . MET A 1 281 ? -19.374 -0.587 16.596 1.00 84.31 281 MET A O 1
ATOM 2205 N N . TRP A 1 282 ? -21.250 0.062 17.657 1.00 87.62 282 TRP A N 1
ATOM 2206 C CA . TRP A 1 282 ? -20.786 -0.175 19.019 1.00 87.62 282 TRP A CA 1
ATOM 2207 C C . TRP A 1 282 ? -21.568 -1.274 19.725 1.00 87.62 282 TRP A C 1
ATOM 2209 O O . TRP A 1 282 ? -22.770 -1.466 19.524 1.00 87.62 282 TRP A O 1
ATOM 2219 N N . ARG A 1 283 ? -20.877 -1.949 20.635 1.00 90.06 283 ARG A N 1
ATOM 2220 C CA . ARG A 1 283 ? -21.448 -2.875 21.598 1.00 90.06 283 ARG A CA 1
ATOM 2221 C C . ARG A 1 283 ? -21.067 -2.457 23.002 1.00 90.06 283 ARG A C 1
ATOM 2223 O O . ARG A 1 283 ? -19.888 -2.257 23.285 1.00 90.06 283 ARG A O 1
ATOM 2230 N N . VAL A 1 284 ? -22.068 -2.393 23.872 1.00 91.75 284 VAL A N 1
ATOM 2231 C CA . VAL A 1 284 ? -21.873 -2.303 25.319 1.00 91.75 284 VAL A CA 1
ATOM 2232 C C . VAL A 1 284 ? -22.395 -3.589 25.940 1.00 91.75 284 VAL A C 1
ATOM 2234 O O . VAL A 1 284 ? -23.542 -3.967 25.728 1.00 91.75 284 VAL A O 1
ATOM 2237 N N . GLY A 1 285 ? -21.543 -4.288 26.679 1.00 93.69 285 GLY A N 1
ATOM 2238 C CA . GLY A 1 285 ? -21.905 -5.469 27.452 1.00 93.69 285 GLY A CA 1
ATOM 2239 C C . GLY A 1 285 ? -21.790 -5.209 28.949 1.00 93.69 285 GLY A C 1
ATOM 2240 O O . GLY A 1 285 ? -20.966 -4.405 29.380 1.00 93.69 285 GLY A O 1
ATOM 2241 N N . VAL A 1 286 ? -22.580 -5.924 29.748 1.00 95.81 286 VAL A N 1
ATOM 2242 C CA . VAL A 1 286 ? -22.480 -5.928 31.215 1.00 95.81 286 VAL A CA 1
ATOM 2243 C C . VAL A 1 286 ? -22.367 -7.359 31.727 1.00 95.81 286 VAL A C 1
ATOM 2245 O O . VAL A 1 286 ? -23.010 -8.266 31.201 1.00 95.81 286 VAL A O 1
ATOM 2248 N N . PHE A 1 287 ? -21.523 -7.580 32.731 1.00 96.12 287 PHE A N 1
ATOM 2249 C CA . PHE A 1 287 ? -21.393 -8.869 33.410 1.00 96.12 287 PHE A CA 1
ATOM 2250 C C . PHE A 1 287 ? -20.841 -8.696 34.827 1.00 96.12 287 PHE A C 1
ATOM 2252 O O . PHE A 1 287 ? -20.198 -7.693 35.135 1.00 96.12 287 PHE A O 1
ATOM 2259 N N . ALA A 1 288 ? -21.049 -9.691 35.688 1.00 95.44 288 ALA A N 1
ATOM 2260 C CA . ALA A 1 288 ? -20.372 -9.774 36.979 1.00 95.44 288 ALA A CA 1
ATOM 2261 C C . ALA A 1 288 ? -19.088 -10.616 36.885 1.00 95.44 288 ALA A C 1
ATOM 2263 O O . ALA A 1 288 ? -19.035 -11.597 36.138 1.00 95.44 288 ALA A O 1
ATOM 2264 N N . SER A 1 289 ? -18.064 -10.240 37.655 1.00 95.19 289 SER A N 1
ATOM 2265 C CA . SER A 1 289 ? -16.785 -10.956 37.734 1.00 95.19 289 SER A CA 1
ATOM 2266 C C . SER A 1 289 ? -16.251 -11.026 39.165 1.00 95.19 289 SER A C 1
ATOM 2268 O O . SER A 1 289 ? -16.551 -10.185 40.019 1.00 95.19 289 SER A O 1
ATOM 2270 N N . ALA A 1 290 ? -15.423 -12.037 39.420 1.00 95.19 290 ALA A N 1
ATOM 2271 C CA . ALA A 1 290 ? -14.623 -12.149 40.632 1.00 95.19 290 ALA A CA 1
ATOM 2272 C C . ALA A 1 290 ? -13.409 -11.203 40.620 1.00 95.19 290 ALA A C 1
ATOM 2274 O O . ALA A 1 290 ? -12.917 -10.830 41.685 1.00 95.19 290 ALA A O 1
ATOM 2275 N N . ASN A 1 291 ? -12.929 -10.827 39.430 1.00 93.50 291 ASN A N 1
ATOM 2276 C CA . ASN A 1 291 ? -11.670 -10.116 39.238 1.00 93.50 291 ASN A CA 1
ATOM 2277 C C . ASN A 1 291 ? -11.902 -8.638 38.892 1.00 93.50 291 ASN A C 1
ATOM 2279 O O . ASN A 1 291 ? -12.833 -8.293 38.166 1.00 93.50 291 ASN A O 1
ATOM 2283 N N . GLU A 1 292 ? -11.022 -7.768 39.390 1.00 91.88 292 GLU A N 1
ATOM 2284 C CA . GLU A 1 292 ? -11.089 -6.309 39.195 1.00 91.88 292 GLU A CA 1
ATOM 2285 C C . GLU A 1 292 ? -10.864 -5.875 37.736 1.00 91.88 292 GLU A C 1
ATOM 2287 O O . GLU A 1 292 ? -11.335 -4.820 37.325 1.00 91.88 292 GLU A O 1
ATOM 2292 N N . ASP A 1 293 ? -10.179 -6.694 36.941 1.00 88.62 293 ASP A N 1
ATOM 2293 C CA . ASP A 1 293 ? -9.947 -6.479 35.508 1.00 88.62 293 ASP A CA 1
ATOM 2294 C C . ASP A 1 293 ? -11.015 -7.143 34.618 1.00 88.62 293 ASP A C 1
ATOM 2296 O O . ASP A 1 293 ? -10.973 -7.029 33.395 1.00 88.62 293 ASP A O 1
ATOM 2300 N N . GLY A 1 294 ? -11.976 -7.855 35.216 1.00 89.50 294 GLY A N 1
ATOM 2301 C CA . GLY A 1 294 ? -13.018 -8.576 34.489 1.00 89.50 294 GLY A CA 1
ATOM 2302 C C . GLY A 1 294 ? -12.548 -9.864 33.808 1.00 89.50 294 GLY A C 1
ATOM 2303 O O . GLY A 1 294 ? -13.344 -10.481 33.098 1.00 89.50 294 GLY A O 1
ATOM 2304 N N . SER A 1 295 ? -11.304 -10.300 34.036 1.00 89.25 295 SER A N 1
ATOM 2305 C CA . SER A 1 295 ? -10.796 -11.593 33.564 1.00 89.25 295 SER A CA 1
ATOM 2306 C C . SER A 1 295 ? -11.546 -12.766 34.213 1.00 89.25 295 SER A C 1
ATOM 2308 O O . SER A 1 295 ? -12.175 -12.629 35.267 1.00 89.25 295 SER A O 1
ATOM 2310 N N . GLY A 1 296 ? -11.460 -13.955 33.612 1.00 88.81 296 GLY A N 1
ATOM 2311 C CA . GLY A 1 296 ? -12.102 -15.165 34.132 1.00 88.81 296 GLY A CA 1
ATOM 2312 C C . GLY A 1 296 ? -13.589 -15.311 33.761 1.00 88.81 296 GLY A C 1
ATOM 2313 O O . GLY A 1 296 ? -14.049 -14.732 32.776 1.00 88.81 296 GLY A O 1
ATOM 2314 N N . PRO A 1 297 ? -14.349 -16.154 34.491 1.00 91.38 297 PRO A N 1
ATOM 2315 C CA . PRO A 1 297 ? -15.749 -16.430 34.174 1.00 91.38 297 PRO A CA 1
ATOM 2316 C C . PRO A 1 297 ? -16.636 -15.186 34.288 1.00 91.38 297 PRO A C 1
ATOM 2318 O O . PRO A 1 297 ? -16.619 -14.496 35.305 1.00 91.38 297 PRO A O 1
ATOM 2321 N N . ARG A 1 298 ? -17.461 -14.948 33.262 1.00 94.12 298 ARG A N 1
ATOM 2322 C CA . ARG A 1 298 ? -18.463 -13.875 33.239 1.00 94.12 298 ARG A CA 1
ATOM 2323 C C . ARG A 1 298 ? -19.811 -14.409 33.729 1.00 94.12 298 ARG A C 1
ATOM 2325 O O . ARG A 1 298 ? -20.313 -15.396 33.190 1.00 94.12 298 ARG A O 1
ATOM 2332 N N . ILE A 1 299 ? -20.394 -13.767 34.739 1.00 93.31 299 ILE A N 1
ATOM 2333 C CA . ILE A 1 299 ? -21.680 -14.155 35.341 1.00 93.31 299 ILE A CA 1
ATOM 2334 C C . ILE A 1 299 ? -22.781 -13.211 34.850 1.00 93.31 299 ILE A C 1
ATOM 2336 O O . ILE A 1 299 ? -22.565 -12.002 34.775 1.00 93.31 299 ILE A O 1
ATOM 2340 N N . ASP A 1 300 ? -23.945 -13.785 34.523 1.00 91.31 300 ASP A N 1
ATOM 2341 C CA . ASP A 1 300 ? -25.131 -13.079 34.009 1.00 91.31 300 ASP A CA 1
ATOM 2342 C C . ASP A 1 300 ? -24.803 -12.090 32.879 1.00 91.31 300 ASP A C 1
ATOM 2344 O O . ASP A 1 300 ? -25.222 -10.937 32.863 1.00 91.31 300 ASP A O 1
ATOM 2348 N N . GLN A 1 301 ? -23.965 -12.537 31.940 1.00 93.94 301 GLN A N 1
ATOM 2349 C CA . GLN A 1 301 ? -23.482 -11.679 30.872 1.00 93.94 301 GLN A CA 1
ATOM 2350 C C . GLN A 1 301 ? -24.627 -11.253 29.950 1.00 93.94 301 GLN A C 1
ATOM 2352 O O . GLN A 1 301 ? -25.222 -12.073 29.247 1.00 93.94 301 GLN A O 1
ATOM 2357 N N . VAL A 1 302 ? -24.830 -9.944 29.855 1.00 94.06 302 VAL A N 1
ATOM 2358 C CA . VAL A 1 302 ? -25.566 -9.319 28.762 1.00 94.06 302 VAL A CA 1
ATOM 2359 C C . VAL A 1 302 ? -24.554 -8.866 27.720 1.00 94.06 302 VAL A C 1
ATOM 2361 O O . VAL A 1 302 ? -23.724 -7.995 27.969 1.00 94.06 302 VAL A O 1
ATOM 2364 N N . TYR A 1 303 ? -24.601 -9.490 26.546 1.00 90.44 303 TYR A N 1
ATOM 2365 C CA . TYR A 1 303 ? -23.607 -9.265 25.497 1.00 90.44 303 TYR A CA 1
ATOM 2366 C C . TYR A 1 303 ? -23.735 -7.890 24.825 1.00 90.44 303 TYR A C 1
ATOM 2368 O O . TYR A 1 303 ? -22.713 -7.269 24.542 1.00 90.44 303 TYR A O 1
ATOM 2376 N N . GLN A 1 304 ? -24.963 -7.425 24.587 1.00 88.31 304 GLN A N 1
ATOM 2377 C CA . GLN A 1 304 ? -25.276 -6.136 23.970 1.00 88.31 304 GLN A CA 1
ATOM 2378 C C . GLN A 1 304 ? -26.452 -5.504 24.717 1.00 88.31 304 GLN A C 1
ATOM 2380 O O . GLN A 1 304 ? -27.504 -6.132 24.849 1.00 88.31 304 GLN A O 1
ATOM 2385 N N . THR A 1 305 ? -26.261 -4.280 25.196 1.00 85.94 305 THR A N 1
ATOM 2386 C CA . THR A 1 305 ? -27.271 -3.484 25.902 1.00 85.94 305 THR A CA 1
ATOM 2387 C C . THR A 1 305 ? -27.808 -2.337 25.054 1.00 85.94 305 THR A C 1
ATOM 2389 O O . THR A 1 305 ? -28.896 -1.845 25.337 1.00 85.94 305 THR A O 1
ATOM 2392 N N . LEU A 1 306 ? -27.081 -1.921 24.012 1.00 85.00 306 LEU A N 1
ATOM 2393 C CA . LEU A 1 306 ? -27.519 -0.850 23.123 1.00 85.00 306 LEU A CA 1
ATOM 2394 C C . LEU A 1 306 ? -28.642 -1.333 22.204 1.00 85.00 306 LEU A C 1
ATOM 2396 O O . LEU A 1 306 ? -28.574 -2.430 21.642 1.00 85.00 306 LEU A O 1
ATOM 2400 N N . ASP A 1 307 ? -29.655 -0.487 22.027 1.00 75.94 307 ASP A N 1
ATOM 2401 C CA . ASP A 1 307 ? -30.610 -0.622 20.934 1.00 75.94 307 ASP A CA 1
ATOM 2402 C C . ASP A 1 307 ? -30.025 -0.052 19.627 1.00 75.94 307 ASP A C 1
ATOM 2404 O O . ASP A 1 307 ? -28.926 0.504 19.590 1.00 75.94 307 ASP A O 1
ATOM 2408 N N . GLU A 1 308 ? -30.754 -0.202 18.521 1.00 66.75 308 GLU A N 1
ATOM 2409 C CA . GLU A 1 308 ? -30.303 0.234 17.191 1.00 66.75 308 GLU A CA 1
ATOM 2410 C C . GLU A 1 308 ? -30.003 1.747 17.131 1.00 66.75 308 GLU A C 1
ATOM 2412 O O . GLU A 1 308 ? -29.117 2.179 16.393 1.00 66.75 308 GLU A O 1
ATOM 2417 N N . ALA A 1 309 ? -30.687 2.555 17.952 1.00 62.19 309 ALA A N 1
ATOM 2418 C CA . ALA A 1 309 ? -30.465 3.996 18.044 1.00 62.19 309 ALA A CA 1
ATOM 2419 C C . ALA A 1 309 ? -29.217 4.340 18.881 1.00 62.19 309 ALA A C 1
ATOM 2421 O O . ALA A 1 309 ? -28.431 5.201 18.477 1.00 62.19 309 ALA A O 1
ATOM 2422 N N . GLY A 1 310 ? -29.004 3.654 20.007 1.00 59.97 310 GLY A N 1
ATOM 2423 C CA . GLY A 1 310 ? -27.839 3.799 20.884 1.00 59.97 310 GLY A CA 1
ATOM 2424 C C . GLY A 1 310 ? -26.548 3.238 20.286 1.00 59.97 310 GLY A C 1
ATOM 2425 O O . GLY A 1 310 ? -25.462 3.691 20.628 1.00 59.97 310 GLY A O 1
ATOM 2426 N N . ALA A 1 311 ? -26.643 2.313 19.329 1.00 60.59 311 ALA A N 1
ATOM 2427 C CA . ALA A 1 311 ? -25.498 1.790 18.585 1.00 60.59 311 ALA A CA 1
ATOM 2428 C C . ALA A 1 311 ? -24.990 2.741 17.474 1.00 60.59 311 ALA A C 1
ATOM 2430 O O . ALA A 1 311 ? -24.104 2.365 16.705 1.00 60.59 311 ALA A O 1
ATOM 2431 N N . SER A 1 312 ? -25.524 3.965 17.360 1.00 63.12 312 SER A N 1
ATOM 2432 C CA . SER A 1 312 ? -25.183 4.914 16.290 1.00 63.12 312 SER A CA 1
ATOM 2433 C C . SER A 1 312 ? -24.179 6.013 16.707 1.00 63.12 312 SER A C 1
ATOM 2435 O O . SER A 1 312 ? -24.176 6.504 17.827 1.00 63.12 312 SER A O 1
ATOM 2437 N N . THR A 1 313 ? -23.301 6.370 15.759 1.00 59.88 313 THR A N 1
ATOM 2438 C CA . THR A 1 313 ? -22.294 7.462 15.681 1.00 59.88 313 THR A CA 1
ATOM 2439 C C . THR A 1 313 ? -21.569 7.985 16.948 1.00 59.88 313 THR A C 1
ATOM 2441 O O . THR A 1 313 ? -22.127 8.740 17.738 1.00 59.88 313 THR A O 1
ATOM 2444 N N . ALA A 1 314 ? -20.237 7.810 16.991 1.00 53.19 314 ALA A N 1
ATOM 2445 C CA . ALA A 1 314 ? -19.308 8.671 17.749 1.00 53.19 314 ALA A CA 1
ATOM 2446 C C . ALA A 1 314 ? -18.764 9.818 16.864 1.00 53.19 314 ALA A C 1
ATOM 2448 O O . ALA A 1 314 ? -18.642 9.664 15.650 1.00 53.19 314 ALA A O 1
ATOM 2449 N N . LYS A 1 315 ? -18.425 10.981 17.438 1.00 50.19 315 LYS A N 1
ATOM 2450 C CA . LYS A 1 315 ? -17.745 12.096 16.733 1.00 50.19 315 LYS A CA 1
ATOM 2451 C C . LYS A 1 315 ? -16.262 12.170 17.149 1.00 50.19 315 LYS A C 1
ATOM 2453 O O . LYS A 1 315 ? -15.928 11.776 18.263 1.00 50.19 315 LYS A O 1
ATOM 2458 N N . LYS A 1 316 ? -15.367 12.692 16.291 1.00 44.25 316 LYS A N 1
ATOM 2459 C CA . LYS A 1 316 ? -13.933 12.885 16.607 1.00 44.25 316 LYS A CA 1
ATOM 2460 C C . LYS A 1 316 ? -13.717 13.634 17.901 1.00 44.25 316 LYS A C 1
ATOM 2462 O O . LYS A 1 316 ? -14.283 14.713 18.084 1.00 44.25 316 LYS A O 1
ATOM 2467 N N . GLY A 1 317 ? -12.750 13.159 18.686 1.00 47.53 317 GLY A N 1
ATOM 2468 C CA . GLY A 1 317 ? -12.184 13.914 19.806 1.00 47.53 317 GLY A CA 1
ATOM 2469 C C . GLY A 1 317 ? -13.215 14.325 20.859 1.00 47.53 317 GLY A C 1
ATOM 2470 O O . GLY A 1 317 ? -12.933 15.205 21.669 1.00 47.53 317 GLY A O 1
ATOM 2471 N N . SER A 1 318 ? -14.400 13.718 20.820 1.00 61.88 318 SER A N 1
ATOM 2472 C CA . SER A 1 318 ? -15.432 13.816 21.837 1.00 61.88 318 SER A CA 1
ATOM 2473 C C . SER A 1 318 ? -15.557 12.475 22.536 1.00 61.88 318 SER A C 1
ATOM 2475 O O . SER A 1 318 ? -15.302 11.435 21.925 1.00 61.88 318 SER A O 1
ATOM 2477 N N . ASN A 1 319 ? -16.003 12.512 23.788 1.00 75.31 319 ASN A N 1
ATOM 2478 C CA . ASN A 1 319 ? -16.563 11.323 24.402 1.00 75.31 319 ASN A CA 1
ATOM 2479 C C . ASN A 1 319 ? -17.740 10.829 23.559 1.00 75.31 319 ASN A C 1
ATOM 2481 O O . ASN A 1 319 ? -18.570 11.621 23.103 1.00 75.31 319 ASN A O 1
ATOM 2485 N N . LEU A 1 320 ? -17.786 9.521 23.336 1.00 83.44 320 LEU A N 1
ATOM 2486 C CA . LEU A 1 320 ? -19.027 8.852 22.993 1.00 83.44 320 LEU A CA 1
ATOM 2487 C C . LEU A 1 320 ? -19.808 8.696 24.297 1.00 83.44 320 LEU A C 1
ATOM 2489 O O . LEU A 1 320 ? -19.425 7.891 25.140 1.00 83.44 320 LEU A O 1
ATOM 2493 N N . GLU A 1 321 ? -20.853 9.503 24.448 1.00 85.31 321 GLU A N 1
ATOM 2494 C CA . GLU A 1 321 ? -21.760 9.475 25.595 1.00 85.31 321 GLU A CA 1
ATOM 2495 C C . GLU A 1 321 ? -22.993 8.647 25.210 1.00 85.31 321 GLU A C 1
ATOM 2497 O O . GLU A 1 321 ? -23.753 9.014 24.308 1.00 85.31 321 GLU A O 1
ATOM 2502 N N . LEU A 1 322 ? -23.172 7.507 25.868 1.00 85.69 322 LEU A N 1
ATOM 2503 C CA . LEU A 1 322 ? -24.302 6.598 25.707 1.00 85.69 322 LEU A CA 1
ATOM 2504 C C . LEU A 1 322 ? -25.145 6.689 26.978 1.00 85.69 322 LEU A C 1
ATOM 2506 O O . LEU A 1 322 ? -24.872 6.001 27.960 1.00 85.69 322 LEU A O 1
ATOM 2510 N N . ALA A 1 323 ? -26.130 7.582 26.964 1.00 85.38 323 ALA A N 1
ATOM 2511 C CA . ALA A 1 323 ? -26.985 7.851 28.116 1.00 85.38 323 ALA A CA 1
ATOM 2512 C C . ALA A 1 323 ? -28.218 6.937 28.158 1.00 85.38 323 ALA A C 1
ATOM 2514 O O . ALA A 1 323 ? -28.719 6.512 27.112 1.00 85.38 323 ALA A O 1
ATOM 2515 N N . ASP A 1 324 ? -28.732 6.700 29.367 1.00 84.31 324 ASP A N 1
ATOM 2516 C CA . ASP A 1 324 ? -29.986 5.984 29.633 1.00 84.31 324 ASP A CA 1
ATOM 2517 C C . ASP A 1 324 ? -30.048 4.571 29.009 1.00 84.31 324 ASP A C 1
ATOM 2519 O O . ASP A 1 324 ? -31.124 4.060 28.671 1.00 84.31 324 ASP A O 1
ATOM 2523 N N . VAL A 1 325 ? -28.902 3.898 28.862 1.00 87.38 325 VAL A N 1
ATOM 2524 C CA . VAL A 1 325 ? -28.842 2.536 28.317 1.00 87.38 325 VAL A CA 1
ATOM 2525 C C . VAL A 1 325 ? -29.532 1.593 29.298 1.00 87.38 325 VAL A C 1
ATOM 2527 O O . VAL A 1 325 ? -29.131 1.481 30.454 1.00 87.38 325 VAL A O 1
ATOM 2530 N N . SER A 1 326 ? -30.587 0.907 28.860 1.00 88.31 326 SER A N 1
ATOM 2531 C CA . SER A 1 326 ? -31.406 0.072 29.742 1.00 88.31 326 SER A CA 1
ATOM 2532 C C . SER A 1 326 ? -31.297 -1.406 29.397 1.00 88.31 326 SER A C 1
ATOM 2534 O O . SER A 1 326 ? -31.450 -1.807 28.246 1.00 88.31 326 SER A O 1
ATOM 2536 N N . THR A 1 327 ? -31.075 -2.236 30.413 1.00 92.06 327 THR A N 1
ATOM 2537 C CA . THR A 1 327 ? -31.040 -3.694 30.269 1.00 92.06 327 THR A CA 1
ATOM 2538 C C . THR A 1 327 ? -31.548 -4.392 31.529 1.00 92.06 327 THR A C 1
ATOM 2540 O O . THR A 1 327 ? -31.677 -3.776 32.584 1.00 92.06 327 THR A O 1
ATOM 2543 N N . ASN A 1 328 ? -31.837 -5.690 31.437 1.00 92.44 328 ASN A N 1
ATOM 2544 C CA . ASN A 1 328 ? -32.101 -6.522 32.607 1.00 92.44 328 ASN A CA 1
ATOM 2545 C C . ASN A 1 328 ? -30.811 -7.236 33.014 1.00 92.44 328 ASN A C 1
ATOM 2547 O O . ASN A 1 328 ? -30.269 -8.003 32.224 1.00 92.44 328 ASN A O 1
ATOM 2551 N N . PHE A 1 329 ? -30.361 -7.006 34.245 1.00 93.62 329 PHE A N 1
ATOM 2552 C CA . PHE A 1 329 ? -29.150 -7.606 34.805 1.00 93.62 329 PHE A CA 1
ATOM 2553 C C . PHE A 1 329 ? -29.397 -8.019 36.260 1.00 93.62 329 PHE A C 1
ATOM 2555 O O . PHE A 1 329 ? -30.065 -7.311 37.021 1.00 93.62 329 PHE A O 1
ATOM 2562 N N . GLU A 1 330 ? -28.903 -9.186 36.661 1.00 90.88 330 GLU A N 1
ATOM 2563 C CA . GLU A 1 330 ? -29.008 -9.728 38.017 1.00 90.88 330 GLU A CA 1
ATOM 2564 C C . GLU A 1 330 ? -27.992 -9.046 38.936 1.00 90.88 330 GLU A C 1
ATOM 2566 O O . GLU A 1 330 ? -27.013 -9.623 39.386 1.00 90.88 330 GLU A O 1
ATOM 2571 N N . ILE A 1 331 ? -28.238 -7.771 39.231 1.00 90.56 331 ILE A N 1
ATOM 2572 C CA . ILE A 1 331 ? -27.392 -6.958 40.113 1.00 90.56 331 ILE A CA 1
ATOM 2573 C C . ILE A 1 331 ? -27.553 -7.331 41.602 1.00 90.56 331 ILE A C 1
ATOM 2575 O O . ILE A 1 331 ? -26.727 -6.955 42.434 1.00 90.56 331 ILE A O 1
ATOM 2579 N N . GLY A 1 332 ? -28.618 -8.059 41.959 1.00 87.25 332 GLY A N 1
ATOM 2580 C CA . GLY A 1 332 ? -29.018 -8.331 43.341 1.00 87.25 332 GLY A CA 1
ATOM 2581 C C . GLY A 1 332 ? -28.018 -9.173 44.133 1.00 87.25 332 GLY A C 1
ATOM 2582 O O . GLY A 1 332 ? -27.798 -8.895 45.312 1.00 87.25 332 GLY A O 1
ATOM 2583 N N . THR A 1 333 ? -27.390 -10.176 43.509 1.00 87.94 333 THR A N 1
ATOM 2584 C CA . THR A 1 333 ? -26.378 -11.018 44.177 1.00 87.94 333 THR A CA 1
ATOM 2585 C C . THR A 1 333 ? -24.942 -10.508 44.038 1.00 87.94 333 THR A C 1
ATOM 2587 O O . THR A 1 333 ? -24.040 -11.009 44.723 1.00 87.94 333 THR A O 1
ATOM 2590 N N . VAL A 1 334 ? -24.705 -9.508 43.186 1.00 90.94 334 VAL A N 1
ATOM 2591 C CA . VAL A 1 334 ? -23.363 -8.977 42.928 1.00 90.94 334 VAL A CA 1
ATOM 2592 C C . VAL A 1 334 ? -22.840 -8.256 44.177 1.00 90.94 334 VAL A C 1
ATOM 2594 O O . VAL A 1 334 ? -23.537 -7.485 44.836 1.00 90.94 334 VAL A O 1
ATOM 2597 N N . GLY A 1 335 ? -21.605 -8.564 44.558 1.00 89.25 335 GLY A N 1
ATOM 2598 C CA . GLY A 1 335 ? -20.949 -8.112 45.781 1.00 89.25 335 GLY A CA 1
ATOM 2599 C C . GLY A 1 335 ? -21.230 -8.979 47.010 1.00 89.25 335 GLY A C 1
ATOM 2600 O O . GLY A 1 335 ? -20.591 -8.788 48.045 1.00 89.25 335 GLY A O 1
ATOM 2601 N N . CYS A 1 336 ? -22.175 -9.925 46.934 1.00 90.12 336 CYS A N 1
ATOM 2602 C CA . CYS A 1 336 ? -22.524 -10.811 48.049 1.00 90.12 336 CYS A CA 1
ATOM 2603 C C . CYS A 1 336 ? -21.714 -12.114 48.066 1.00 90.12 336 CYS A C 1
ATOM 2605 O O . CYS A 1 336 ? -21.655 -12.783 49.101 1.00 90.12 336 CYS A O 1
ATOM 2607 N N . THR A 1 337 ? -21.086 -12.478 46.944 1.00 89.25 337 THR A N 1
ATOM 2608 C CA . THR A 1 337 ? -20.232 -13.665 46.837 1.00 89.25 337 THR A CA 1
ATOM 2609 C C . THR A 1 337 ? -18.868 -13.305 46.251 1.00 89.25 337 THR A C 1
ATOM 2611 O O . THR A 1 337 ? -18.786 -12.373 45.451 1.00 89.25 337 THR A O 1
ATOM 2614 N N . PRO A 1 338 ? -17.795 -14.043 46.596 1.00 89.00 338 PRO A N 1
ATOM 2615 C CA . PRO A 1 338 ? -16.477 -13.807 46.009 1.00 89.00 338 PRO A CA 1
ATOM 2616 C C . PRO A 1 338 ? -16.453 -13.956 44.482 1.00 89.00 338 PRO A C 1
ATOM 2618 O O . PRO A 1 338 ? -15.671 -13.281 43.822 1.00 89.00 338 PRO A O 1
ATOM 2621 N N . GLU A 1 339 ? -17.320 -14.809 43.928 1.00 89.94 339 GLU A N 1
ATOM 2622 C CA . GLU A 1 339 ? -17.398 -15.104 42.491 1.00 89.94 339 GLU A CA 1
ATOM 2623 C C . GLU A 1 339 ? -18.004 -13.949 41.674 1.00 89.94 339 GLU A C 1
ATOM 2625 O O . GLU A 1 339 ? -17.782 -13.872 40.471 1.00 89.94 339 GLU A O 1
ATOM 2630 N N . SER A 1 340 ? -18.722 -13.027 42.323 1.00 91.56 340 SER A N 1
ATOM 2631 C CA . SER A 1 340 ? -19.414 -11.895 41.699 1.00 91.56 340 SER A CA 1
ATOM 2632 C C . SER A 1 340 ? -19.107 -10.581 42.423 1.00 91.56 340 SER A C 1
ATOM 2634 O O . SER A 1 340 ? -20.008 -9.825 42.759 1.00 91.56 340 SER A O 1
ATOM 2636 N N . SER A 1 341 ? -17.839 -10.298 42.723 1.00 94.19 341 SER A N 1
ATOM 2637 C CA . SER A 1 341 ? -17.451 -9.125 43.532 1.00 94.19 341 SER A CA 1
ATOM 2638 C C . SER A 1 341 ? -17.535 -7.784 42.782 1.00 94.19 341 SER A C 1
ATOM 2640 O O . SER A 1 341 ? -17.668 -6.727 43.406 1.00 94.19 341 SER A O 1
ATOM 2642 N N . TYR A 1 342 ? -17.471 -7.816 41.452 1.00 95.44 342 TYR A N 1
ATOM 2643 C CA . TYR A 1 342 ? -17.415 -6.636 40.597 1.00 95.44 342 TYR A CA 1
ATOM 2644 C C . TYR A 1 342 ? -18.504 -6.673 39.529 1.00 95.44 342 TYR A C 1
ATOM 2646 O O . TYR A 1 342 ? -18.834 -7.739 39.010 1.00 95.44 342 TYR A O 1
ATOM 2654 N N . VAL A 1 343 ? -19.015 -5.496 39.170 1.00 95.62 343 VAL A N 1
ATOM 2655 C CA . VAL A 1 343 ? -19.772 -5.283 37.930 1.00 95.62 343 VAL A CA 1
ATOM 2656 C C . VAL A 1 343 ? -18.797 -4.748 36.899 1.00 95.62 343 VAL A C 1
ATOM 2658 O O . VAL A 1 343 ? -18.062 -3.808 37.192 1.00 95.62 343 VAL A O 1
ATOM 2661 N N . CYS A 1 344 ? -18.795 -5.333 35.712 1.00 95.75 344 CYS A N 1
ATOM 2662 C CA . CYS A 1 344 ? -17.932 -4.964 34.606 1.00 95.75 344 CYS A CA 1
ATOM 2663 C C . CYS A 1 344 ? -18.772 -4.503 33.423 1.00 95.75 344 CYS A C 1
ATOM 2665 O O . CYS A 1 344 ? -19.760 -5.148 33.065 1.00 95.75 344 CYS A O 1
ATOM 2667 N N . VAL A 1 345 ? -18.339 -3.409 32.803 1.00 95.25 345 VAL A N 1
ATOM 2668 C CA . VAL A 1 345 ? -18.865 -2.932 31.525 1.00 95.25 345 VAL A CA 1
ATOM 2669 C C . VAL A 1 345 ? -17.790 -3.129 30.469 1.00 95.25 345 VAL A C 1
ATOM 2671 O O . VAL A 1 345 ? -16.623 -2.816 30.707 1.00 95.25 345 VAL A O 1
ATOM 2674 N N . GLU A 1 346 ? -18.190 -3.683 29.329 1.00 93.62 346 GLU A N 1
ATOM 2675 C CA . GLU A 1 346 ? -17.341 -3.927 28.166 1.00 93.62 346 GLU A CA 1
ATOM 2676 C C . GLU A 1 346 ? -17.814 -3.069 26.995 1.00 93.62 346 GLU A C 1
ATOM 2678 O O . GLU A 1 346 ? -18.965 -3.183 26.586 1.00 93.62 346 GLU A O 1
ATOM 2683 N N . PHE A 1 347 ? -16.922 -2.265 26.424 1.00 91.69 347 PHE A N 1
ATOM 2684 C CA . PHE A 1 347 ? -17.142 -1.552 25.172 1.00 91.69 347 PHE A CA 1
ATOM 2685 C C . PHE A 1 347 ? -16.340 -2.207 24.047 1.00 91.69 347 PHE A C 1
ATOM 2687 O O . PHE A 1 347 ? -15.139 -2.442 24.190 1.00 91.69 347 PHE A O 1
ATOM 2694 N N . ALA A 1 348 ? -16.993 -2.498 22.927 1.00 91.00 348 ALA A N 1
ATOM 2695 C CA . ALA A 1 348 ? -16.372 -3.139 21.774 1.00 91.00 348 ALA A CA 1
ATOM 2696 C C . ALA A 1 348 ? -17.005 -2.670 20.458 1.00 91.00 348 ALA A C 1
ATOM 2698 O O . ALA A 1 348 ? -18.105 -2.113 20.433 1.00 91.00 348 ALA A O 1
ATOM 2699 N N . LYS A 1 349 ? -16.326 -2.960 19.349 1.00 89.12 349 LYS A N 1
ATOM 2700 C CA . LYS A 1 349 ? -16.920 -2.944 18.008 1.00 89.12 349 LYS A CA 1
ATOM 2701 C C . LYS A 1 349 ? -17.955 -4.078 17.899 1.00 89.12 349 LYS A C 1
ATOM 2703 O O . LYS A 1 349 ? -17.774 -5.138 18.500 1.00 89.12 349 LYS A O 1
ATOM 2708 N N . VAL A 1 350 ? -19.055 -3.855 17.179 1.00 88.19 350 VAL A N 1
ATOM 2709 C CA . VAL A 1 350 ? -20.032 -4.922 16.881 1.00 88.19 350 VAL A CA 1
ATOM 2710 C C . VAL A 1 350 ? -19.529 -5.831 15.750 1.00 88.19 350 VAL A C 1
ATOM 2712 O O . VAL A 1 350 ? -18.689 -5.421 14.958 1.00 88.19 350 VAL A O 1
ATOM 2715 N N . ASP A 1 351 ? -20.081 -7.038 15.621 1.00 85.19 351 ASP A N 1
ATOM 2716 C CA . ASP A 1 351 ? -19.631 -8.027 14.629 1.00 85.19 351 ASP A CA 1
ATOM 2717 C C . ASP A 1 351 ? -19.765 -7.575 13.161 1.00 85.19 351 ASP A C 1
ATOM 2719 O O . ASP A 1 351 ? -18.983 -8.006 12.322 1.00 85.19 351 ASP A O 1
ATOM 2723 N N . ASN A 1 352 ? -20.757 -6.736 12.830 1.00 84.19 352 ASN A N 1
ATOM 2724 C CA . ASN A 1 352 ? -20.996 -6.239 11.466 1.00 84.19 352 ASN A CA 1
ATOM 2725 C C . ASN A 1 352 ? -21.386 -4.748 11.491 1.00 84.19 352 ASN A C 1
ATOM 2727 O O . ASN A 1 352 ? -22.581 -4.434 11.420 1.00 84.19 352 ASN A O 1
ATOM 2731 N N . PRO A 1 353 ? -20.419 -3.834 11.660 1.00 87.12 353 PRO A N 1
ATOM 2732 C CA . PRO A 1 353 ? -20.691 -2.405 11.627 1.00 87.12 353 PRO A CA 1
ATOM 2733 C C . PRO A 1 353 ? -20.824 -1.887 10.196 1.00 87.12 353 PRO A C 1
ATOM 2735 O O . PRO A 1 353 ? -20.237 -2.449 9.271 1.00 87.12 353 PRO A O 1
ATOM 2738 N N . ASP A 1 354 ? -21.568 -0.793 10.019 1.00 84.62 354 ASP A N 1
ATOM 2739 C CA . ASP A 1 354 ? -21.711 -0.128 8.722 1.00 84.62 354 ASP A CA 1
ATOM 2740 C C . ASP A 1 354 ? -21.457 1.392 8.832 1.00 84.62 354 ASP A C 1
ATOM 2742 O O . ASP A 1 354 ? -22.255 2.111 9.443 1.00 84.62 354 ASP A O 1
ATOM 2746 N N . PRO A 1 355 ? -20.370 1.930 8.242 1.00 85.44 355 PRO A N 1
ATOM 2747 C CA . PRO A 1 355 ? -19.324 1.218 7.513 1.00 85.44 355 PRO A CA 1
ATOM 2748 C C . PRO A 1 355 ? -18.370 0.492 8.462 1.00 85.44 355 PRO A C 1
ATOM 2750 O O . PRO A 1 355 ? -18.226 0.861 9.631 1.00 85.44 355 PRO A O 1
ATOM 2753 N N . ASP A 1 356 ? -17.647 -0.486 7.925 1.00 88.44 356 ASP A N 1
ATOM 2754 C CA . ASP A 1 356 ? -16.613 -1.164 8.692 1.00 88.44 356 ASP A CA 1
ATOM 2755 C C . ASP A 1 356 ? -15.443 -0.222 9.061 1.00 88.44 356 ASP A C 1
ATOM 2757 O O . ASP A 1 356 ? -15.189 0.797 8.401 1.00 88.44 356 ASP A O 1
ATOM 2761 N N . PHE A 1 357 ? -14.759 -0.540 10.161 1.00 88.31 357 PHE A N 1
ATOM 2762 C CA . PHE A 1 357 ? -13.643 0.233 10.711 1.00 88.31 357 PHE A CA 1
ATOM 2763 C C . PHE A 1 357 ? -12.753 -0.612 11.629 1.00 88.31 357 PHE A C 1
ATOM 2765 O O . PHE A 1 357 ? -13.221 -1.528 12.307 1.00 88.31 357 PHE A O 1
ATOM 2772 N N . THR A 1 358 ? -11.473 -0.270 11.741 1.00 89.94 358 THR A N 1
ATOM 2773 C CA . THR A 1 358 ? -10.601 -0.832 12.778 1.00 89.94 358 THR A CA 1
ATOM 2774 C C . THR A 1 358 ? -10.798 -0.097 14.109 1.00 89.94 358 THR A C 1
ATOM 2776 O O . THR A 1 358 ? -10.694 1.131 14.181 1.00 89.94 358 THR A O 1
ATOM 2779 N N . LEU A 1 359 ? -11.048 -0.854 15.183 1.00 87.88 359 LEU A N 1
ATOM 2780 C CA . LEU A 1 359 ? -11.003 -0.372 16.564 1.00 87.88 359 LEU A CA 1
ATOM 2781 C C . LEU A 1 359 ? -9.710 -0.870 17.216 1.00 87.88 359 LEU A C 1
ATOM 2783 O O . LEU A 1 359 ? -9.503 -2.070 17.338 1.00 87.88 359 LEU A O 1
ATOM 2787 N N . GLY A 1 360 ? -8.855 0.055 17.631 1.00 85.25 360 GLY A N 1
ATOM 2788 C CA . GLY A 1 360 ? -7.708 -0.200 18.492 1.00 85.25 360 GLY A CA 1
ATOM 2789 C C . GLY A 1 360 ? -7.966 0.271 19.922 1.00 85.25 360 GLY A C 1
ATOM 2790 O O . GLY A 1 360 ? -8.840 1.103 20.182 1.00 85.25 360 GLY A O 1
ATOM 2791 N N . ILE A 1 361 ? -7.163 -0.235 20.854 1.00 84.25 361 ILE A N 1
ATOM 2792 C CA . ILE A 1 361 ? -7.220 0.117 22.276 1.00 84.25 361 ILE A CA 1
ATOM 2793 C C . ILE A 1 361 ? -5.839 0.560 22.733 1.00 84.25 361 ILE A C 1
ATOM 2795 O O . ILE A 1 361 ? -4.832 -0.059 22.387 1.00 84.25 361 ILE A O 1
ATOM 2799 N N . GLU A 1 362 ? -5.779 1.647 23.500 1.00 81.00 362 GLU A N 1
ATOM 2800 C CA . GLU A 1 362 ? -4.511 2.126 24.041 1.00 81.00 362 GLU A CA 1
ATOM 2801 C C . GLU A 1 362 ? -3.902 1.103 25.018 1.00 81.00 362 GLU A C 1
ATOM 2803 O O . GLU A 1 362 ? -4.555 0.568 25.919 1.00 81.00 362 GLU A O 1
ATOM 2808 N N . SER A 1 363 ? -2.614 0.811 24.821 1.00 63.00 363 SER A N 1
ATOM 2809 C CA . SER A 1 363 ? -1.856 -0.169 25.600 1.00 63.00 363 SER A CA 1
ATOM 2810 C C . SER A 1 363 ? -1.975 0.057 27.116 1.00 63.00 363 SER A C 1
ATOM 2812 O O . SER A 1 363 ? -1.733 1.161 27.597 1.00 63.00 363 SER A O 1
ATOM 2814 N N . GLY A 1 364 ? -2.283 -1.010 27.866 1.00 56.38 364 GLY A N 1
ATOM 2815 C CA . GLY A 1 364 ? -2.450 -0.992 29.329 1.00 56.38 364 GLY A CA 1
ATOM 2816 C C . GLY A 1 364 ? -3.898 -1.075 29.833 1.00 56.38 364 GLY A C 1
ATOM 2817 O O . GLY A 1 364 ? -4.087 -1.257 31.032 1.00 56.38 364 GLY A O 1
ATOM 2818 N N . LEU A 1 365 ? -4.895 -1.002 28.942 1.00 57.16 365 LEU A N 1
ATOM 2819 C CA . LEU A 1 365 ? -6.336 -1.078 29.259 1.00 57.16 365 LEU A CA 1
ATOM 2820 C C . LEU A 1 365 ? -7.067 -2.172 28.456 1.00 57.16 365 LEU A C 1
ATOM 2822 O O . LEU A 1 365 ? -8.260 -2.087 28.180 1.00 57.16 365 LEU A O 1
ATOM 2826 N N . VAL A 1 366 ? -6.315 -3.183 28.031 1.00 59.12 366 VAL A N 1
ATOM 2827 C CA . VAL A 1 366 ? -6.710 -4.134 26.992 1.00 59.12 366 VAL A CA 1
ATOM 2828 C C . VAL A 1 366 ? -7.349 -5.378 27.616 1.00 59.12 366 VAL A C 1
ATOM 2830 O O . VAL A 1 366 ? -6.795 -5.938 28.564 1.00 59.12 366 VAL A O 1
ATOM 2833 N N . SER A 1 367 ? -8.482 -5.839 27.077 1.00 56.81 367 SER A N 1
ATOM 2834 C CA . SER A 1 367 ? -8.998 -7.182 27.374 1.00 56.81 367 SER A CA 1
ATOM 2835 C C . SER A 1 367 ? -8.029 -8.271 26.886 1.00 56.81 367 SER A C 1
ATOM 2837 O O . SER A 1 367 ? -7.146 -8.008 26.072 1.00 56.81 367 SER A O 1
ATOM 2839 N N . GLU A 1 368 ? -8.176 -9.519 27.347 1.00 56.50 368 GLU A N 1
ATOM 2840 C CA . GLU A 1 368 ? -7.301 -10.625 26.907 1.00 56.50 368 GLU A CA 1
ATOM 2841 C C . GLU A 1 368 ? -7.244 -10.797 25.374 1.00 56.50 368 GLU A C 1
ATOM 2843 O O . GLU A 1 368 ? -6.263 -11.344 24.871 1.00 56.50 368 GLU A O 1
ATOM 2848 N N . SER A 1 369 ? -8.262 -10.328 24.635 1.00 57.81 369 SER A N 1
ATOM 2849 C CA . SER A 1 369 ? -8.322 -10.423 23.173 1.00 57.81 369 SER A CA 1
ATOM 2850 C C . SER A 1 369 ? -7.720 -9.242 22.414 1.00 57.81 369 SER A C 1
ATOM 2852 O O . SER A 1 369 ? -7.405 -9.423 21.247 1.00 57.81 369 SER A O 1
ATOM 2854 N N . GLY A 1 370 ? -7.522 -8.067 23.022 1.00 65.69 370 GLY A N 1
ATOM 2855 C CA . GLY A 1 370 ? -7.060 -6.885 22.272 1.00 65.69 370 GLY A CA 1
ATOM 2856 C C . GLY A 1 370 ? -8.152 -5.899 21.857 1.00 65.69 370 GLY A C 1
ATOM 2857 O O . GLY A 1 370 ? -7.852 -4.733 21.605 1.00 65.69 370 GLY A O 1
ATOM 2858 N N . ASP A 1 371 ? -9.408 -6.350 21.835 1.00 75.19 371 ASP A N 1
ATOM 2859 C CA . ASP A 1 371 ? -10.437 -5.753 20.966 1.00 75.19 371 ASP A CA 1
ATOM 2860 C C . ASP A 1 371 ? -11.588 -5.077 21.730 1.00 75.19 371 ASP A C 1
ATOM 2862 O O . ASP A 1 371 ? -12.528 -4.551 21.128 1.00 75.19 371 ASP A O 1
ATOM 2866 N N . SER A 1 372 ? -11.553 -5.108 23.067 1.00 86.88 372 SER A N 1
ATOM 2867 C CA . SER A 1 372 ? -12.565 -4.472 23.919 1.00 86.88 372 SER A CA 1
ATOM 2868 C C . SER A 1 372 ? -11.979 -3.751 25.135 1.00 86.88 372 SER A C 1
ATOM 2870 O O . SER A 1 372 ? -10.993 -4.190 25.731 1.00 86.88 372 SER A O 1
ATOM 2872 N N . LEU A 1 373 ? -12.592 -2.620 25.496 1.00 90.00 373 LEU A N 1
ATOM 2873 C CA . LEU A 1 373 ? -12.322 -1.895 26.736 1.00 90.00 373 LEU A CA 1
ATOM 2874 C C . LEU A 1 373 ? -13.202 -2.474 27.836 1.00 90.00 373 LEU A C 1
ATOM 2876 O O . LEU A 1 373 ? -14.422 -2.509 27.688 1.00 90.00 373 LEU A O 1
ATOM 2880 N N . ILE A 1 374 ? -12.603 -2.894 28.948 1.00 91.88 374 ILE A N 1
ATOM 2881 C CA . ILE A 1 374 ? -13.334 -3.416 30.106 1.00 91.88 374 ILE A CA 1
ATOM 2882 C C . ILE A 1 374 ? -12.994 -2.569 31.325 1.00 91.88 374 ILE A C 1
ATOM 2884 O O . ILE A 1 374 ? -11.824 -2.375 31.648 1.00 91.88 374 ILE A O 1
ATOM 2888 N N . LYS A 1 375 ? -14.021 -2.095 32.036 1.00 93.38 375 LYS A N 1
ATOM 2889 C CA . LYS A 1 375 ? -13.852 -1.442 33.337 1.00 93.38 375 LYS A CA 1
ATOM 2890 C C . LYS A 1 375 ? -14.824 -2.010 34.344 1.00 93.38 375 LYS A C 1
ATOM 2892 O O . LYS A 1 375 ? -16.040 -1.958 34.142 1.00 93.38 375 LYS A O 1
ATOM 2897 N N . CYS A 1 376 ? -14.283 -2.493 35.455 1.00 94.94 376 CYS A N 1
ATOM 2898 C CA . CYS A 1 376 ? -15.072 -3.029 36.545 1.00 94.94 376 CYS A CA 1
ATOM 2899 C C . CYS A 1 376 ? -15.094 -2.081 37.745 1.00 94.94 376 CYS A C 1
ATOM 2901 O O . CYS A 1 376 ? -14.099 -1.434 38.071 1.00 94.94 376 CYS A O 1
ATOM 2903 N N . LYS A 1 377 ? -16.241 -2.000 38.422 1.00 95.69 377 LYS A N 1
ATOM 2904 C CA . LYS A 1 377 ? -16.409 -1.266 39.680 1.00 95.69 377 LYS A CA 1
ATOM 2905 C C . LYS A 1 377 ? -16.860 -2.254 40.766 1.00 95.69 377 LYS A C 1
ATOM 2907 O O . LYS A 1 377 ? -17.694 -3.122 40.493 1.00 95.69 377 LYS A O 1
ATOM 2912 N N . PRO A 1 378 ? -16.300 -2.175 41.988 1.00 94.12 378 PRO A N 1
ATOM 2913 C CA . PRO A 1 378 ? -16.689 -3.065 43.075 1.00 94.12 378 PRO A CA 1
ATOM 2914 C C . PRO A 1 378 ? -18.138 -2.792 43.474 1.00 94.12 378 PRO A C 1
ATOM 2916 O O . PRO A 1 378 ? -18.509 -1.645 43.734 1.00 94.12 378 PRO A O 1
ATOM 2919 N N . GLN A 1 379 ? -18.940 -3.849 43.580 1.00 91.56 379 GLN A N 1
ATOM 2920 C CA . GLN A 1 379 ? -20.336 -3.733 43.980 1.00 91.56 379 GLN A CA 1
ATOM 2921 C C . GLN A 1 379 ? -20.483 -4.085 45.453 1.00 91.56 379 GLN A C 1
ATOM 2923 O O . GLN A 1 379 ? -19.962 -5.088 45.939 1.00 91.56 379 GLN A O 1
ATOM 2928 N N . LYS A 1 380 ? -21.208 -3.252 46.199 1.00 87.69 380 LYS A N 1
ATOM 2929 C CA . LYS A 1 380 ? -21.580 -3.600 47.571 1.00 87.69 380 LYS A CA 1
ATOM 2930 C C . LYS A 1 380 ? -22.765 -4.553 47.528 1.00 87.69 380 LYS A C 1
ATOM 2932 O O . LYS A 1 380 ? -23.748 -4.257 46.858 1.00 87.69 380 LYS A O 1
ATOM 2937 N N . CYS A 1 381 ? -22.695 -5.624 48.315 1.00 84.81 381 CYS A N 1
ATOM 2938 C CA . CYS A 1 381 ? -23.844 -6.494 48.534 1.00 84.81 381 CYS A CA 1
ATOM 2939 C C . CYS A 1 381 ? -25.047 -5.667 49.012 1.00 84.81 381 CYS A C 1
ATOM 2941 O O . CYS A 1 381 ? -24.966 -4.985 50.044 1.00 84.81 381 CYS A O 1
ATOM 2943 N N . TYR A 1 382 ? -26.157 -5.728 48.274 1.00 77.81 382 TYR A N 1
ATOM 2944 C CA . TYR A 1 382 ? -27.409 -5.138 48.726 1.00 77.81 382 TYR A CA 1
ATOM 2945 C C . TYR A 1 382 ? -27.923 -5.943 49.924 1.00 77.81 382 TYR A C 1
ATOM 2947 O O . TYR A 1 382 ? -28.022 -7.162 49.845 1.00 77.81 382 TYR A O 1
ATOM 2955 N N . PRO A 1 383 ? -28.246 -5.322 51.067 1.00 65.50 383 PRO A N 1
ATOM 2956 C CA . PRO A 1 383 ? -28.879 -6.057 52.150 1.00 65.50 383 PRO A CA 1
ATOM 2957 C C . PRO A 1 383 ? -30.249 -6.552 51.671 1.00 65.50 383 PRO A C 1
ATOM 2959 O O . PRO A 1 383 ? -31.057 -5.754 51.196 1.00 65.50 383 PRO A O 1
ATOM 2962 N N . SER A 1 384 ? -30.508 -7.857 51.794 1.00 57.00 384 SER A N 1
ATOM 2963 C CA . SER A 1 384 ? -31.813 -8.452 51.490 1.00 57.00 384 SER A CA 1
ATOM 2964 C C . SER A 1 384 ? -32.907 -7.703 52.259 1.00 57.00 384 SER A C 1
ATOM 2966 O O . SER A 1 384 ? -32.855 -7.672 53.494 1.00 57.00 384 SER A O 1
ATOM 2968 N N . LYS A 1 385 ? -33.852 -7.076 51.552 1.00 52.97 385 LYS A N 1
ATOM 2969 C CA . LYS A 1 385 ? -35.065 -6.521 52.167 1.00 52.97 385 LYS A CA 1
ATOM 2970 C C . LYS A 1 385 ? -36.072 -7.617 52.483 1.00 52.97 385 LYS A C 1
ATOM 2972 O O . LYS A 1 385 ? -36.207 -8.543 51.654 1.00 52.97 385 LYS A O 1
#

Secondary structure (DSSP, 8-state):
--------------------GGGSPPEEETTEEEPTT-EEEEETTEEEEEETTEEEEEE----S--SS-GGG-B--TT-SS-B--EEEEEEEEEEES---EEEETT-EEEEEEEEEEEE-TTTS-SEE-EES-EEEEEEEESSTT--S--EEEES----HHHHTPPEEGGG-S--EEEEEEEEEE--SS-GGG--EEEEEEEEPSS-EEGGG--EEEEEGGG-GGGGEEEEE-EEEE-EEEEEEEEEEEESSPPTTS-EEEEEEEEEEE-TTSPP---BS-EEEEEEEESSTT--SPPEEEES----TTTTS---TTS-EEEEEEEEEE--SSTTTSGGG-EEEEEEEE-SS-BS---EEE-TTSB-TTSSEEEEEEEPPPPPP-